Protein AF-0000000085928585 (afdb_homodimer)

Organism: NCBI:txid2866384

pLDDT: mean 96.01, std 3.51, range [73.69, 99.0]

Sequence (528 aa):
MIGIIFDMDGVIYRGKELIDGAEKVIEFLRSHGIPFVFLTNNSTRNARMYREKLKEMGIEVEEERIITSGYATAQYLKKHFEKGNVFVIGGKGLVEEIKSIGWPIISVEEAKEAWKEIEYVVVGLDPDLTYKKLKYGCLAIRNGARFIGTNPDTTYPSEEGILPGAGSIIAALKVSTEKEPLIIGKPNEPVFEVVREKLNADEIWVVGDRLDTDIAFAKRIGAKAIMVLTGVNTLEDAGKSDVKPDLVLPSIGELLEYLETFFEMIGIIFDMDGVIYRGKELIDGAEKVIEFLRSHGIPFVFLTNNSTRNARMYREKLKEMGIEVEEERIITSGYATAQYLKKHFEKGNVFVIGGKGLVEEIKSIGWPIISVEEAKEAWKEIEYVVVGLDPDLTYKKLKYGCLAIRNGARFIGTNPDTTYPSEEGILPGAGSIIAALKVSTEKEPLIIGKPNEPVFEVVREKLNADEIWVVGDRLDTDIAFAKRIGAKAIMVLTGVNTLEDAGKSDVKPDLVLPSIGELLEYLETFFE

Foldseek 3Di:
DEEEEEEPDLAQADDLEGDPQNQVLLVVCVVVVHHYAYEYLAQQAALVRVQVSVVSRPHHDDSLRYHYLLLLQLVLCLVPHDAFEEEEAHHPNNVVNVVVSPHHYQYLVNLVPCLLRHQAYEFWFHPPDDVSSLVSSLVNVLSPHAYAYSAQDQWDADPVGIGGTRNVSVVSSCVSNVDDHHYQAFLDDSSVVVVCVSDPDPAYEFEEADQRGGLSSCVVVVHQYEHEPSHDDHPVNQVPDPRHHPYYYPGCNVVNVVVVVVVD/DEEEEEEPDLAQADDLEGDPQNQVLLVVCVVVVHHYAYEYLAQQAALVRVQVSCVSNPHHDDSLRYHYLLLLVLVLCLVPHDAFEEEEAHHPNNVVNVVVSPHHYQYLVNLVPCLLRHQAYEFWFHPPDDVSSLVSSLVNVLSPHAYAYSAQDQWDADPVGIGGTRNVSVVSSCVSNVDDHHYQAFLDDSSVVVVCVSIPDPAYEFEEADQRGGLSSCVVVVHQYEHEPSHDDHPVNQVVDPRHHPYYYPGVNVVNVVVVVVVD

Solvent-accessible surface area (backbone atoms only — not comparable to full-atom values): 26021 Å² total; per-residue (Å²): 96,61,23,36,38,29,35,41,82,24,40,40,23,50,93,90,39,62,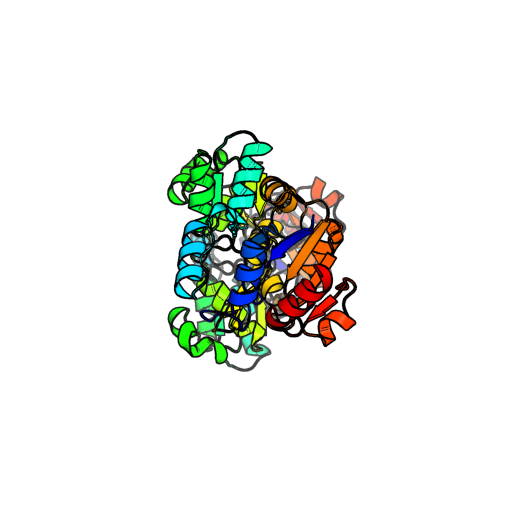36,71,42,32,58,58,37,55,49,50,31,59,75,67,67,42,50,61,36,39,45,36,57,53,17,48,47,40,34,64,58,47,32,53,55,35,40,75,57,68,37,84,60,64,44,86,35,39,42,23,10,19,49,38,40,32,54,49,44,66,74,76,48,77,86,50,35,28,32,72,44,41,21,66,18,28,54,51,28,38,50,72,74,68,37,52,70,50,49,75,78,50,30,79,83,39,30,87,62,33,46,31,33,41,36,31,36,29,81,77,38,37,34,64,53,52,35,45,46,26,43,15,40,66,71,66,19,46,45,35,26,21,21,65,43,23,48,46,82,52,95,92,39,60,30,63,22,22,22,10,58,49,37,19,44,28,61,38,47,74,49,78,60,52,52,25,13,62,44,36,67,59,32,50,59,53,46,49,74,71,50,86,47,80,40,46,34,27,39,18,21,36,51,83,30,41,34,37,24,14,58,72,73,70,29,47,16,34,32,28,48,61,34,78,37,47,72,69,50,48,71,74,41,91,54,69,58,78,40,80,36,73,34,48,36,56,47,40,59,52,49,53,63,70,75,104,97,61,22,38,39,27,35,40,82,24,38,39,22,49,95,90,39,62,36,73,42,31,60,58,36,54,49,49,31,59,76,69,68,43,50,62,34,38,45,38,57,54,17,48,44,40,34,65,58,46,32,53,54,36,41,76,58,69,36,83,59,64,44,86,34,38,42,24,9,18,48,39,38,30,53,49,43,64,74,76,46,77,86,50,34,28,34,72,44,41,22,69,18,28,54,50,29,38,48,72,73,68,36,50,70,51,48,76,78,53,31,80,82,40,30,86,63,32,45,30,34,41,35,32,36,29,82,78,38,39,35,63,54,52,35,45,46,28,44,15,41,67,71,66,16,46,46,34,27,21,24,64,45,24,49,46,82,53,98,92,40,60,29,62,22,23,21,11,57,48,38,20,44,26,60,38,47,73,50,81,60,52,53,25,13,63,45,37,67,59,32,50,59,52,46,50,76,72,50,83,47,79,40,48,36,28,38,18,21,37,50,83,29,40,35,38,24,13,57,71,72,72,28,47,17,32,34,25,49,60,34,81,37,46,73,70,50,48,70,74,40,92,54,68,58,78,41,78,37,72,35,49,34,57,48,40,58,51,49,54,62,70,76,104

Radius of gyration: 27.14 Å; Cα contacts (8 Å, |Δi|>4): 1234; chains: 2; bounding box: 45×87×59 Å

Secondary structure (DSSP, 8-state):
-EEEEE--BTTTEETTEEPTTHHHHHHHHHHTT--EEEEES--SS-HHHHHHHHHHTT----GGGEEEHHHHHHHHHHHHS----EEEES-HHHHHHHHHTT--B--HHHHHHHGGG--EEEE---TT-BHHHHHHHHHHHHTT-EEEES---SEEEETTEEEE-HHHHHHHHHHHHT---EE-STTSHHHHHHHHHH---SEEEEEES-IIIIIHHHHHTT-EEEEESSSS--HHHHHH-SS--SEEESSTHHHHHHHHHHH-/-EEEEE--BTTTEETTEEPTTHHHHHHHHHHTT--EEEEES--SS-HHHHHHHHHHTT----GGGEEEHHHHHHHHHHHHS----EEEES-HHHHHHHHHTT--B--HHHHHHHGGG--EEEE---TT-BHHHHHHHHHHHHTT-EEEES---SEEEETTEEEE-HHHHHHHHHHHHT---EE-STTSHHHHHHHHHH---SEEEEEES-IIIIIHHHHHTT-EEEEESSSS--HHHHHH-SS--SEEESSTHHHHHHHHHHH-

Nearest PDB structures (foldseek):
  1zjj-assembly1_A  TM=9.823E-01  e=1.462E-39  Pyrococcus horikoshii OT3
  3qgm-assembly1_B  TM=9.149E-01  e=1.718E-25  Archaeoglobus fulgidus
  4i9f-assembly1_A  TM=9.286E-01  e=2.752E-23  Mycobacterium tuberculosis
  4i9g-assembly1_A  TM=9.234E-01  e=2.752E-23  Mycobacterium tuberculosis
  4i9g-assembly1_B  TM=9.244E-01  e=7.522E-22  Mycobacterium tuberculosis

Structure (mmCIF, N/CA/C/O backbone):
data_AF-0000000085928585-model_v1
#
loop_
_entity.id
_entity.type
_entity.pdbx_description
1 polymer 'HAD-IIA family hydrolase'
#
loop_
_atom_site.group_PDB
_atom_site.id
_atom_site.type_symbol
_atom_site.label_atom_id
_atom_site.label_alt_id
_atom_site.label_comp_id
_atom_site.label_asym_id
_atom_site.label_entity_id
_atom_site.label_seq_id
_atom_site.pdbx_PDB_ins_code
_atom_site.Cartn_x
_atom_site.Cartn_y
_atom_site.Cartn_z
_atom_site.occupancy
_atom_site.B_iso_or_equiv
_atom_site.auth_seq_id
_atom_site.auth_comp_id
_atom_site.auth_asym_id
_atom_site.auth_atom_id
_atom_site.pdbx_PDB_model_num
ATOM 1 N N . MET A 1 1 ? -0.261 32.531 28.906 1 89.56 1 MET A N 1
ATOM 2 C CA . MET A 1 1 ? -1.093 32.781 27.734 1 89.56 1 MET A CA 1
ATOM 3 C C . MET A 1 1 ? -1.394 31.484 27 1 89.56 1 MET A C 1
ATOM 5 O O . MET A 1 1 ? -0.535 30.609 26.891 1 89.56 1 MET A O 1
ATOM 9 N N . ILE A 1 2 ? -2.691 31.312 26.609 1 94.62 2 ILE A N 1
ATOM 10 C CA . ILE A 1 2 ? -3.092 30.078 25.938 1 94.62 2 ILE A CA 1
ATOM 11 C C . ILE A 1 2 ? -2.914 30.219 24.438 1 94.62 2 ILE A C 1
ATOM 13 O O . ILE A 1 2 ? -2.992 31.328 23.891 1 94.62 2 ILE A O 1
ATOM 17 N N . GLY A 1 3 ? -2.5 29.156 23.719 1 97.25 3 GLY A N 1
ATOM 18 C CA . GLY A 1 3 ? -2.531 29.016 22.281 1 97.25 3 GLY A CA 1
ATOM 19 C C . GLY A 1 3 ? -3.344 27.828 21.812 1 97.25 3 GLY A C 1
ATOM 20 O O . GLY A 1 3 ? -3.393 26.797 22.5 1 97.25 3 GLY A O 1
ATOM 21 N N . ILE A 1 4 ? -3.941 27.969 20.672 1 98.25 4 ILE A N 1
ATOM 22 C CA . ILE A 1 4 ? -4.871 26.922 20.266 1 98.25 4 ILE A CA 1
ATOM 23 C C . ILE A 1 4 ? -4.465 26.375 18.906 1 98.25 4 ILE A C 1
ATOM 25 O O . ILE A 1 4 ? -4.121 27.141 18 1 98.25 4 ILE A O 1
ATOM 29 N N . ILE A 1 5 ? -4.398 25.094 18.766 1 98.44 5 ILE A N 1
ATOM 30 C CA . ILE A 1 5 ? -4.234 24.375 17.5 1 98.44 5 ILE A CA 1
ATOM 31 C C . ILE A 1 5 ? -5.574 23.797 17.062 1 98.44 5 ILE A C 1
ATOM 33 O O . ILE A 1 5 ? -6.199 23.031 17.797 1 98.44 5 ILE A O 1
ATOM 37 N N . PHE A 1 6 ? -6.004 24.172 15.898 1 98.25 6 PHE A N 1
ATOM 38 C CA . PHE A 1 6 ? -7.25 23.656 15.352 1 98.25 6 PHE A CA 1
ATOM 39 C C . PHE A 1 6 ? -6.98 22.672 14.219 1 98.25 6 PHE A C 1
ATOM 41 O O . PHE A 1 6 ? -6.281 23 13.258 1 98.25 6 PHE A O 1
ATOM 48 N N . ASP A 1 7 ? -7.527 21.438 14.328 1 97.81 7 ASP A N 1
ATOM 49 C CA . ASP A 1 7 ? -7.75 20.703 13.086 1 97.81 7 ASP A CA 1
ATOM 50 C C . ASP A 1 7 ? -8.703 21.453 12.164 1 97.81 7 ASP A C 1
ATOM 52 O O . ASP A 1 7 ? -9.367 22.406 12.586 1 97.81 7 ASP A O 1
ATOM 56 N N . MET A 1 8 ? -8.734 21.062 10.898 1 95.81 8 MET A N 1
ATOM 57 C CA . MET A 1 8 ? -9.531 21.844 9.961 1 95.81 8 MET A CA 1
ATOM 58 C C . MET A 1 8 ? -10.766 21.062 9.516 1 95.81 8 MET A C 1
ATOM 60 O O . MET A 1 8 ? -11.891 21.438 9.867 1 95.81 8 MET A O 1
ATOM 64 N N . ASP A 1 9 ? -10.609 19.938 8.828 1 92.5 9 ASP A N 1
ATOM 65 C CA . ASP A 1 9 ? -11.719 19.141 8.32 1 92.5 9 ASP A CA 1
ATOM 66 C C . ASP A 1 9 ? -12.5 18.5 9.469 1 92.5 9 ASP A C 1
ATOM 68 O O . ASP A 1 9 ? -11.922 17.812 10.312 1 92.5 9 ASP A O 1
ATOM 72 N N . GLY A 1 10 ? -13.766 18.828 9.562 1 93.19 10 GLY A N 1
ATOM 73 C CA . GLY A 1 10 ? -14.609 18.281 10.625 1 93.19 10 GLY A CA 1
ATOM 74 C C . GLY A 1 10 ? -14.633 19.156 11.867 1 93.19 10 GLY A C 1
ATOM 75 O O . GLY A 1 10 ? -15.391 18.891 12.797 1 93.19 10 GLY A O 1
ATOM 76 N N . VAL A 1 11 ? -13.805 20.188 11.852 1 96.38 11 VAL A N 1
ATOM 77 C CA . VAL A 1 11 ? -13.695 21.078 13.008 1 96.38 11 VAL A CA 1
ATOM 78 C C . VAL A 1 11 ? -14.07 22.5 12.609 1 96.38 11 VAL A C 1
ATOM 80 O O . VAL A 1 11 ? -14.969 23.109 13.203 1 96.38 11 VAL A O 1
ATOM 83 N N . ILE A 1 12 ? -13.445 23 11.586 1 96.69 12 ILE A N 1
ATOM 84 C CA . ILE A 1 12 ? -13.688 24.344 11.086 1 96.69 12 ILE A CA 1
ATOM 85 C C . ILE A 1 12 ? -14.719 24.312 9.969 1 96.69 12 ILE A C 1
ATOM 87 O O . ILE A 1 12 ? -15.57 25.188 9.867 1 96.69 12 ILE A O 1
ATOM 91 N N . TYR A 1 13 ? -14.609 23.266 9.148 1 94.44 13 TYR A N 1
ATOM 92 C CA . TYR A 1 13 ? -15.531 23.078 8.031 1 94.44 13 TYR A CA 1
ATOM 93 C C . TYR A 1 13 ? -15.766 21.594 7.77 1 94.44 13 TYR A C 1
ATOM 95 O O . TYR A 1 13 ? -15.055 20.75 8.297 1 94.44 13 TYR A O 1
ATOM 103 N N . ARG A 1 14 ? -16.75 21.281 7 1 89.06 14 ARG A N 1
ATOM 104 C CA . ARG A 1 14 ? -17.031 19.969 6.414 1 89.06 14 ARG A CA 1
ATOM 105 C C . ARG A 1 14 ? -17.266 20.078 4.914 1 89.06 14 ARG A C 1
ATOM 107 O O . ARG A 1 14 ? -18.25 20.688 4.477 1 89.06 14 ARG A O 1
ATOM 114 N N . GLY A 1 15 ? -16.375 19.406 4.254 1 82.75 15 GLY A N 1
ATOM 115 C CA . GLY A 1 15 ? -16.453 19.609 2.816 1 82.75 15 GLY A CA 1
ATOM 116 C C . GLY A 1 15 ? -16.266 21.047 2.398 1 82.75 15 GLY A C 1
ATOM 117 O O . GLY A 1 15 ? -15.219 21.641 2.664 1 82.75 15 GLY A O 1
ATOM 118 N N . LYS A 1 16 ? -17.344 21.734 1.859 1 85.19 16 LYS A N 1
ATOM 119 C CA . LYS A 1 16 ? -17.281 23.125 1.397 1 85.19 16 LYS A CA 1
ATOM 120 C C . LYS A 1 16 ? -18.094 24.047 2.301 1 85.19 16 LYS A C 1
ATOM 122 O O . LYS A 1 16 ? -18.266 25.234 2.002 1 85.19 16 LYS A O 1
ATOM 127 N N . GLU A 1 17 ? -18.406 23.531 3.406 1 90.88 17 GLU A N 1
ATOM 128 C CA . GLU A 1 17 ? -19.281 24.297 4.273 1 90.88 17 GLU A CA 1
ATOM 129 C C . GLU A 1 17 ? -18.625 24.578 5.625 1 90.88 17 GLU A C 1
ATOM 131 O O . GLU A 1 17 ? -18.094 23.672 6.266 1 90.88 17 GLU A O 1
ATOM 136 N N . LEU A 1 18 ? -18.766 25.766 5.988 1 95.19 18 LEU A N 1
ATOM 137 C CA . LEU A 1 18 ? -18.266 26.172 7.289 1 95.19 18 LEU A CA 1
ATOM 138 C C . LEU A 1 18 ? -19.141 25.625 8.414 1 95.19 18 LEU A C 1
ATOM 140 O O . LEU A 1 18 ? -20.359 25.625 8.312 1 95.19 18 LEU A O 1
ATOM 144 N N . ILE A 1 19 ? -18.484 25.156 9.438 1 94.88 19 ILE A N 1
ATOM 145 C CA . ILE A 1 19 ? -19.25 24.703 10.602 1 94.88 19 ILE A CA 1
ATOM 146 C C . ILE A 1 19 ? -19.75 25.906 11.391 1 94.88 19 ILE A C 1
ATOM 148 O O . ILE A 1 19 ? -19.016 26.891 11.578 1 94.88 19 ILE A O 1
ATOM 152 N N . ASP A 1 20 ? -20.938 25.797 11.859 1 94.69 20 ASP A N 1
ATOM 153 C CA . ASP A 1 20 ? -21.594 26.922 12.547 1 94.69 20 ASP A CA 1
ATOM 154 C C . ASP A 1 20 ? -20.781 27.344 13.773 1 94.69 20 ASP A C 1
ATOM 156 O O . ASP A 1 20 ? -20.375 26.5 14.586 1 94.69 20 ASP A O 1
ATOM 160 N N . GLY A 1 21 ? -20.484 28.656 13.836 1 95.5 21 GLY A N 1
ATOM 161 C CA . GLY A 1 21 ? -19.781 29.203 14.992 1 95.5 21 GLY A CA 1
ATOM 162 C C . GLY A 1 21 ? -18.281 29.328 14.781 1 95.5 21 GLY A C 1
ATOM 163 O O . GLY A 1 21 ? -17.594 30.016 15.539 1 95.5 21 GLY A O 1
ATOM 164 N N . ALA A 1 22 ? -17.734 28.719 13.758 1 96.94 22 ALA A N 1
ATOM 165 C CA . ALA A 1 22 ? -16.297 28.734 13.508 1 96.94 22 ALA A CA 1
ATOM 166 C C . ALA A 1 22 ? -15.789 30.156 13.305 1 96.94 22 ALA A C 1
ATOM 168 O O . ALA A 1 22 ? -14.773 30.547 13.883 1 96.94 22 ALA A O 1
ATOM 169 N N . GLU A 1 23 ? -16.516 30.875 12.516 1 96.25 23 GLU A N 1
ATOM 170 C CA . GLU A 1 23 ? -16.109 32.25 12.234 1 96.25 23 GLU A CA 1
ATOM 171 C C . GLU A 1 23 ? -16.094 33.094 13.5 1 96.25 23 GLU A C 1
ATOM 173 O O . GLU A 1 23 ? -15.18 33.906 13.703 1 96.25 23 GLU A O 1
ATOM 178 N N . LYS A 1 24 ? -17.078 32.906 14.336 1 96.06 24 LYS A N 1
ATOM 179 C CA . LYS A 1 24 ? -17.188 33.656 15.578 1 96.06 24 LYS A CA 1
ATOM 180 C C . LYS A 1 24 ? -16.047 33.312 16.531 1 96.06 24 LYS A C 1
ATOM 182 O O . LYS A 1 24 ? -15.531 34.188 17.234 1 96.06 24 LYS A O 1
ATOM 187 N N . VAL A 1 25 ? -15.695 32.062 16.578 1 96.88 25 VAL A N 1
ATOM 188 C CA . VAL A 1 25 ? -14.586 31.625 17.422 1 96.88 25 VAL A CA 1
ATOM 189 C C . VAL A 1 25 ? -13.289 32.281 16.953 1 96.88 25 VAL A C 1
ATOM 191 O O . VAL A 1 25 ? -12.539 32.844 17.766 1 96.88 25 VAL A O 1
ATOM 194 N N . ILE A 1 26 ? -12.984 32.25 15.656 1 96.31 26 ILE A N 1
ATOM 195 C CA . ILE A 1 26 ? -11.758 32.812 15.094 1 96.31 26 ILE A CA 1
ATOM 196 C C . ILE A 1 26 ? -11.719 34.344 15.344 1 96.31 26 ILE A C 1
ATOM 198 O O . ILE A 1 26 ? -10.688 34.875 15.727 1 96.31 26 ILE A O 1
ATOM 202 N N . GLU A 1 27 ? -12.844 35 15.172 1 95.19 27 GLU A N 1
ATOM 203 C CA . GLU A 1 27 ? -12.938 36.438 15.438 1 95.19 27 GLU A CA 1
ATOM 204 C C . GLU A 1 27 ? -12.656 36.75 16.906 1 95.19 27 GLU A C 1
ATOM 206 O O . GLU A 1 27 ? -11.969 37.719 17.203 1 95.19 27 GLU A O 1
ATOM 211 N N . PHE A 1 28 ? -13.25 35.969 17.766 1 95.69 28 PHE A N 1
ATOM 212 C CA . PHE A 1 28 ? -13.016 36.156 19.188 1 95.69 28 PHE A CA 1
ATOM 213 C C . PHE A 1 28 ? -11.531 36.062 19.516 1 95.69 28 PHE A C 1
ATOM 215 O O . PHE A 1 28 ? -11 36.875 20.25 1 95.69 28 PHE A O 1
ATOM 222 N N . LEU A 1 29 ? -10.844 35.031 19 1 95.75 29 LEU A N 1
ATOM 223 C CA . LEU A 1 29 ? -9.43 34.812 19.266 1 95.75 29 LEU A CA 1
ATOM 224 C C . LEU A 1 29 ? -8.594 35.969 18.75 1 95.75 29 LEU A C 1
ATOM 226 O O . LEU A 1 29 ? -7.691 36.438 19.453 1 95.75 29 LEU A O 1
ATOM 230 N N . ARG A 1 30 ? -8.914 36.438 17.609 1 94.19 30 ARG A N 1
ATOM 231 C CA . ARG A 1 30 ? -8.195 37.562 17.031 1 94.19 30 ARG A CA 1
ATOM 232 C C . ARG A 1 30 ? -8.391 38.844 17.859 1 94.19 30 ARG A C 1
ATOM 234 O O . ARG A 1 30 ? -7.426 39.531 18.172 1 94.19 30 ARG A O 1
ATOM 241 N N . SER A 1 31 ? -9.641 39.094 18.219 1 94.12 31 SER A N 1
ATOM 242 C CA . SER A 1 31 ? -9.984 40.312 18.953 1 94.12 31 SER A CA 1
ATOM 243 C C . SER A 1 31 ? -9.344 40.312 20.328 1 94.12 31 SER A C 1
ATOM 245 O O . SER A 1 31 ? -9.07 41.375 20.891 1 94.12 31 SER A O 1
ATOM 247 N N . HIS A 1 32 ? -9.086 39.219 20.875 1 94.19 32 HIS A N 1
ATOM 248 C CA . HIS A 1 32 ? -8.531 39.125 22.219 1 94.19 32 HIS A CA 1
ATOM 249 C C . HIS A 1 32 ? -7.035 38.844 22.172 1 94.19 32 HIS A C 1
ATOM 251 O O . HIS A 1 32 ? -6.41 38.625 23.219 1 94.19 32 HIS A O 1
ATOM 257 N N . GLY A 1 33 ? -6.523 38.75 20.984 1 93.38 33 GLY A N 1
ATOM 258 C CA . GLY A 1 33 ? -5.094 38.531 20.828 1 93.38 33 GLY A CA 1
ATOM 259 C C . GLY A 1 33 ? -4.645 37.156 21.25 1 93.38 33 GLY A C 1
ATOM 260 O O . GLY A 1 33 ? -3.52 36.969 21.734 1 93.38 33 GLY A O 1
ATOM 261 N N . ILE A 1 34 ? -5.523 36.156 21.25 1 94.88 34 ILE A N 1
ATOM 262 C CA . ILE A 1 34 ? -5.176 34.781 21.609 1 94.88 34 ILE A CA 1
ATOM 263 C C . ILE A 1 34 ? -4.547 34.062 20.406 1 94.88 34 ILE A C 1
ATOM 265 O O . ILE A 1 34 ? -5.184 33.938 19.359 1 94.88 34 ILE A O 1
ATOM 269 N N . PRO A 1 35 ? -3.324 33.625 20.516 1 96.19 35 PRO A N 1
ATOM 270 C CA . PRO A 1 35 ? -2.67 33 19.359 1 96.19 35 PRO A CA 1
ATOM 271 C C . PRO A 1 35 ? -3.307 31.641 19 1 96.19 35 PRO A C 1
ATOM 273 O O . PRO A 1 35 ? -3.729 30.891 19.875 1 96.19 35 PRO A O 1
ATOM 276 N N . PHE A 1 36 ? -3.361 31.375 17.656 1 97.56 36 PHE A N 1
ATOM 277 C CA . PHE A 1 36 ? -3.887 30.109 17.188 1 97.56 36 PHE A CA 1
ATOM 278 C C . PHE A 1 36 ? -3.275 29.734 15.836 1 97.56 36 PHE A C 1
ATOM 280 O O . PHE A 1 36 ? -2.734 30.578 15.133 1 97.56 36 PHE A O 1
ATOM 287 N N . VAL A 1 37 ? -3.283 28.422 15.508 1 98.12 37 VAL A N 1
ATOM 288 C CA . VAL A 1 37 ? -2.906 27.922 14.188 1 98.12 37 VAL A CA 1
ATOM 289 C C . VAL A 1 37 ? -3.881 26.828 13.758 1 98.12 37 VAL A C 1
ATOM 291 O O . VAL A 1 37 ? -4.547 26.219 14.594 1 98.12 37 VAL A O 1
ATOM 294 N N . PHE A 1 38 ? -3.992 26.719 12.445 1 98.19 38 PHE A N 1
ATOM 295 C CA . PHE A 1 38 ? -4.648 25.562 11.844 1 98.19 38 PHE A CA 1
ATOM 296 C C . PHE A 1 38 ? -3.627 24.484 11.484 1 98.19 38 PHE A C 1
ATOM 298 O O . PHE A 1 38 ? -2.588 24.781 10.891 1 98.19 38 PHE A O 1
ATOM 305 N N . LEU A 1 39 ? -3.904 23.281 11.891 1 98.25 39 LEU A N 1
ATOM 306 C CA . LEU A 1 39 ? -2.996 22.172 11.625 1 98.25 39 LEU A CA 1
ATOM 307 C C . LEU A 1 39 ? -3.725 21.031 10.938 1 98.25 39 LEU A C 1
ATOM 309 O O . LEU A 1 39 ? -4.648 20.438 11.508 1 98.25 39 LEU A O 1
ATOM 313 N N . THR A 1 40 ? -3.342 20.734 9.719 1 97.25 40 THR A N 1
ATOM 314 C CA . THR A 1 40 ? -3.979 19.656 8.969 1 97.25 40 THR A CA 1
ATOM 315 C C . THR A 1 40 ? -2.945 18.625 8.516 1 97.25 40 THR A C 1
ATOM 317 O O . THR A 1 40 ? -1.821 18.984 8.156 1 97.25 40 THR A O 1
ATOM 320 N N . ASN A 1 41 ? -3.305 17.344 8.531 1 97.25 41 ASN A N 1
ATOM 321 C CA . ASN A 1 41 ? -2.457 16.266 8.016 1 97.25 41 ASN A CA 1
ATOM 322 C C . ASN A 1 41 ? -2.477 16.234 6.488 1 97.25 41 ASN A C 1
ATOM 324 O O . ASN A 1 41 ? -1.66 15.539 5.871 1 97.25 41 ASN A O 1
ATOM 328 N N . ASN A 1 42 ? -3.35 16.984 5.883 1 95.62 42 ASN A N 1
ATOM 329 C CA . ASN A 1 42 ? -3.438 17 4.426 1 95.62 42 ASN A CA 1
ATOM 330 C C . ASN A 1 42 ? -2.229 17.688 3.793 1 95.62 42 ASN A C 1
ATOM 332 O O . ASN A 1 42 ? -1.855 18.781 4.195 1 95.62 42 ASN A O 1
ATOM 336 N N . SER A 1 43 ? -1.646 17 2.891 1 97.31 43 SER A N 1
ATOM 337 C CA . SER A 1 43 ? -0.451 17.531 2.248 1 97.31 43 SER A CA 1
ATOM 338 C C . SER A 1 43 ? -0.721 17.891 0.791 1 97.31 43 SER A C 1
ATOM 340 O O . SER A 1 43 ? 0.182 18.328 0.077 1 97.31 43 SER A O 1
ATOM 342 N N . THR A 1 44 ? -1.938 17.641 0.3 1 96.31 44 THR A N 1
ATOM 343 C CA . THR A 1 44 ? -2.229 17.844 -1.114 1 96.31 44 THR A CA 1
ATOM 344 C C . THR A 1 44 ? -2.332 19.344 -1.438 1 96.31 44 THR A C 1
ATOM 346 O O . THR A 1 44 ? -2.215 19.734 -2.598 1 96.31 44 THR A O 1
ATOM 349 N N . ARG A 1 45 ? -2.564 20.188 -0.399 1 94.81 45 ARG A N 1
ATOM 350 C CA . ARG A 1 45 ? -2.668 21.641 -0.537 1 94.81 45 ARG A CA 1
ATOM 351 C C . ARG A 1 45 ? -1.643 22.344 0.343 1 94.81 45 ARG A C 1
ATOM 353 O O . ARG A 1 45 ? -1.255 21.828 1.393 1 94.81 45 ARG A O 1
ATOM 360 N N . ASN A 1 46 ? -1.223 23.469 -0.121 1 95.5 46 ASN A N 1
ATOM 361 C CA . ASN A 1 46 ? -0.362 24.297 0.718 1 95.5 46 ASN A CA 1
ATOM 362 C C . ASN A 1 46 ? -1.159 25.359 1.449 1 95.5 46 ASN A C 1
ATOM 364 O O . ASN A 1 46 ? -2.383 25.438 1.315 1 95.5 46 ASN A O 1
ATOM 368 N N . ALA A 1 47 ? -0.497 26.172 2.236 1 96 47 ALA A N 1
ATOM 369 C CA . ALA A 1 47 ? -1.141 27.156 3.096 1 96 47 ALA A CA 1
ATOM 370 C C . ALA A 1 47 ? -1.923 28.172 2.268 1 96 47 ALA A C 1
ATOM 372 O O . ALA A 1 47 ? -3.025 28.578 2.646 1 96 47 ALA A O 1
ATOM 373 N N . ARG A 1 48 ? -1.358 28.578 1.164 1 95.62 48 ARG A N 1
ATOM 374 C CA . ARG A 1 48 ? -2.018 29.531 0.291 1 95.62 48 ARG A CA 1
ATOM 375 C C . ARG A 1 48 ? -3.35 29 -0.217 1 95.62 48 ARG A C 1
ATOM 377 O O . ARG A 1 48 ? -4.359 29.703 -0.209 1 95.62 48 ARG A O 1
ATOM 384 N N . MET A 1 49 ? -3.307 27.75 -0.674 1 93.44 49 MET A N 1
ATOM 385 C CA . MET A 1 49 ? -4.508 27.094 -1.183 1 93.44 49 MET A CA 1
ATOM 386 C C . MET A 1 49 ? -5.574 26.984 -0.097 1 93.44 49 MET A C 1
ATOM 388 O O . MET A 1 49 ? -6.758 27.203 -0.358 1 93.44 49 MET A O 1
ATOM 392 N N . TYR A 1 50 ? -5.203 26.75 1.118 1 95.19 50 TYR A N 1
ATOM 393 C CA . TYR A 1 50 ? -6.145 26.641 2.227 1 95.19 50 TYR A CA 1
ATOM 394 C C . TYR A 1 50 ? -6.695 28 2.619 1 95.19 50 TYR A C 1
ATOM 396 O O . TYR A 1 50 ? -7.867 28.125 2.98 1 95.19 50 TYR A O 1
ATOM 404 N N . ARG A 1 51 ? -5.797 29 2.625 1 96.56 51 ARG A N 1
ATOM 405 C CA . ARG A 1 51 ? -6.258 30.344 2.902 1 96.56 51 ARG A CA 1
ATOM 406 C C . ARG A 1 51 ? -7.379 30.75 1.95 1 96.56 51 ARG A C 1
ATOM 408 O O . ARG A 1 51 ? -8.391 31.312 2.377 1 96.56 51 ARG A O 1
ATOM 415 N N . GLU A 1 52 ? -7.176 30.438 0.669 1 96 52 GLU A N 1
ATOM 416 C CA . GLU A 1 52 ? -8.188 30.75 -0.336 1 96 52 GLU A CA 1
ATOM 417 C C . GLU A 1 52 ? -9.484 30 -0.07 1 96 52 GLU A C 1
ATOM 419 O O . GLU A 1 52 ? -10.578 30.562 -0.177 1 96 52 GLU A O 1
ATOM 424 N N . LYS A 1 53 ? -9.359 28.75 0.292 1 94.62 53 LYS A N 1
ATOM 425 C CA . LYS A 1 53 ? -10.523 27.938 0.622 1 94.62 53 LYS A CA 1
ATOM 426 C C . LYS A 1 53 ? -11.289 28.531 1.807 1 94.62 53 LYS A C 1
ATOM 428 O O . LYS A 1 53 ? -12.516 28.641 1.763 1 94.62 53 LYS A O 1
ATOM 433 N N . LEU A 1 54 ? -10.594 28.922 2.867 1 95.88 54 LEU A N 1
ATOM 434 C CA . LEU A 1 54 ? -11.195 29.469 4.074 1 95.88 54 LEU A CA 1
ATOM 435 C C . LEU A 1 54 ? -11.844 30.828 3.785 1 95.88 54 LEU A C 1
ATOM 437 O O . LEU A 1 54 ? -12.938 31.109 4.281 1 95.88 54 LEU A O 1
ATOM 441 N N . LYS A 1 55 ? -11.164 31.562 2.955 1 95.44 55 LYS A N 1
ATOM 442 C CA . LYS A 1 55 ? -11.703 32.875 2.574 1 95.44 55 LYS A CA 1
ATOM 443 C C . LYS A 1 55 ? -13.039 32.719 1.861 1 95.44 55 LYS A C 1
ATOM 445 O O . LYS A 1 55 ? -13.977 33.469 2.123 1 95.44 55 LYS A O 1
ATOM 450 N N . GLU A 1 56 ? -13.109 31.75 0.972 1 95.5 56 GLU A N 1
ATOM 451 C CA . GLU A 1 56 ? -14.344 31.469 0.24 1 95.5 56 GLU A CA 1
ATOM 452 C C . GLU A 1 56 ? -15.477 31.094 1.189 1 95.5 56 GLU A C 1
ATOM 454 O O . GLU A 1 56 ? -16.656 31.297 0.872 1 95.5 56 GLU A O 1
ATOM 459 N N . MET A 1 57 ? -15.102 30.625 2.361 1 94.88 57 MET A N 1
ATOM 460 C CA . MET A 1 57 ? -16.094 30.203 3.342 1 94.88 57 MET A CA 1
ATOM 461 C C . MET A 1 57 ? -16.359 31.297 4.363 1 94.88 57 MET A C 1
ATOM 463 O O . MET A 1 57 ? -17.141 31.109 5.293 1 94.88 57 MET A O 1
ATOM 467 N N . GLY A 1 58 ? -15.594 32.406 4.25 1 91.81 58 GLY A N 1
ATOM 468 C CA . GLY A 1 58 ? -15.883 33.562 5.086 1 91.81 58 GLY A CA 1
ATOM 469 C C . GLY A 1 58 ? -14.898 33.719 6.234 1 91.81 58 GLY A C 1
ATOM 470 O O . GLY A 1 58 ? -15.125 34.531 7.137 1 91.81 58 GLY A O 1
ATOM 471 N N . ILE A 1 59 ? -13.852 32.969 6.242 1 94.25 59 ILE A N 1
ATOM 472 C CA . ILE A 1 59 ? -12.836 33.062 7.277 1 94.25 59 ILE A CA 1
ATOM 473 C C . ILE A 1 59 ? -11.523 33.562 6.668 1 94.25 59 ILE A C 1
ATOM 475 O O . ILE A 1 59 ? -10.977 32.969 5.754 1 94.25 59 ILE A O 1
ATOM 479 N N . GLU A 1 60 ? -11.109 34.688 7.137 1 92.38 60 GLU A N 1
ATOM 480 C CA . GLU A 1 60 ? -9.828 35.219 6.688 1 92.38 60 GLU A CA 1
ATOM 481 C C . GLU A 1 60 ? -8.727 34.938 7.707 1 92.38 60 GLU A C 1
ATOM 483 O O . GLU A 1 60 ? -8.852 35.312 8.875 1 92.38 60 GLU A O 1
ATOM 488 N N . VAL A 1 61 ? -7.805 34.281 7.285 1 94.06 61 VAL A N 1
ATOM 489 C CA . VAL A 1 61 ? -6.672 33.969 8.148 1 94.06 61 VAL A CA 1
ATOM 490 C C . VAL A 1 61 ? -5.371 34.062 7.352 1 94.06 61 VAL A C 1
ATOM 492 O O . VAL A 1 61 ? -5.359 33.812 6.145 1 94.06 61 VAL A O 1
ATOM 495 N N . GLU A 1 62 ? -4.344 34.5 7.988 1 94.62 62 GLU A N 1
ATOM 496 C CA . GLU A 1 62 ? -3.035 34.562 7.352 1 94.62 62 GLU A CA 1
ATOM 497 C C . GLU A 1 62 ? -2.482 33.188 7.043 1 94.62 62 GLU A C 1
ATOM 499 O O . GLU A 1 62 ? -2.697 32.25 7.809 1 94.62 62 GLU A O 1
ATOM 504 N N . GLU A 1 63 ? -1.725 33.094 5.957 1 95.06 63 GLU A N 1
ATOM 505 C CA . GLU A 1 63 ? -1.119 31.828 5.531 1 95.06 63 GLU A CA 1
ATOM 506 C C . GLU A 1 63 ? -0.212 31.25 6.617 1 95.06 63 GLU A C 1
ATOM 508 O O . GLU A 1 63 ? -0.118 30.031 6.777 1 95.06 63 GLU A O 1
ATOM 513 N N . GLU A 1 64 ? 0.39 32.156 7.371 1 94.25 64 GLU A N 1
ATOM 514 C CA . GLU A 1 64 ? 1.375 31.75 8.367 1 94.25 64 GLU A CA 1
ATOM 515 C C . GLU A 1 64 ? 0.724 30.953 9.5 1 94.25 64 GLU A C 1
ATOM 517 O O . GLU A 1 64 ? 1.407 30.234 10.234 1 94.25 64 GLU A O 1
ATOM 522 N N . ARG A 1 65 ? -0.579 31.047 9.594 1 95.5 65 ARG A N 1
ATOM 523 C CA . ARG A 1 65 ? -1.303 30.375 10.664 1 95.5 65 ARG A CA 1
ATOM 524 C C . ARG A 1 65 ? -1.773 28.984 10.219 1 95.5 65 ARG A C 1
ATOM 526 O O . ARG A 1 65 ? -2.303 28.219 1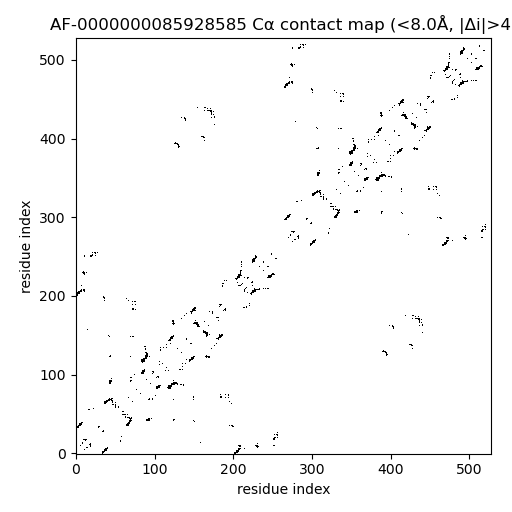1.023 1 95.5 65 ARG A O 1
ATOM 533 N N . ILE A 1 66 ? -1.56 28.672 8.945 1 97.44 66 ILE A N 1
ATOM 534 C CA . ILE A 1 66 ? -1.999 27.391 8.398 1 97.44 66 ILE A CA 1
ATOM 535 C C . ILE A 1 66 ? -0.795 26.469 8.195 1 97.44 66 ILE A C 1
ATOM 537 O O . ILE A 1 66 ? 0.093 26.766 7.395 1 97.44 66 ILE A O 1
ATOM 541 N N . ILE A 1 67 ? -0.832 25.422 8.953 1 97.94 67 ILE A N 1
ATOM 542 C CA . ILE A 1 67 ? 0.255 24.453 8.898 1 97.94 67 ILE A CA 1
ATOM 543 C C . ILE A 1 67 ? -0.255 23.141 8.312 1 97.94 67 ILE A C 1
ATOM 545 O O . ILE A 1 67 ? -1.113 22.484 8.898 1 97.94 67 ILE A O 1
ATOM 549 N N . THR A 1 68 ? 0.244 22.797 7.152 1 98 68 THR A N 1
ATOM 550 C CA . THR A 1 68 ? -0.078 21.516 6.531 1 98 68 THR A CA 1
ATOM 551 C C . THR A 1 68 ? 1.007 20.484 6.824 1 98 68 THR A C 1
ATOM 553 O O . THR A 1 68 ? 2.123 20.844 7.207 1 98 68 THR A O 1
ATOM 556 N N . SER A 1 69 ? 0.625 19.219 6.684 1 98.19 69 SER A N 1
ATOM 557 C CA . SER A 1 69 ? 1.64 18.188 6.875 1 98.19 69 SER A CA 1
ATOM 558 C C . SER A 1 69 ? 2.752 18.312 5.84 1 98.19 69 SER A C 1
ATOM 560 O O . SER A 1 69 ? 3.9 17.953 6.109 1 98.19 69 SER A O 1
ATOM 562 N N . GLY A 1 70 ? 2.447 18.828 4.633 1 98.5 70 GLY A N 1
ATOM 563 C CA . GLY A 1 70 ? 3.465 19.109 3.631 1 98.5 70 GLY A CA 1
ATOM 564 C C . GLY A 1 70 ? 4.445 20.188 4.059 1 98.5 70 GLY A C 1
ATOM 565 O O . GLY A 1 70 ? 5.66 20 3.941 1 98.5 70 GLY A O 1
ATOM 566 N N . TYR A 1 71 ? 3.891 21.328 4.527 1 98.31 71 TYR A N 1
ATOM 567 C CA . TYR A 1 71 ? 4.723 22.406 5.043 1 98.31 71 TYR A CA 1
ATOM 568 C C . TYR A 1 71 ? 5.602 21.938 6.191 1 98.31 71 TYR A C 1
ATOM 570 O O . TYR A 1 71 ? 6.805 22.188 6.211 1 98.31 71 TYR A O 1
ATOM 578 N N . ALA A 1 72 ? 4.973 21.203 7.125 1 98.44 72 ALA A N 1
ATOM 579 C CA . ALA A 1 72 ? 5.703 20.688 8.281 1 98.44 72 ALA A CA 1
ATOM 580 C C . ALA A 1 72 ? 6.844 19.766 7.844 1 98.44 72 ALA A C 1
ATOM 582 O O . ALA A 1 72 ? 7.945 19.828 8.398 1 98.44 72 ALA A O 1
ATOM 583 N N . THR A 1 73 ? 6.594 18.938 6.84 1 98.81 73 THR A N 1
ATOM 584 C CA . THR A 1 73 ? 7.605 18.016 6.324 1 98.81 73 THR A CA 1
ATOM 585 C C . THR A 1 73 ? 8.789 18.797 5.742 1 98.81 73 THR A C 1
ATOM 587 O O . THR A 1 73 ? 9.938 18.531 6.105 1 98.81 73 THR A O 1
ATOM 590 N N . ALA A 1 74 ? 8.492 19.781 4.93 1 98.62 74 ALA A N 1
ATOM 591 C CA . ALA A 1 74 ? 9.555 20.562 4.289 1 98.62 74 ALA A CA 1
ATOM 592 C C . ALA A 1 74 ? 10.398 21.297 5.328 1 98.62 74 ALA A C 1
ATOM 594 O O . ALA A 1 74 ? 11.625 21.266 5.27 1 98.62 74 ALA A O 1
ATOM 595 N N . GLN A 1 75 ? 9.734 21.922 6.297 1 98 75 GLN A N 1
ATOM 596 C CA . GLN A 1 75 ? 10.438 22.688 7.316 1 98 75 GLN A CA 1
ATOM 597 C C . GLN A 1 75 ? 11.281 21.766 8.203 1 98 75 GLN A C 1
ATOM 599 O O . GLN A 1 75 ? 12.391 22.125 8.602 1 98 75 GLN A O 1
ATOM 604 N N . TYR A 1 76 ? 10.727 20.609 8.523 1 98.38 76 TYR A N 1
ATOM 605 C CA . TYR A 1 76 ? 11.453 19.656 9.336 1 98.38 76 TYR A CA 1
ATOM 606 C C . TYR A 1 76 ? 12.695 19.156 8.617 1 98.38 76 TYR A C 1
ATOM 608 O O . TYR A 1 76 ? 13.773 19.047 9.211 1 98.38 76 TYR A O 1
ATOM 616 N N . LEU A 1 77 ? 12.555 18.828 7.324 1 98.44 77 LEU A N 1
ATOM 617 C CA . LEU A 1 77 ? 13.695 18.375 6.52 1 98.44 77 LEU A CA 1
ATOM 618 C C . LEU A 1 77 ? 14.773 19.453 6.465 1 98.44 77 LEU A C 1
ATOM 620 O O . LEU A 1 77 ? 15.953 19.172 6.699 1 98.44 77 LEU A O 1
ATOM 624 N N . LYS A 1 78 ? 14.352 20.672 6.184 1 98.19 78 LYS A N 1
ATOM 625 C CA . LYS A 1 78 ? 15.281 21.797 6.07 1 98.19 78 LYS A CA 1
ATOM 626 C C . LYS A 1 78 ? 16.094 21.969 7.355 1 98.19 78 LYS A C 1
ATOM 628 O O . LYS A 1 78 ? 17.281 22.266 7.309 1 98.19 78 LYS A O 1
ATOM 633 N N . LYS A 1 79 ? 15.477 21.797 8.461 1 97.75 79 LYS A N 1
ATOM 634 C CA . LYS A 1 79 ? 16.078 22.047 9.766 1 97.75 79 LYS A CA 1
ATOM 635 C C . LYS A 1 79 ? 16.984 20.906 10.188 1 97.75 79 LYS A C 1
ATOM 637 O O . LYS A 1 79 ? 18.031 21.125 10.812 1 97.75 79 LYS A O 1
ATOM 642 N N . HIS A 1 80 ? 16.703 19.609 9.852 1 98.19 80 HIS A N 1
ATOM 643 C CA . HIS A 1 80 ? 17.344 18.484 10.523 1 98.19 80 HIS A CA 1
ATOM 644 C C . HIS A 1 80 ? 18.203 17.688 9.555 1 98.19 80 HIS A C 1
ATOM 646 O O . HIS A 1 80 ? 18.984 16.844 9.977 1 98.19 80 HIS A O 1
ATOM 652 N N . PHE A 1 81 ? 18.031 17.906 8.266 1 98.25 81 PHE A N 1
ATOM 653 C CA . PHE A 1 81 ? 18.75 17.078 7.301 1 98.25 81 PHE A CA 1
ATOM 654 C C . PHE A 1 81 ? 19.5 17.953 6.301 1 98.25 81 PHE A C 1
ATOM 656 O O . PHE A 1 81 ? 19.219 19.156 6.188 1 98.25 81 PHE A O 1
ATOM 663 N N . GLU A 1 82 ? 20.422 17.391 5.609 1 98.38 82 GLU A N 1
ATOM 664 C CA . GLU A 1 82 ? 21.156 18.078 4.555 1 98.38 82 GLU A CA 1
ATOM 665 C C . GLU A 1 82 ? 20.391 18.094 3.244 1 98.38 82 GLU A C 1
ATOM 667 O O . GLU A 1 82 ? 19.688 17.125 2.928 1 98.38 82 GLU A O 1
ATOM 672 N N . LYS A 1 83 ? 20.562 19.203 2.564 1 98.56 83 LYS A N 1
ATOM 673 C CA . LYS A 1 83 ? 19.953 19.328 1.247 1 98.56 83 LYS A CA 1
ATOM 674 C C . LYS A 1 83 ? 20.312 18.156 0.351 1 98.56 83 LYS A C 1
ATOM 676 O O . LYS A 1 83 ? 21.469 17.703 0.33 1 98.56 83 LYS A O 1
ATOM 681 N N . GLY A 1 84 ? 19.328 17.578 -0.397 1 98.56 84 GLY A N 1
ATOM 682 C CA . GLY A 1 84 ? 19.562 16.469 -1.297 1 98.56 84 GLY A CA 1
ATOM 683 C C . GLY A 1 84 ? 18.406 16.219 -2.248 1 98.56 84 GLY A C 1
ATOM 684 O O . GLY A 1 84 ? 17.391 16.922 -2.201 1 98.56 84 GLY A O 1
ATOM 685 N N . ASN A 1 85 ? 18.594 15.211 -3.156 1 98.81 85 ASN A N 1
ATOM 686 C CA . ASN A 1 85 ? 17.594 14.859 -4.16 1 98.81 85 ASN A CA 1
ATOM 687 C C . ASN A 1 85 ? 16.375 14.195 -3.529 1 98.81 85 ASN A C 1
ATOM 689 O O . ASN A 1 85 ? 16.516 13.172 -2.854 1 98.81 85 ASN A O 1
ATOM 693 N N . VAL A 1 86 ? 15.242 14.812 -3.795 1 98.94 86 VAL A N 1
ATOM 694 C CA . VAL A 1 86 ? 14.008 14.32 -3.201 1 98.94 86 VAL A CA 1
ATOM 695 C C . VAL A 1 86 ? 13.125 13.695 -4.281 1 98.94 86 VAL A C 1
ATOM 697 O O . VAL A 1 86 ? 13.008 14.242 -5.383 1 98.94 86 VAL A O 1
ATOM 700 N N . PHE A 1 87 ? 12.633 12.555 -4.07 1 98.94 87 PHE A N 1
ATOM 701 C CA . PHE A 1 87 ? 11.562 11.953 -4.855 1 98.94 87 PHE A CA 1
ATOM 702 C C . PHE A 1 87 ? 10.234 12.031 -4.113 1 98.94 87 PHE A C 1
ATOM 704 O O . PHE A 1 87 ? 10.086 11.461 -3.031 1 98.94 87 PHE A O 1
ATOM 711 N N . VAL A 1 88 ? 9.297 12.773 -4.688 1 98.94 88 VAL A N 1
ATOM 712 C CA . VAL A 1 88 ? 8.031 13.039 -4.012 1 98.94 88 VAL A CA 1
ATOM 713 C C . VAL A 1 88 ? 6.945 12.133 -4.578 1 98.94 88 VAL A C 1
ATOM 715 O O . VAL A 1 88 ? 6.734 12.094 -5.793 1 98.94 88 VAL A O 1
ATOM 718 N N . ILE A 1 89 ? 6.359 11.367 -3.73 1 98.88 89 ILE A N 1
ATOM 719 C CA . ILE A 1 89 ? 5.078 10.727 -3.99 1 98.88 89 ILE A CA 1
ATOM 720 C C . ILE A 1 89 ? 3.969 11.453 -3.238 1 98.88 89 ILE A C 1
ATOM 722 O O . ILE A 1 89 ? 3.703 11.156 -2.07 1 98.88 89 ILE A O 1
ATOM 726 N N . GLY A 1 90 ? 3.322 12.344 -3.855 1 98.56 90 GLY A N 1
ATOM 727 C CA . GLY A 1 90 ? 2.373 13.234 -3.207 1 98.56 90 GLY A CA 1
ATOM 728 C C . GLY A 1 90 ? 1.756 14.242 -4.156 1 98.56 90 GLY A C 1
ATOM 729 O O . GLY A 1 90 ? 2.148 14.328 -5.32 1 98.56 90 GLY A O 1
ATOM 730 N N . GLY A 1 91 ? 0.787 14.953 -3.693 1 96.88 91 GLY A N 1
ATOM 731 C CA . GLY A 1 91 ? 0.07 15.938 -4.496 1 96.88 91 GLY A CA 1
ATOM 732 C C . GLY A 1 91 ? 0.852 17.219 -4.707 1 96.88 91 GLY A C 1
ATOM 733 O O . GLY A 1 91 ? 1.985 17.344 -4.242 1 96.88 91 GLY A O 1
ATOM 734 N N . LYS A 1 92 ? 0.223 18.188 -5.406 1 95.88 92 LYS A N 1
ATOM 735 C CA . LYS A 1 92 ? 0.838 19.453 -5.801 1 95.88 92 LYS A CA 1
ATOM 736 C C . LYS A 1 92 ? 1.302 20.25 -4.578 1 95.88 92 LYS A C 1
ATOM 738 O O . LYS A 1 92 ? 2.355 20.891 -4.609 1 95.88 92 LYS A O 1
ATOM 743 N N . GLY A 1 93 ? 0.52 20.25 -3.539 1 97.12 93 GLY A N 1
ATOM 744 C CA . GLY A 1 93 ? 0.881 20.984 -2.334 1 97.12 93 GLY A CA 1
ATOM 745 C C . GLY A 1 93 ? 2.201 20.531 -1.736 1 97.12 93 GLY A C 1
ATOM 746 O O . GLY A 1 93 ? 3.031 21.359 -1.354 1 97.12 93 GLY A O 1
ATOM 747 N N . LEU A 1 94 ? 2.424 19.234 -1.684 1 98.31 94 LEU A N 1
ATOM 748 C CA . LEU A 1 94 ? 3.652 18.672 -1.123 1 98.31 94 LEU A CA 1
ATOM 749 C C . LEU A 1 94 ? 4.852 19.016 -2.004 1 98.31 94 LEU A C 1
ATOM 751 O O . LEU A 1 94 ? 5.914 19.391 -1.498 1 98.31 94 LEU A O 1
ATOM 755 N N . VAL A 1 95 ? 4.676 18.906 -3.305 1 98.31 95 VAL A N 1
ATOM 756 C CA . VAL A 1 95 ? 5.734 19.219 -4.258 1 98.31 95 VAL A CA 1
ATOM 757 C C . VAL A 1 95 ? 6.168 20.672 -4.086 1 98.31 95 VAL A C 1
ATOM 759 O O . VAL A 1 95 ? 7.363 20.969 -4.012 1 98.31 95 VAL A O 1
ATOM 762 N N . GLU A 1 96 ? 5.211 21.562 -3.977 1 97.81 96 GLU A N 1
ATOM 763 C CA . GLU A 1 96 ? 5.5 22.984 -3.836 1 97.81 96 GLU A CA 1
ATOM 764 C C . GLU A 1 96 ? 6.234 23.281 -2.529 1 97.81 96 GLU A C 1
ATOM 766 O O . GLU A 1 96 ? 7.113 24.141 -2.482 1 97.81 96 GLU A O 1
ATOM 771 N N . GLU A 1 97 ? 5.84 22.594 -1.478 1 98.19 97 GLU A N 1
ATOM 772 C CA . GLU A 1 97 ? 6.488 22.797 -0.188 1 98.19 97 GLU A CA 1
ATOM 773 C C . GLU A 1 97 ? 7.957 22.391 -0.236 1 98.19 97 GLU A C 1
ATOM 775 O O . GLU A 1 97 ? 8.82 23.109 0.282 1 98.19 97 GLU A O 1
ATOM 780 N N . ILE A 1 98 ? 8.281 21.25 -0.905 1 98.62 98 ILE A N 1
ATOM 781 C CA . ILE A 1 98 ? 9.664 20.797 -1.011 1 98.62 98 ILE A CA 1
ATOM 782 C C . ILE A 1 98 ? 10.461 21.766 -1.878 1 98.62 98 ILE A C 1
ATOM 784 O O . ILE A 1 98 ? 11.594 22.125 -1.545 1 98.62 98 ILE A O 1
ATOM 788 N N . LYS A 1 99 ? 9.836 22.234 -2.957 1 98.06 99 LYS A N 1
ATOM 789 C CA . LYS A 1 99 ? 10.484 23.219 -3.811 1 98.06 99 LYS A CA 1
ATOM 790 C C . LYS A 1 99 ? 10.805 24.484 -3.031 1 98.06 99 LYS A C 1
ATOM 792 O O . LYS A 1 99 ? 11.844 25.125 -3.254 1 98.06 99 LYS A O 1
ATOM 797 N N . SER A 1 100 ? 9.945 24.859 -2.139 1 97.25 100 SER A N 1
ATOM 798 C CA . SER A 1 100 ? 10.055 26.125 -1.426 1 97.25 100 SER A CA 1
ATOM 799 C C . SER A 1 100 ? 11.289 26.156 -0.528 1 97.25 100 SER A C 1
ATOM 801 O O . SER A 1 100 ? 11.789 27.219 -0.183 1 97.25 100 SER A O 1
ATOM 803 N N . ILE A 1 101 ? 11.797 25.031 -0.137 1 97.81 101 ILE A N 1
ATOM 804 C CA . ILE A 1 101 ? 12.969 25.016 0.726 1 97.81 101 ILE A CA 1
ATOM 805 C C . ILE A 1 101 ? 14.234 24.844 -0.12 1 97.81 101 ILE A C 1
ATOM 807 O O . ILE A 1 101 ? 15.328 24.672 0.416 1 97.81 101 ILE A O 1
ATOM 811 N N . GLY A 1 102 ? 14.07 24.766 -1.414 1 98.31 102 GLY A N 1
ATOM 812 C CA . GLY A 1 102 ? 15.195 24.812 -2.342 1 98.31 102 GLY A CA 1
ATOM 813 C C . GLY A 1 102 ? 15.828 23.453 -2.574 1 98.31 102 GLY A C 1
ATOM 814 O O . GLY A 1 102 ? 16.969 23.359 -3.021 1 98.31 102 GLY A O 1
ATOM 815 N N . TRP A 1 103 ? 15.195 22.391 -2.25 1 98.56 103 TRP A N 1
ATOM 816 C CA . TRP A 1 103 ? 15.75 21.062 -2.469 1 98.56 103 TRP A CA 1
ATOM 817 C C . TRP A 1 103 ? 15.375 20.531 -3.854 1 98.56 103 TRP A C 1
ATOM 819 O O . TRP A 1 103 ? 14.258 20.75 -4.32 1 98.56 103 TRP A O 1
ATOM 829 N N . PRO A 1 104 ? 16.266 19.922 -4.551 1 98.69 104 PRO A N 1
ATOM 830 C CA . PRO A 1 104 ? 15.961 19.391 -5.883 1 98.69 104 PRO A CA 1
ATOM 831 C C . PRO A 1 104 ? 14.984 18.219 -5.844 1 98.69 104 PRO A C 1
ATOM 833 O O . PRO A 1 104 ? 15.078 17.375 -4.953 1 98.69 104 PRO A O 1
ATOM 836 N N . ILE A 1 105 ? 14.102 18.203 -6.777 1 98.75 105 ILE A N 1
ATOM 837 C CA . ILE A 1 105 ? 13.125 17.109 -6.898 1 98.75 105 ILE A CA 1
ATOM 838 C C . ILE A 1 105 ? 13.414 16.312 -8.164 1 98.75 105 ILE A C 1
ATOM 840 O O . ILE A 1 105 ? 13.594 16.875 -9.242 1 98.75 105 ILE A O 1
ATOM 844 N N . ILE A 1 106 ? 13.539 15.039 -8.047 1 98.69 106 ILE A N 1
ATOM 845 C CA . ILE A 1 106 ? 13.648 14.125 -9.18 1 98.69 106 ILE A CA 1
ATOM 846 C C . ILE A 1 106 ? 12.258 13.672 -9.609 1 98.69 106 ILE A C 1
ATOM 848 O O . ILE A 1 106 ? 11.516 13.07 -8.82 1 98.69 106 ILE A O 1
ATOM 852 N N . SER A 1 107 ? 11.891 13.992 -10.844 1 98.25 107 SER A N 1
ATOM 853 C CA . SER A 1 107 ? 10.586 13.602 -11.375 1 98.25 107 SER A CA 1
ATOM 854 C C . SER A 1 107 ? 10.531 12.102 -11.648 1 98.25 107 SER A C 1
ATOM 856 O O . SER A 1 107 ? 11.555 11.422 -11.617 1 98.25 107 SER A O 1
ATOM 858 N N . VAL A 1 108 ? 9.375 11.586 -11.875 1 98 108 VAL A N 1
ATOM 859 C CA . VAL A 1 108 ? 9.195 10.172 -12.195 1 98 108 VAL A CA 1
ATOM 860 C C . VAL A 1 108 ? 9.969 9.828 -13.469 1 98 108 VAL A C 1
ATOM 862 O O . VAL A 1 108 ? 10.586 8.766 -13.555 1 98 108 VAL A O 1
ATOM 865 N N . GLU A 1 109 ? 9.914 10.688 -14.453 1 97.88 109 GLU A N 1
ATOM 866 C CA . GLU A 1 109 ? 10.609 10.477 -15.719 1 97.88 109 GLU A CA 1
ATOM 867 C C . GLU A 1 109 ? 12.125 10.43 -15.508 1 97.88 109 GLU A C 1
ATOM 869 O O . GLU A 1 109 ? 12.805 9.578 -16.078 1 97.88 109 GLU A O 1
ATOM 874 N N . GLU A 1 110 ? 12.602 11.273 -14.648 1 98.44 110 GLU A N 1
ATOM 875 C CA . GLU A 1 110 ? 14.031 11.336 -14.375 1 98.44 110 GLU A CA 1
ATOM 876 C C . GLU A 1 110 ? 14.484 10.125 -13.555 1 98.44 110 GLU A C 1
ATOM 878 O O . GLU A 1 110 ? 15.633 9.695 -13.672 1 98.44 110 GLU A O 1
ATOM 883 N N . ALA A 1 111 ? 13.602 9.633 -12.742 1 98.19 111 ALA A N 1
ATOM 884 C CA . ALA A 1 111 ? 13.945 8.547 -11.82 1 98.19 111 ALA A CA 1
ATOM 885 C C . ALA A 1 111 ? 14.359 7.293 -12.586 1 98.19 111 ALA A C 1
ATOM 887 O O . ALA A 1 111 ? 15.141 6.484 -12.086 1 98.19 111 ALA A O 1
ATOM 888 N N . LYS A 1 112 ? 13.906 7.082 -13.805 1 96 112 LYS A N 1
ATOM 889 C CA . LYS A 1 112 ? 14.25 5.926 -14.625 1 96 112 LYS A CA 1
ATOM 890 C C . LYS A 1 112 ? 15.766 5.734 -14.703 1 96 112 LYS A C 1
ATOM 892 O O . LYS A 1 112 ? 16.25 4.605 -14.641 1 96 112 LYS A O 1
ATOM 897 N N . GLU A 1 113 ? 16.438 6.883 -14.742 1 96.88 113 GLU A N 1
ATOM 898 C CA . GLU A 1 113 ? 17.891 6.809 -14.914 1 96.88 113 GLU A CA 1
ATOM 899 C C . GLU A 1 113 ? 18.609 7.301 -13.672 1 96.88 113 GLU A C 1
ATOM 901 O O . GLU A 1 113 ? 19.844 7.188 -13.578 1 96.88 113 GLU A O 1
ATOM 906 N N . ALA A 1 114 ? 17.797 7.797 -12.695 1 98 114 ALA A N 1
ATOM 907 C CA . ALA A 1 114 ? 18.516 8.508 -11.641 1 98 114 ALA A CA 1
ATOM 908 C C . ALA A 1 114 ? 17.984 8.117 -10.266 1 98 114 ALA A C 1
ATOM 910 O O . ALA A 1 114 ? 18.172 8.852 -9.289 1 98 114 ALA A O 1
ATOM 911 N N . TRP A 1 115 ? 17.266 6.977 -10.227 1 98.12 115 TRP A N 1
ATOM 912 C CA . TRP A 1 115 ? 16.688 6.621 -8.945 1 98.12 115 TRP A CA 1
ATOM 913 C C . TRP A 1 115 ? 17.781 6.359 -7.902 1 98.12 115 TRP A C 1
ATOM 915 O O . TRP A 1 115 ? 17.547 6.539 -6.703 1 98.12 115 TRP A O 1
ATOM 925 N N . LYS A 1 116 ? 19 6.031 -8.281 1 98.38 116 LYS A N 1
ATOM 926 C CA . LYS A 1 116 ? 20.109 5.75 -7.367 1 98.38 116 LYS A CA 1
ATOM 927 C C . LYS A 1 116 ? 20.594 7.031 -6.691 1 98.38 116 LYS A C 1
ATOM 929 O O . LYS A 1 116 ? 21.297 6.973 -5.676 1 98.38 116 LYS A O 1
ATOM 934 N N . GLU A 1 117 ? 20.219 8.18 -7.266 1 98.62 117 GLU A N 1
ATOM 935 C CA . GLU A 1 117 ? 20.672 9.461 -6.742 1 98.62 117 GLU A CA 1
ATOM 936 C C . GLU A 1 117 ? 19.688 10.023 -5.727 1 98.62 117 GLU A C 1
ATOM 938 O O . GLU A 1 117 ? 19.953 11.039 -5.082 1 98.62 117 GLU A O 1
ATOM 943 N N . ILE A 1 118 ? 18.578 9.398 -5.602 1 98.81 118 ILE A N 1
ATOM 944 C CA . ILE A 1 118 ? 17.562 9.867 -4.676 1 98.81 118 ILE A CA 1
ATOM 945 C C . ILE A 1 118 ? 18.031 9.656 -3.238 1 98.81 118 ILE A C 1
ATOM 947 O O . ILE A 1 118 ? 18.406 8.547 -2.861 1 98.81 118 ILE A O 1
ATOM 951 N N . GLU A 1 119 ? 17.938 10.688 -2.453 1 98.88 119 GLU A N 1
ATOM 952 C CA . GLU A 1 119 ? 18.406 10.625 -1.072 1 98.88 119 GLU A CA 1
ATOM 953 C C . GLU A 1 119 ? 17.234 10.625 -0.092 1 98.88 119 GLU A C 1
ATOM 955 O O . GLU A 1 119 ? 17.391 10.211 1.061 1 98.88 119 GLU A O 1
ATOM 960 N N . TYR A 1 120 ? 16.094 11.172 -0.542 1 98.94 120 TYR A N 1
ATOM 961 C CA . TYR A 1 120 ? 14.883 11.234 0.27 1 98.94 120 TYR A CA 1
ATOM 962 C C . TYR A 1 120 ? 13.656 10.828 -0.541 1 98.94 120 TYR A C 1
ATOM 964 O O . TYR A 1 120 ? 13.461 11.297 -1.661 1 98.94 120 TYR A O 1
ATOM 972 N N . VAL A 1 121 ? 12.906 9.922 -0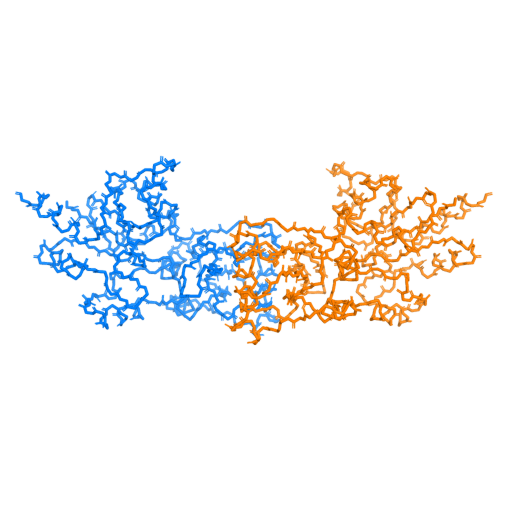.076 1 99 121 VAL A N 1
ATOM 973 C CA . VAL A 1 121 ? 11.57 9.641 -0.593 1 99 121 VAL A CA 1
ATOM 974 C C . VAL A 1 121 ? 10.516 10.188 0.364 1 99 121 VAL A C 1
ATOM 976 O O . VAL A 1 121 ? 10.391 9.719 1.498 1 99 121 VAL A O 1
ATOM 979 N N . VAL A 1 122 ? 9.789 11.219 -0.078 1 98.94 122 VAL A N 1
ATOM 980 C CA . VAL A 1 122 ? 8.773 11.883 0.73 1 98.94 122 VAL A CA 1
ATOM 981 C C . VAL A 1 122 ? 7.383 11.5 0.229 1 98.94 122 VAL A C 1
ATOM 983 O O . VAL A 1 122 ? 7.043 11.758 -0.928 1 98.94 122 VAL A O 1
ATOM 986 N N . VAL A 1 123 ? 6.613 10.945 1.117 1 98.94 123 VAL A N 1
ATOM 987 C CA . VAL A 1 123 ? 5.355 10.336 0.705 1 98.94 123 VAL A CA 1
ATOM 988 C C . VAL A 1 123 ? 4.191 11.023 1.41 1 98.94 123 VAL A C 1
ATOM 990 O O . VAL A 1 123 ? 4.16 11.109 2.641 1 98.94 123 VAL A O 1
ATOM 993 N N . GLY A 1 124 ? 3.25 11.562 0.733 1 98.81 124 GLY A N 1
ATOM 994 C CA . GLY A 1 124 ? 1.938 12.039 1.145 1 98.81 124 GLY A CA 1
ATOM 995 C C . GLY A 1 124 ? 0.808 11.453 0.319 1 98.81 124 GLY A C 1
ATOM 996 O O . GLY A 1 124 ? 1.013 10.5 -0.436 1 98.81 124 GLY A O 1
ATOM 997 N N . LEU A 1 125 ? -0.38 11.945 0.557 1 98.56 125 LEU A N 1
ATOM 998 C CA . LEU A 1 125 ? -1.468 11.555 -0.335 1 98.56 125 LEU A CA 1
ATOM 999 C C . LEU A 1 125 ? -1.188 12.016 -1.763 1 98.56 125 LEU A C 1
ATOM 1001 O O . LEU A 1 125 ? -0.792 13.164 -1.982 1 98.56 125 LEU A O 1
ATOM 1005 N N . ASP A 1 126 ? -1.332 11.117 -2.697 1 98.62 126 ASP A N 1
ATOM 1006 C CA . ASP A 1 126 ? -1.035 11.398 -4.098 1 98.62 126 ASP A CA 1
ATOM 1007 C C . ASP A 1 126 ? -2.203 11 -4.996 1 98.62 126 ASP A C 1
ATOM 1009 O O . ASP A 1 126 ? -2.279 9.859 -5.457 1 98.62 126 ASP A O 1
ATOM 1013 N N . PRO A 1 127 ? -3.059 11.938 -5.32 1 97.19 127 PRO A N 1
ATOM 1014 C CA . PRO A 1 127 ? -4.184 11.617 -6.199 1 97.19 127 PRO A CA 1
ATOM 1015 C C . PRO A 1 127 ? -3.736 11.125 -7.574 1 97.19 127 PRO A C 1
ATOM 1017 O O . PRO A 1 127 ? -4.535 10.562 -8.32 1 97.19 127 PRO A O 1
ATOM 1020 N N . ASP A 1 128 ? -2.486 11.336 -7.914 1 97.81 128 ASP A N 1
ATOM 1021 C CA . ASP A 1 128 ? -1.947 10.891 -9.195 1 97.81 128 ASP A CA 1
ATOM 1022 C C . ASP A 1 128 ? -0.962 9.742 -9.016 1 97.81 128 ASP A C 1
ATOM 1024 O O . ASP A 1 128 ? -0.033 9.578 -9.812 1 97.81 128 ASP A O 1
ATOM 1028 N N . LEU A 1 129 ? -1.097 9.023 -8 1 98.81 129 LEU A N 1
ATOM 1029 C CA . LEU A 1 129 ? -0.231 7.883 -7.734 1 98.81 129 LEU A CA 1
ATOM 1030 C C . LEU A 1 129 ? -0.214 6.922 -8.922 1 98.81 129 LEU A C 1
ATOM 1032 O O . LEU A 1 129 ? -1.26 6.637 -9.508 1 98.81 129 LEU A O 1
ATOM 1036 N N . THR A 1 130 ? 0.919 6.391 -9.266 1 98.75 130 THR A N 1
ATOM 1037 C CA . THR A 1 130 ? 1.113 5.328 -10.25 1 98.75 130 THR A CA 1
ATOM 1038 C C . THR A 1 130 ? 2.029 4.242 -9.688 1 98.75 130 THR A C 1
ATOM 1040 O O . THR A 1 130 ? 2.727 4.457 -8.695 1 98.75 130 THR A O 1
ATOM 1043 N N . TYR A 1 131 ? 2.012 3.111 -10.406 1 98.81 131 TYR A N 1
ATOM 1044 C CA . TYR A 1 131 ? 2.943 2.057 -10.016 1 98.81 131 TYR A CA 1
ATOM 1045 C C . TYR A 1 131 ? 4.387 2.533 -10.133 1 98.81 131 TYR A C 1
ATOM 1047 O O . TYR A 1 131 ? 5.238 2.162 -9.328 1 98.81 131 TYR A O 1
ATOM 1055 N N . LYS A 1 132 ? 4.699 3.34 -11.156 1 98.62 132 LYS A N 1
ATOM 1056 C CA . LYS A 1 132 ? 6.059 3.826 -11.375 1 98.62 132 LYS A CA 1
ATOM 1057 C C . LYS A 1 132 ? 6.566 4.605 -10.164 1 98.62 132 LYS A C 1
ATOM 1059 O O . LYS A 1 132 ? 7.738 4.504 -9.805 1 98.62 132 LYS A O 1
ATOM 1064 N N . LYS A 1 133 ? 5.684 5.391 -9.602 1 98.88 133 LYS A N 1
ATOM 1065 C CA . LYS A 1 133 ? 6.09 6.133 -8.414 1 98.88 133 LYS A CA 1
ATOM 1066 C C . LYS A 1 133 ? 6.453 5.188 -7.273 1 98.88 133 LYS A C 1
ATOM 1068 O O . LYS A 1 133 ? 7.457 5.391 -6.59 1 98.88 133 LYS A O 1
ATOM 1073 N N . LEU A 1 134 ? 5.621 4.129 -7.07 1 98.94 134 LEU A N 1
ATOM 1074 C CA . LEU A 1 134 ? 5.941 3.137 -6.051 1 98.94 134 LEU A CA 1
ATOM 1075 C C . LEU A 1 134 ? 7.254 2.432 -6.371 1 98.94 134 LEU A C 1
ATOM 1077 O O . LEU A 1 134 ? 8.078 2.213 -5.48 1 98.94 134 LEU A O 1
ATOM 1081 N N . LYS A 1 135 ? 7.398 2.1 -7.645 1 98.81 135 LYS A N 1
ATOM 1082 C CA . LYS A 1 135 ? 8.578 1.383 -8.117 1 98.81 135 LYS A CA 1
ATOM 1083 C C . LYS A 1 135 ? 9.859 2.152 -7.797 1 98.81 135 LYS A C 1
ATOM 1085 O O . LYS A 1 135 ? 10.758 1.622 -7.141 1 98.81 135 LYS A O 1
ATOM 1090 N N . TYR A 1 136 ? 9.906 3.4 -8.164 1 98.88 136 TYR A N 1
ATOM 1091 C CA . TYR A 1 136 ? 11.133 4.168 -7.988 1 98.88 136 TYR A CA 1
ATOM 1092 C C . TYR A 1 136 ? 11.32 4.566 -6.527 1 98.88 136 TYR A C 1
ATOM 1094 O O . TYR A 1 136 ? 12.453 4.648 -6.039 1 98.88 136 TYR A O 1
ATOM 1102 N N . GLY A 1 137 ? 10.18 4.812 -5.809 1 98.94 137 GLY A N 1
ATOM 1103 C CA . GLY A 1 137 ? 10.289 4.977 -4.371 1 98.94 137 GLY A CA 1
ATOM 1104 C C . GLY A 1 137 ? 10.898 3.771 -3.678 1 98.94 137 GLY A C 1
ATOM 1105 O O . GLY A 1 137 ? 11.797 3.916 -2.84 1 98.94 137 GLY A O 1
ATOM 1106 N N . CYS A 1 138 ? 10.438 2.623 -4.051 1 98.94 138 CYS A N 1
ATOM 1107 C CA . CYS A 1 138 ? 10.93 1.373 -3.484 1 98.94 138 CYS A CA 1
ATOM 1108 C C . CYS A 1 138 ? 12.406 1.185 -3.785 1 98.94 138 CYS A C 1
ATOM 1110 O O . CYS A 1 138 ? 13.195 0.903 -2.883 1 98.94 138 CYS A O 1
ATOM 1112 N N . LEU A 1 139 ? 12.789 1.339 -5.059 1 98.81 139 LEU A N 1
ATOM 1113 C CA . LEU A 1 139 ? 14.18 1.188 -5.457 1 98.81 139 LEU A CA 1
ATOM 1114 C C . LEU A 1 139 ? 15.078 2.141 -4.676 1 98.81 139 LEU A C 1
ATOM 1116 O O . LEU A 1 139 ? 16.125 1.733 -4.16 1 98.81 139 LEU A O 1
ATOM 1120 N N . ALA A 1 140 ? 14.656 3.402 -4.547 1 98.94 140 ALA A N 1
ATOM 1121 C CA . ALA A 1 140 ? 15.445 4.422 -3.865 1 98.94 140 ALA A CA 1
ATOM 1122 C C . ALA A 1 140 ? 15.594 4.098 -2.381 1 98.94 140 ALA A C 1
ATOM 1124 O O . ALA A 1 140 ? 16.703 4.168 -1.831 1 98.94 140 ALA A O 1
ATOM 1125 N N . ILE A 1 141 ? 14.492 3.746 -1.724 1 98.94 141 ILE A N 1
ATOM 1126 C CA . ILE A 1 141 ? 14.523 3.438 -0.298 1 98.94 141 ILE A CA 1
ATOM 1127 C C . ILE A 1 141 ? 15.414 2.225 -0.053 1 98.94 141 ILE A C 1
ATOM 1129 O O . ILE A 1 141 ? 16.234 2.229 0.868 1 98.94 141 ILE A O 1
ATOM 1133 N N . ARG A 1 142 ? 15.305 1.205 -0.86 1 98.56 142 ARG A N 1
ATOM 1134 C CA . ARG A 1 142 ? 16.141 0.016 -0.726 1 98.56 142 ARG A CA 1
ATOM 1135 C C . ARG A 1 142 ? 17.609 0.348 -0.966 1 98.56 142 ARG A C 1
ATOM 1137 O O . ARG A 1 142 ? 18.5 -0.314 -0.424 1 98.56 142 ARG A O 1
ATOM 1144 N N . ASN A 1 143 ? 17.844 1.357 -1.756 1 98.31 143 ASN A N 1
ATOM 1145 C CA . ASN A 1 143 ? 19.203 1.801 -2.057 1 98.31 143 ASN A CA 1
ATOM 1146 C C . ASN A 1 143 ? 19.75 2.732 -0.974 1 98.31 143 ASN A C 1
ATOM 1148 O O . ASN A 1 143 ? 20.828 3.297 -1.118 1 98.31 143 ASN A O 1
ATOM 1152 N N . GLY A 1 144 ? 18.938 3.043 0.07 1 98.5 144 GLY A N 1
ATOM 1153 C CA . GLY A 1 144 ? 19.484 3.781 1.202 1 98.5 144 GLY A CA 1
ATOM 1154 C C . GLY A 1 144 ? 18.812 5.129 1.405 1 98.5 144 GLY A C 1
ATOM 1155 O O . GLY A 1 144 ? 19.125 5.84 2.363 1 98.5 144 GLY A O 1
ATOM 1156 N N . ALA A 1 145 ? 17.906 5.574 0.517 1 98.88 145 ALA A N 1
ATOM 1157 C CA . ALA A 1 145 ? 17.219 6.848 0.689 1 98.88 145 ALA A CA 1
ATOM 1158 C C . ALA A 1 145 ? 16.422 6.871 1.991 1 98.88 145 ALA A C 1
ATOM 1160 O O . ALA A 1 145 ? 15.852 5.852 2.4 1 98.88 145 ALA A O 1
ATOM 1161 N N . ARG A 1 146 ? 16.297 8.016 2.621 1 98.81 146 ARG A N 1
ATOM 1162 C CA . ARG A 1 146 ? 15.461 8.195 3.805 1 98.81 146 ARG A CA 1
ATOM 1163 C C . ARG A 1 146 ? 13.984 8.156 3.441 1 98.81 146 ARG A C 1
ATOM 1165 O O . ARG A 1 146 ? 13.562 8.766 2.455 1 98.81 146 ARG A O 1
ATOM 1172 N N . PHE A 1 147 ? 13.273 7.426 4.141 1 98.94 147 PHE A N 1
ATOM 1173 C CA . PHE A 1 147 ? 11.844 7.219 3.949 1 98.94 147 PHE A CA 1
ATOM 1174 C C . PHE A 1 147 ? 11.039 8.102 4.895 1 98.94 147 PHE A C 1
ATOM 1176 O O . PHE A 1 147 ? 11.039 7.887 6.105 1 98.94 147 PHE A O 1
ATOM 1183 N N . ILE A 1 148 ? 10.336 9.156 4.316 1 98.94 148 ILE A N 1
ATOM 1184 C CA . ILE A 1 148 ? 9.625 10.164 5.094 1 98.94 148 ILE A CA 1
ATOM 1185 C C . ILE A 1 148 ? 8.141 10.141 4.727 1 98.94 148 ILE A C 1
ATOM 1187 O O . ILE A 1 148 ? 7.789 10.164 3.543 1 98.94 148 ILE A O 1
ATOM 1191 N N . GLY A 1 149 ? 7.25 10.016 5.637 1 98.88 149 GLY A N 1
ATOM 1192 C CA . GLY A 1 149 ? 5.816 10.172 5.445 1 98.88 149 GLY A CA 1
ATOM 1193 C C . GLY A 1 149 ? 5.273 11.461 6.02 1 98.88 149 GLY A C 1
ATOM 1194 O O . GLY A 1 149 ? 5.645 11.867 7.125 1 98.88 149 GLY A O 1
ATOM 1195 N N . THR A 1 150 ? 4.371 12.086 5.289 1 98.81 150 THR A N 1
ATOM 1196 C CA . THR A 1 150 ? 3.824 13.359 5.754 1 98.81 150 THR A CA 1
ATOM 1197 C C . THR A 1 150 ? 2.871 13.141 6.926 1 98.81 150 THR A C 1
ATOM 1199 O O . THR A 1 150 ? 2.795 13.969 7.836 1 98.81 150 THR A O 1
ATOM 1202 N N . ASN A 1 151 ? 2.141 12.141 6.906 1 98.12 151 ASN A N 1
ATOM 1203 C CA . ASN A 1 151 ? 1.202 11.766 7.957 1 98.12 151 ASN A CA 1
ATOM 1204 C C . ASN A 1 151 ? 0.842 10.289 7.883 1 98.12 151 ASN A C 1
ATOM 1206 O O . ASN A 1 151 ? 1.062 9.641 6.859 1 98.12 151 ASN A O 1
ATOM 1210 N N . PRO A 1 152 ? 0.312 9.727 8.883 1 97.69 152 PRO A N 1
ATOM 1211 C CA . PRO A 1 152 ? 0.076 8.281 8.922 1 97.69 152 PRO A CA 1
ATOM 1212 C C . PRO A 1 152 ? -1.354 7.906 8.539 1 97.69 152 PRO A C 1
ATOM 1214 O O . PRO A 1 152 ? -1.718 6.727 8.57 1 97.69 152 PRO A O 1
ATOM 1217 N N . ASP A 1 153 ? -2.189 8.836 8.156 1 96.44 153 ASP A N 1
ATOM 1218 C CA . ASP A 1 153 ? -3.611 8.57 7.941 1 96.44 153 ASP A CA 1
ATOM 1219 C C . ASP A 1 153 ? -3.818 7.562 6.816 1 96.44 153 ASP A C 1
ATOM 1221 O O . ASP A 1 153 ? -3.463 7.824 5.664 1 96.44 153 ASP A O 1
ATOM 1225 N N . THR A 1 154 ? -4.496 6.484 7.113 1 97.81 154 THR A N 1
ATOM 1226 C CA . THR A 1 154 ? -4.684 5.453 6.098 1 97.81 154 THR A CA 1
ATOM 1227 C C . THR A 1 154 ? -5.91 5.754 5.238 1 97.81 154 THR A C 1
ATOM 1229 O O . THR A 1 154 ? -6.078 5.172 4.168 1 97.81 154 THR A O 1
ATOM 1232 N N . THR A 1 155 ? -6.773 6.633 5.797 1 96.19 155 THR A N 1
ATOM 1233 C CA . THR A 1 155 ? -7.984 6.996 5.074 1 96.19 155 THR A CA 1
ATOM 1234 C C . THR A 1 155 ? -8.336 8.469 5.301 1 96.19 155 THR A C 1
ATOM 1236 O O . THR A 1 155 ? -7.75 9.117 6.172 1 96.19 155 THR A O 1
ATOM 1239 N N . TYR A 1 156 ? -9.18 8.984 4.5 1 92.19 156 TYR A N 1
ATOM 1240 C CA . TYR A 1 156 ? -9.812 10.289 4.711 1 92.19 156 TYR A CA 1
ATOM 1241 C C . TYR A 1 156 ? -11.227 10.305 4.148 1 92.19 156 TYR A C 1
ATOM 1243 O O . TYR A 1 156 ? -11.523 9.594 3.184 1 92.19 156 TYR A O 1
ATOM 1251 N N . PRO A 1 157 ? -12.07 11.008 4.738 1 89.75 157 PRO A N 1
ATOM 1252 C CA . PRO A 1 157 ? -13.461 11.078 4.289 1 89.75 157 PRO A CA 1
ATOM 1253 C C . PRO A 1 157 ? -13.633 11.93 3.033 1 89.75 157 PRO A C 1
ATOM 1255 O O . PRO A 1 157 ? -12.922 12.922 2.852 1 89.75 157 PRO A O 1
ATOM 1258 N N . SER A 1 158 ? -14.547 11.547 2.129 1 89.31 158 SER A N 1
ATOM 1259 C CA . SER A 1 158 ? -14.969 12.305 0.956 1 89.31 158 SER A CA 1
ATOM 1260 C C . SER A 1 158 ? -16.469 12.164 0.717 1 89.31 158 SER A C 1
ATOM 1262 O O . SER A 1 158 ? -17.156 11.445 1.448 1 89.31 158 SER A O 1
ATOM 1264 N N . GLU A 1 159 ? -16.969 12.883 -0.218 1 88 159 GLU A N 1
ATOM 1265 C CA . GLU A 1 159 ? -18.375 12.773 -0.58 1 88 159 GLU A CA 1
ATOM 1266 C C . GLU A 1 159 ? -18.703 11.375 -1.1 1 88 159 GLU A C 1
ATOM 1268 O O . GLU A 1 159 ? -19.828 10.898 -0.942 1 88 159 GLU A O 1
ATOM 1273 N N . GLU A 1 160 ? -17.719 10.688 -1.63 1 92.69 160 GLU A N 1
ATOM 1274 C CA . GLU A 1 160 ? -17.938 9.359 -2.201 1 92.69 160 GLU A CA 1
ATOM 1275 C C . GLU A 1 160 ? -17.812 8.273 -1.137 1 92.69 160 GLU A C 1
ATOM 1277 O O . GLU A 1 160 ? -18.219 7.129 -1.362 1 92.69 160 GLU A O 1
ATOM 1282 N N . GLY A 1 161 ? -17.297 8.664 -0.01 1 92.94 161 GLY A N 1
ATOM 1283 C CA . GLY A 1 161 ? -17.031 7.703 1.055 1 92.94 161 GLY A CA 1
ATOM 1284 C C . GLY A 1 161 ? -15.633 7.828 1.639 1 92.94 161 GLY A C 1
ATOM 1285 O O . GLY A 1 161 ? -15.023 8.898 1.575 1 92.94 161 GLY A O 1
ATOM 1286 N N . ILE A 1 162 ? -15.164 6.82 2.236 1 95.12 162 ILE A N 1
ATOM 1287 C CA . ILE A 1 162 ? -13.844 6.77 2.861 1 95.12 162 ILE A CA 1
ATOM 1288 C C . ILE A 1 162 ? -12.805 6.324 1.835 1 95.12 162 ILE A C 1
ATOM 1290 O O . ILE A 1 162 ? -12.93 5.254 1.239 1 95.12 162 ILE A O 1
ATOM 1294 N N . LEU A 1 163 ? -11.828 7.137 1.62 1 97.5 163 LEU A N 1
ATOM 1295 C CA . LEU A 1 163 ? -10.852 6.895 0.566 1 97.5 163 LEU A CA 1
ATOM 1296 C C . LEU A 1 163 ? -9.469 6.617 1.156 1 97.5 163 LEU A C 1
ATOM 1298 O O . LEU A 1 163 ? -9.203 6.969 2.309 1 97.5 163 LEU A O 1
ATOM 1302 N N . PRO A 1 164 ? -8.562 5.961 0.368 1 98.56 164 PRO A N 1
ATOM 1303 C CA . PRO A 1 164 ? -7.195 5.727 0.836 1 98.56 164 PRO A CA 1
ATOM 1304 C C . PRO A 1 164 ? -6.422 7.023 1.076 1 98.56 164 PRO A C 1
ATOM 1306 O O . PRO A 1 164 ? -6.492 7.949 0.262 1 98.56 164 PRO A O 1
ATOM 1309 N N . GLY A 1 165 ? -5.75 7.066 2.184 1 98.19 165 GLY A N 1
ATOM 1310 C CA . GLY A 1 165 ? -4.949 8.234 2.523 1 98.19 165 GLY A CA 1
ATOM 1311 C C . GLY A 1 165 ? -3.463 8.016 2.299 1 98.19 165 GLY A C 1
ATOM 1312 O O . GLY A 1 165 ? -3.061 7.066 1.631 1 98.19 165 GLY A O 1
ATOM 1313 N N . ALA A 1 166 ? -2.648 8.938 2.82 1 98.62 166 ALA A N 1
ATOM 1314 C CA . ALA A 1 166 ? -1.196 8.867 2.688 1 98.62 166 ALA A CA 1
ATOM 1315 C C . ALA A 1 166 ? -0.652 7.578 3.309 1 98.62 166 ALA A C 1
ATOM 1317 O O . ALA A 1 166 ? 0.283 6.977 2.777 1 98.62 166 ALA A O 1
ATOM 1318 N N . GLY A 1 167 ? -1.225 7.199 4.41 1 98.62 167 GLY A N 1
ATOM 1319 C CA . GLY A 1 167 ? -0.802 5.996 5.105 1 98.62 167 GLY A CA 1
ATOM 1320 C C . GLY A 1 167 ? -0.942 4.742 4.262 1 98.62 167 GLY A C 1
ATOM 1321 O O . GLY A 1 167 ? -0.21 3.77 4.461 1 98.62 167 GLY A O 1
ATOM 1322 N N . SER A 1 168 ? -1.938 4.742 3.381 1 98.81 168 SER A N 1
ATOM 1323 C CA . SER A 1 168 ? -2.115 3.602 2.488 1 98.81 168 SER A CA 1
ATOM 1324 C C . SER A 1 168 ? -0.953 3.48 1.509 1 98.81 168 SER A C 1
ATOM 1326 O O . SER A 1 168 ? -0.471 2.377 1.241 1 98.81 168 SER A O 1
ATOM 1328 N N . ILE A 1 169 ? -0.503 4.59 0.954 1 98.94 169 ILE A N 1
ATOM 1329 C CA . ILE A 1 169 ? 0.637 4.609 0.044 1 98.94 169 ILE A CA 1
ATOM 1330 C C . ILE A 1 169 ? 1.91 4.238 0.803 1 98.94 169 ILE A C 1
ATOM 1332 O O . ILE A 1 169 ? 2.721 3.449 0.317 1 98.94 169 ILE A O 1
ATOM 1336 N N . ILE A 1 170 ? 2.039 4.738 2.008 1 98.94 170 ILE A N 1
ATOM 1337 C CA . ILE A 1 170 ? 3.17 4.438 2.879 1 98.94 170 ILE A CA 1
ATOM 1338 C C . ILE A 1 170 ? 3.217 2.938 3.164 1 98.94 170 ILE A C 1
ATOM 1340 O O . ILE A 1 170 ? 4.289 2.33 3.154 1 98.94 170 ILE A O 1
ATOM 1344 N N . ALA A 1 171 ? 2.033 2.354 3.396 1 98.94 171 ALA A N 1
ATOM 1345 C CA . ALA A 1 171 ? 1.958 0.927 3.703 1 98.94 171 ALA A CA 1
ATOM 1346 C C . ALA A 1 171 ? 2.533 0.09 2.562 1 98.94 171 ALA A C 1
ATOM 1348 O O . ALA A 1 171 ? 3.248 -0.887 2.801 1 98.94 171 ALA A O 1
ATOM 1349 N N . ALA A 1 172 ? 2.207 0.451 1.357 1 98.94 172 ALA A N 1
ATOM 1350 C CA . ALA A 1 172 ? 2.727 -0.265 0.195 1 98.94 172 ALA A CA 1
ATOM 1351 C C . ALA A 1 172 ? 4.254 -0.226 0.165 1 98.94 172 ALA A C 1
ATOM 1353 O O . ALA A 1 172 ? 4.902 -1.245 -0.084 1 98.94 172 ALA A O 1
ATOM 1354 N N . LEU A 1 173 ? 4.816 0.928 0.451 1 98.94 173 LEU A N 1
ATOM 1355 C CA . LEU A 1 173 ? 6.27 1.079 0.429 1 98.94 173 LEU A CA 1
ATOM 1356 C C . LEU A 1 173 ? 6.906 0.392 1.632 1 98.94 173 LEU A C 1
ATOM 1358 O O . LEU A 1 173 ? 7.992 -0.184 1.521 1 98.94 173 LEU A O 1
ATOM 1362 N N . LYS A 1 174 ? 6.234 0.476 2.803 1 98.88 174 LYS A N 1
ATOM 1363 C CA . LYS A 1 174 ? 6.758 -0.175 4 1 98.88 174 LYS A CA 1
ATOM 1364 C C . LYS A 1 174 ? 6.977 -1.666 3.764 1 98.88 174 LYS A C 1
ATOM 1366 O O . LYS A 1 174 ? 8.062 -2.189 4.039 1 98.88 174 LYS A O 1
ATOM 1371 N N . VAL A 1 175 ? 6.012 -2.332 3.176 1 98.62 175 VAL A N 1
ATOM 1372 C CA . VAL A 1 175 ? 6.094 -3.783 3.053 1 98.62 175 VAL A CA 1
ATOM 1373 C C . VAL A 1 175 ? 7.047 -4.152 1.917 1 98.62 175 VAL A C 1
ATOM 1375 O O . VAL A 1 175 ? 7.664 -5.219 1.938 1 98.62 175 VAL A O 1
ATOM 1378 N N . SER A 1 176 ? 7.199 -3.283 0.896 1 98.44 176 SER A N 1
ATOM 1379 C CA . SER A 1 176 ? 8.062 -3.6 -0.238 1 98.44 176 SER A CA 1
ATOM 1380 C C . SER A 1 176 ? 9.516 -3.25 0.059 1 98.44 176 SER A C 1
ATOM 1382 O O . SER A 1 176 ? 10.422 -3.695 -0.647 1 98.44 176 SER A O 1
ATOM 1384 N N . THR A 1 177 ? 9.773 -2.451 1.108 1 98.69 177 THR A N 1
ATOM 1385 C CA . THR A 1 177 ? 11.141 -2.033 1.411 1 98.69 177 THR A CA 1
ATOM 1386 C C . THR A 1 177 ? 11.586 -2.58 2.766 1 98.69 177 THR A C 1
ATOM 1388 O O . THR A 1 177 ? 12.773 -2.566 3.086 1 98.69 177 THR A O 1
ATOM 1391 N N . GLU A 1 178 ? 10.547 -2.969 3.572 1 97.81 178 GLU A N 1
ATOM 1392 C CA . GLU A 1 178 ? 10.773 -3.428 4.941 1 97.81 178 GLU A CA 1
ATOM 1393 C C . GLU A 1 178 ? 11.43 -2.34 5.785 1 97.81 178 GLU A C 1
ATOM 1395 O O . GLU A 1 178 ? 12.25 -2.633 6.656 1 97.81 178 GLU A O 1
ATOM 1400 N N . LYS A 1 179 ? 11.219 -1.097 5.445 1 98.62 179 LYS A N 1
ATOM 1401 C CA . LYS A 1 179 ? 11.711 0.058 6.188 1 98.62 179 LYS A CA 1
ATOM 1402 C C . LYS A 1 179 ? 10.562 0.833 6.828 1 98.62 179 LYS A C 1
ATOM 1404 O O . LYS A 1 179 ? 9.445 0.832 6.312 1 98.62 179 LYS A O 1
ATOM 1409 N N . GLU A 1 180 ? 10.797 1.4 7.961 1 98.69 180 GLU A N 1
ATOM 1410 C CA . GLU A 1 180 ? 9.844 2.271 8.641 1 98.69 180 GLU A CA 1
ATOM 1411 C C . GLU A 1 180 ? 10.102 3.738 8.305 1 98.69 180 GLU A C 1
ATOM 1413 O O . GLU A 1 180 ? 11.242 4.203 8.359 1 98.69 180 GLU A O 1
ATOM 1418 N N . PRO A 1 181 ? 9.078 4.465 7.992 1 98.69 181 PRO A N 1
ATOM 1419 C CA . PRO A 1 181 ? 9.266 5.883 7.688 1 98.69 181 PRO A CA 1
ATOM 1420 C C . PRO A 1 181 ? 9.344 6.754 8.938 1 98.69 181 PRO A C 1
ATOM 1422 O O . PRO A 1 181 ? 8.836 6.367 10 1 98.69 181 PRO A O 1
ATOM 1425 N N . LEU A 1 182 ? 10.047 7.855 8.773 1 98.62 182 LEU A N 1
ATOM 1426 C CA . LEU A 1 182 ? 9.836 8.969 9.688 1 98.62 182 LEU A CA 1
ATOM 1427 C C . LEU A 1 182 ? 8.531 9.688 9.383 1 98.62 182 LEU A C 1
ATOM 1429 O O . LEU A 1 182 ? 8.359 10.25 8.297 1 98.62 182 LEU A O 1
ATOM 1433 N N . ILE A 1 183 ? 7.578 9.664 10.25 1 98.69 183 ILE A N 1
ATOM 1434 C CA . ILE A 1 183 ? 6.289 10.305 10.039 1 98.69 183 ILE A CA 1
ATOM 1435 C C . ILE A 1 183 ? 6.293 11.695 10.688 1 98.69 183 ILE A C 1
ATOM 1437 O O . ILE A 1 183 ? 6.633 11.836 11.859 1 98.69 183 ILE A O 1
ATOM 1441 N N . ILE A 1 184 ? 5.824 12.695 9.953 1 98.62 184 ILE A N 1
ATOM 1442 C CA . ILE A 1 184 ? 5.973 14.078 10.391 1 98.62 184 ILE A CA 1
ATOM 1443 C C . ILE A 1 184 ? 4.684 14.555 11.055 1 98.62 184 ILE A C 1
ATOM 1445 O O . ILE A 1 184 ? 4.719 15.164 12.125 1 98.62 184 ILE A O 1
ATOM 1449 N N . GLY A 1 185 ? 3.545 14.258 10.469 1 98.31 185 GLY A N 1
ATOM 1450 C CA . GLY A 1 185 ? 2.271 14.852 10.852 1 98.31 185 GLY A CA 1
ATOM 1451 C C . GLY A 1 185 ? 1.718 14.289 12.148 1 98.31 185 GLY A C 1
ATOM 1452 O O . GLY A 1 185 ? 2.34 13.43 12.773 1 98.31 185 GLY A O 1
ATOM 1453 N N . LYS A 1 186 ? 0.47 14.758 12.531 1 97.31 186 LYS A N 1
ATOM 1454 C CA . LYS A 1 186 ? -0.217 14.305 13.742 1 97.31 186 LYS A CA 1
ATOM 1455 C C . LYS A 1 186 ? -0.446 12.797 13.703 1 97.31 186 LYS A C 1
ATOM 1457 O O . LYS A 1 186 ? -0.739 12.234 12.648 1 97.31 186 LYS A O 1
ATOM 1462 N N . PRO A 1 187 ? -0.239 12.219 14.891 1 96.88 187 PRO A N 1
ATOM 1463 C CA . PRO A 1 187 ? 0.055 12.727 16.234 1 96.88 187 PRO A CA 1
ATOM 1464 C C . PRO A 1 187 ? 1.546 12.695 16.562 1 96.88 187 PRO A C 1
ATOM 1466 O O . PRO A 1 187 ? 1.921 12.617 17.734 1 96.88 187 PRO A O 1
ATOM 1469 N N . ASN A 1 188 ? 2.412 12.664 15.547 1 95.31 188 ASN A N 1
ATOM 1470 C CA . ASN A 1 188 ? 3.836 12.445 15.773 1 95.31 188 ASN A CA 1
ATOM 1471 C C . ASN A 1 188 ? 4.539 13.727 16.219 1 95.31 188 ASN A C 1
ATOM 1473 O O . ASN A 1 188 ? 4.062 14.828 15.93 1 95.31 188 ASN A O 1
ATOM 1477 N N . GLU A 1 189 ? 5.656 13.648 16.781 1 92.88 189 GLU A N 1
ATOM 1478 C CA . GLU A 1 189 ? 6.355 14.719 17.484 1 92.88 189 GLU A CA 1
ATOM 1479 C C . GLU A 1 189 ? 6.91 15.75 16.5 1 92.88 189 GLU A C 1
ATOM 1481 O O . GLU A 1 189 ? 6.918 16.953 16.781 1 92.88 189 GLU A O 1
ATOM 1486 N N . PRO A 1 190 ? 7.352 15.383 15.336 1 96 190 PRO A N 1
ATOM 1487 C CA . PRO A 1 190 ? 8.016 16.344 14.445 1 96 190 PRO A CA 1
ATOM 1488 C C . PRO A 1 190 ? 7.121 17.531 14.102 1 96 190 PRO A C 1
ATOM 1490 O O . PRO A 1 190 ? 7.605 18.656 14 1 96 190 PRO A O 1
ATOM 1493 N N . VAL A 1 191 ? 5.871 17.266 13.984 1 97.31 191 VAL A N 1
ATOM 1494 C CA . VAL A 1 191 ? 4.996 18.359 13.578 1 97.31 191 VAL A CA 1
ATOM 1495 C C . VAL A 1 191 ? 4.883 19.375 14.711 1 97.31 191 VAL A C 1
ATOM 1497 O O . VAL A 1 191 ? 4.703 20.578 14.469 1 97.31 191 VAL A O 1
ATOM 1500 N N . PHE A 1 192 ? 5.027 18.938 15.914 1 95.94 192 PHE A N 1
ATOM 1501 C CA . PHE A 1 192 ? 4.934 19.844 17.047 1 95.94 192 PHE A CA 1
ATOM 1502 C C . PHE A 1 192 ? 6.09 20.844 17.047 1 95.94 192 PHE A C 1
ATOM 1504 O O . PHE A 1 192 ? 5.922 22 17.438 1 95.94 192 PHE A O 1
ATOM 1511 N N . GLU A 1 193 ? 7.219 20.438 16.625 1 95.75 193 GLU A N 1
ATOM 1512 C CA . GLU A 1 193 ? 8.344 21.359 16.516 1 95.75 193 GLU A CA 1
ATOM 1513 C C . GLU A 1 193 ? 8.023 22.516 15.586 1 95.75 193 GLU A C 1
ATOM 1515 O O . GLU A 1 193 ? 8.344 23.672 15.883 1 95.75 193 GLU A O 1
ATOM 1520 N N . VAL A 1 194 ? 7.402 22.188 14.523 1 95.44 194 VAL A N 1
ATOM 1521 C CA . VAL A 1 194 ? 7.055 23.203 13.531 1 95.44 194 VAL A CA 1
ATOM 1522 C C . VAL A 1 194 ? 5.957 24.109 14.086 1 95.44 194 VAL A C 1
ATOM 1524 O O . VAL A 1 194 ? 6.02 25.328 13.93 1 95.44 194 VAL A O 1
ATOM 1527 N N . VAL A 1 195 ? 5 23.531 14.742 1 96.38 195 VAL A N 1
ATOM 1528 C CA . VAL A 1 195 ? 3.891 24.281 15.328 1 96.38 195 VAL A CA 1
ATOM 1529 C C . VAL A 1 195 ? 4.422 25.234 16.391 1 96.38 195 VAL A C 1
ATOM 1531 O O . VAL A 1 195 ? 3.988 26.391 16.453 1 96.38 195 VAL A O 1
ATOM 1534 N N . ARG A 1 196 ? 5.375 24.812 17.172 1 94.81 196 ARG A N 1
ATOM 1535 C CA . ARG A 1 196 ? 5.918 25.594 18.266 1 94.81 196 ARG A CA 1
ATOM 1536 C C . ARG A 1 196 ? 6.621 26.844 17.75 1 94.81 196 ARG A C 1
ATOM 1538 O O . ARG A 1 196 ? 6.617 27.891 18.406 1 94.81 196 ARG A O 1
ATOM 1545 N N . GLU A 1 197 ? 7.164 26.734 16.625 1 93.5 197 GLU A N 1
ATOM 1546 C CA . GLU A 1 197 ? 7.824 27.875 16.016 1 93.5 197 GLU A CA 1
ATOM 1547 C C . GLU A 1 197 ? 6.812 28.953 15.617 1 93.5 197 GLU A C 1
ATOM 1549 O O . GLU A 1 197 ? 7.145 30.141 15.578 1 93.5 197 GLU A O 1
ATOM 1554 N N . LYS A 1 198 ? 5.602 28.516 15.383 1 93.56 198 LYS A N 1
ATOM 1555 C CA . LYS A 1 198 ? 4.582 29.438 14.891 1 93.56 198 LYS A CA 1
ATOM 1556 C C . LYS A 1 198 ? 3.627 29.844 16 1 93.56 198 LYS A C 1
ATOM 1558 O O . LYS A 1 198 ? 2.928 30.859 15.883 1 93.56 198 LYS A O 1
ATOM 1563 N N . LEU A 1 199 ? 3.604 29.031 17.031 1 94.88 199 LEU A N 1
ATOM 1564 C CA . LEU A 1 199 ? 2.666 29.25 18.125 1 94.88 199 LEU A CA 1
ATOM 1565 C C . LEU A 1 199 ? 3.404 29.375 19.453 1 94.88 199 LEU A C 1
ATOM 1567 O O . LEU A 1 199 ? 3.719 28.375 20.094 1 94.88 199 LEU A O 1
ATOM 1571 N N . ASN A 1 200 ? 3.633 30.594 19.812 1 88.62 200 ASN A N 1
ATOM 1572 C CA . ASN A 1 200 ? 4.246 30.875 21.109 1 88.62 200 ASN A CA 1
ATOM 1573 C C . ASN A 1 200 ? 3.197 31 22.219 1 88.62 200 ASN A C 1
ATOM 1575 O O . ASN A 1 200 ? 2.467 32 22.266 1 88.62 200 ASN A O 1
ATOM 1579 N N . ALA A 1 201 ? 3.021 30.031 23.078 1 94.31 201 ALA A N 1
ATOM 1580 C CA . ALA A 1 201 ? 2.051 30.016 24.172 1 94.31 201 ALA A CA 1
ATOM 1581 C C . ALA A 1 201 ? 2.521 29.125 25.312 1 94.31 201 ALA A C 1
ATOM 1583 O O . ALA A 1 201 ? 3.275 28.172 25.094 1 94.31 201 ALA A O 1
ATOM 1584 N N . ASP A 1 202 ? 2.229 29.453 26.438 1 94.19 202 ASP A N 1
ATOM 1585 C CA . ASP A 1 202 ? 2.604 28.688 27.625 1 94.19 202 ASP A CA 1
ATOM 1586 C C . ASP A 1 202 ? 1.744 27.438 27.781 1 94.19 202 ASP A C 1
ATOM 1588 O O . ASP A 1 202 ? 2.236 26.391 28.203 1 94.19 202 ASP A O 1
ATOM 1592 N N . GLU A 1 203 ? 0.542 27.594 27.5 1 95.81 203 GLU A N 1
ATOM 1593 C CA . GLU A 1 203 ? -0.427 26.5 27.516 1 95.81 203 GLU A CA 1
ATOM 1594 C C . GLU A 1 203 ? -1.067 26.297 26.156 1 95.81 203 GLU A C 1
ATOM 1596 O O . GLU A 1 203 ? -1.496 27.266 25.516 1 95.81 203 GLU A O 1
ATOM 1601 N N . ILE A 1 204 ? -1.07 25.031 25.688 1 97.38 204 ILE A N 1
ATOM 1602 C CA . ILE A 1 204 ? -1.593 24.75 24.359 1 97.38 204 ILE A CA 1
ATOM 1603 C C . ILE A 1 204 ? -2.889 23.953 24.469 1 97.38 204 ILE A C 1
ATOM 1605 O O . ILE A 1 204 ? -2.988 23.031 25.281 1 97.38 204 ILE A O 1
ATOM 1609 N N . TRP A 1 205 ? -3.898 24.344 23.703 1 98.19 205 TRP A N 1
ATOM 1610 C CA . TRP A 1 205 ? -5.117 23.578 23.469 1 98.19 205 TRP A CA 1
ATOM 1611 C C . TRP A 1 205 ? -5.156 23.016 22.047 1 98.19 205 TRP A C 1
ATOM 1613 O O . TRP A 1 205 ? -4.77 23.703 21.094 1 98.19 205 TRP A O 1
ATOM 1623 N N . VAL A 1 206 ? -5.543 21.766 21.922 1 98.44 206 VAL A N 1
ATOM 1624 C CA . VAL A 1 206 ? -5.766 21.172 20.625 1 98.44 206 VAL A CA 1
ATOM 1625 C C . VAL A 1 206 ? -7.254 20.859 20.438 1 98.44 206 VAL A C 1
ATOM 1627 O O . VAL A 1 206 ? -7.855 20.172 21.266 1 98.44 206 VAL A O 1
ATOM 1630 N N . VAL A 1 207 ? -7.793 21.438 19.438 1 98.38 207 VAL A N 1
ATOM 1631 C CA . VAL A 1 207 ? -9.195 21.203 19.094 1 98.38 207 VAL A CA 1
ATOM 1632 C C . VAL A 1 207 ? -9.289 20.328 17.844 1 98.38 207 VAL A C 1
ATOM 1634 O O . VAL A 1 207 ? -8.828 20.734 16.766 1 98.38 207 VAL A O 1
ATOM 1637 N N . GLY A 1 208 ? -9.812 19.156 17.938 1 97.69 208 GLY A N 1
ATOM 1638 C CA . GLY A 1 208 ? -9.922 18.25 16.812 1 97.69 208 GLY A CA 1
ATOM 1639 C C . GLY A 1 208 ? -11.117 17.312 16.906 1 97.69 208 GLY A C 1
ATOM 1640 O O . GLY A 1 208 ? -11.898 17.406 17.844 1 97.69 208 GLY A O 1
ATOM 1641 N N . ASP A 1 209 ? -11.336 16.484 15.859 1 95.12 209 ASP A N 1
ATOM 1642 C CA . ASP A 1 209 ? -12.5 15.602 15.82 1 95.12 209 ASP A CA 1
ATOM 1643 C C . ASP A 1 209 ? -12.07 14.141 15.828 1 95.12 209 ASP A C 1
ATOM 1645 O O . ASP A 1 209 ? -12.906 13.242 15.859 1 95.12 209 ASP A O 1
ATOM 1649 N N . ARG A 1 210 ? -10.781 13.938 15.836 1 93.88 210 ARG A N 1
ATOM 1650 C CA . ARG A 1 210 ? -10.312 12.562 15.758 1 93.88 210 ARG A CA 1
ATOM 1651 C C . ARG A 1 210 ? -9.516 12.18 17 1 93.88 210 ARG A C 1
ATOM 1653 O O . ARG A 1 210 ? -8.57 12.875 17.375 1 93.88 210 ARG A O 1
ATOM 1660 N N . LEU A 1 211 ? -9.828 11.008 17.531 1 94.94 211 LEU A N 1
ATOM 1661 C CA . LEU A 1 211 ? -9.172 10.508 18.734 1 94.94 211 LEU A CA 1
ATOM 1662 C C . LEU A 1 211 ? -7.742 10.07 18.438 1 94.94 211 LEU A C 1
ATOM 1664 O O . LEU A 1 211 ? -6.816 10.406 19.172 1 94.94 211 LEU A O 1
ATOM 1668 N N . ASP A 1 212 ? -7.512 9.398 17.312 1 93.56 212 ASP A N 1
ATOM 1669 C CA . ASP A 1 212 ? -6.234 8.75 17.031 1 93.56 212 ASP A CA 1
ATOM 1670 C C . ASP A 1 212 ? -5.238 9.742 16.438 1 93.56 212 ASP A C 1
ATOM 1672 O O . ASP A 1 212 ? -4.051 9.43 16.297 1 93.56 212 ASP A O 1
ATOM 1676 N N . THR A 1 213 ? -5.73 10.922 16.062 1 94.81 213 THR A N 1
ATOM 1677 C CA . THR A 1 213 ? -4.832 11.922 15.492 1 94.81 213 THR A CA 1
ATOM 1678 C C . THR A 1 213 ? -4.797 13.172 16.375 1 94.81 213 THR A C 1
ATOM 1680 O O . THR A 1 213 ? -3.891 13.336 17.188 1 94.81 213 THR A O 1
ATOM 1683 N N . ASP A 1 214 ? -5.883 13.859 16.484 1 96.94 214 ASP A N 1
ATOM 1684 C CA . ASP A 1 214 ? -5.906 15.148 17.172 1 96.94 214 ASP A CA 1
ATOM 1685 C C . ASP A 1 214 ? -5.742 14.969 18.688 1 96.94 214 ASP A C 1
ATOM 1687 O O . ASP A 1 214 ? -4.879 15.594 19.297 1 96.94 214 ASP A O 1
ATOM 1691 N N . ILE A 1 215 ? -6.578 14.117 19.281 1 97.31 215 ILE A N 1
ATOM 1692 C CA . ILE A 1 215 ? -6.57 13.961 20.734 1 97.31 215 ILE A CA 1
ATOM 1693 C C . ILE A 1 215 ? -5.293 13.25 21.172 1 97.31 215 ILE A C 1
ATOM 1695 O O . ILE A 1 215 ? -4.668 13.633 22.172 1 97.31 215 ILE A O 1
ATOM 1699 N N . ALA A 1 216 ? -4.926 12.242 20.406 1 97.25 216 ALA A N 1
ATOM 1700 C CA . ALA A 1 216 ? -3.648 11.594 20.688 1 97.25 216 ALA A CA 1
ATOM 1701 C C . ALA A 1 216 ? -2.496 12.586 20.609 1 97.25 216 ALA A C 1
ATOM 1703 O O . ALA A 1 216 ? -1.584 12.555 21.438 1 97.25 216 ALA A O 1
ATOM 1704 N N . PHE A 1 217 ? -2.498 13.43 19.609 1 97.56 217 PHE A N 1
ATOM 1705 C CA . PHE A 1 217 ? -1.484 14.469 19.438 1 97.56 217 PHE A CA 1
ATOM 1706 C C . PHE A 1 217 ? -1.455 15.391 20.656 1 97.56 217 PHE A C 1
ATOM 1708 O O . PHE A 1 217 ? -0.389 15.656 21.219 1 97.56 217 PHE A O 1
ATOM 1715 N N . ALA A 1 218 ? -2.596 15.852 21.094 1 97.88 218 ALA A N 1
ATOM 1716 C CA . ALA A 1 218 ? -2.715 16.734 22.266 1 97.88 218 ALA A CA 1
ATOM 1717 C C . ALA A 1 218 ? -2.088 16.094 23.5 1 97.88 218 ALA A C 1
ATOM 1719 O O . ALA A 1 218 ? -1.307 16.734 24.203 1 97.88 218 ALA A O 1
ATOM 1720 N N . LYS A 1 219 ? -2.396 14.82 23.719 1 96.88 219 LYS A N 1
ATOM 1721 C CA . LYS A 1 219 ? -1.875 14.102 24.875 1 96.88 219 LYS A CA 1
ATOM 1722 C C . LYS A 1 219 ? -0.358 13.953 24.797 1 96.88 219 LYS A C 1
ATOM 1724 O O . LYS A 1 219 ? 0.341 14.086 25.797 1 96.88 219 LYS A O 1
ATOM 1729 N N . ARG A 1 220 ? 0.131 13.703 23.656 1 95.75 220 ARG A N 1
ATOM 1730 C CA . ARG A 1 220 ? 1.561 13.492 23.453 1 95.75 220 ARG A CA 1
ATOM 1731 C C . ARG A 1 220 ? 2.35 14.766 23.75 1 95.75 220 ARG A C 1
ATOM 1733 O O . ARG A 1 220 ? 3.475 14.695 24.25 1 95.75 220 ARG A O 1
ATOM 1740 N N . ILE A 1 221 ? 1.788 15.914 23.5 1 95.31 221 ILE A N 1
ATOM 1741 C CA . ILE A 1 221 ? 2.547 17.156 23.656 1 95.31 221 ILE A CA 1
ATOM 1742 C C . ILE A 1 221 ? 2.152 17.828 24.969 1 95.31 221 ILE A C 1
ATOM 1744 O O . ILE A 1 221 ? 2.541 18.984 25.219 1 95.31 221 ILE A O 1
ATOM 1748 N N . GLY A 1 222 ? 1.304 17.156 25.719 1 95.31 222 GLY A N 1
ATOM 1749 C CA . GLY A 1 222 ? 0.912 17.688 27.016 1 95.31 222 GLY A CA 1
ATOM 1750 C C . GLY A 1 222 ? -0.066 18.844 26.922 1 95.31 222 GLY A C 1
ATOM 1751 O O . GLY A 1 222 ? -0.096 19.719 27.797 1 95.31 222 GLY A O 1
ATOM 1752 N N . ALA A 1 223 ? -0.849 18.875 25.891 1 97.31 223 ALA A N 1
ATOM 1753 C CA . ALA A 1 223 ? -1.82 19.953 25.672 1 97.31 223 ALA A CA 1
ATOM 1754 C C . ALA A 1 223 ? -3.197 19.547 26.203 1 97.31 223 ALA A C 1
ATOM 1756 O O . ALA A 1 223 ? -3.451 18.375 26.469 1 97.31 223 ALA A O 1
ATOM 1757 N N . LYS A 1 224 ? -4.02 20.562 26.406 1 97.62 224 LYS A N 1
ATOM 1758 C CA . LYS A 1 224 ? -5.434 20.297 26.641 1 97.62 224 LYS A CA 1
ATOM 1759 C C . LYS A 1 224 ? -6.109 19.75 25.375 1 97.62 224 LYS A C 1
ATOM 1761 O O . LYS A 1 224 ? -6 20.359 24.297 1 97.62 224 LYS A O 1
ATOM 1766 N N . ALA A 1 225 ? -6.777 18.609 25.5 1 98.31 225 ALA A N 1
ATOM 1767 C CA . ALA A 1 225 ? -7.402 17.953 24.359 1 98.31 225 ALA A CA 1
ATOM 1768 C C . ALA A 1 225 ? -8.898 18.234 24.312 1 98.31 225 ALA A C 1
ATOM 1770 O O . ALA A 1 225 ? -9.648 17.781 25.172 1 98.31 225 ALA A O 1
ATOM 1771 N N . ILE A 1 226 ? -9.336 18.922 23.297 1 98 226 ILE A N 1
ATOM 1772 C CA . ILE A 1 226 ? -10.75 19.266 23.109 1 98 226 ILE A CA 1
ATOM 1773 C C . ILE A 1 226 ? -11.289 18.578 21.859 1 98 226 ILE A C 1
ATOM 1775 O O . ILE A 1 226 ? -10.836 18.875 20.75 1 98 226 ILE A O 1
ATOM 1779 N N . MET A 1 227 ? -12.25 17.703 22.031 1 97.62 227 MET A N 1
ATOM 1780 C CA . MET A 1 227 ? -12.828 16.984 20.891 1 97.62 227 MET A CA 1
ATOM 1781 C C . MET A 1 227 ? -14.188 17.562 20.531 1 97.62 227 MET A C 1
ATOM 1783 O O . MET A 1 227 ? -15.016 17.828 21.406 1 97.62 227 MET A O 1
ATOM 1787 N N . VAL A 1 228 ? -14.367 17.828 19.266 1 96.81 228 VAL A N 1
ATOM 1788 C CA . VAL A 1 228 ? -15.688 18.234 18.781 1 96.81 228 VAL A CA 1
ATOM 1789 C C . VAL A 1 228 ? -16.359 17.047 18.078 1 96.81 228 VAL A C 1
ATOM 1791 O O . VAL A 1 228 ? -15.672 16.141 17.594 1 96.81 228 VAL A O 1
ATOM 1794 N N . LEU A 1 229 ? -17.672 17.031 17.922 1 94.25 229 LEU A N 1
ATOM 1795 C CA . LEU A 1 229 ? -18.422 15.867 17.453 1 94.25 229 LEU A CA 1
ATOM 1796 C C . LEU A 1 229 ? -18.922 16.078 16.031 1 94.25 229 LEU A C 1
ATOM 1798 O O . LEU A 1 229 ? -19.75 15.312 15.539 1 94.25 229 LEU A O 1
ATOM 1802 N N . THR A 1 230 ? -18.453 17.078 15.367 1 89.62 230 THR A N 1
ATOM 1803 C CA . THR A 1 230 ? -18.922 17.438 14.031 1 89.62 230 THR A CA 1
ATOM 1804 C C . THR A 1 230 ? -18.125 16.672 12.969 1 89.62 230 THR A C 1
ATOM 1806 O O . THR A 1 230 ? -18.453 16.75 11.781 1 89.62 230 THR A O 1
ATOM 1809 N N . GLY A 1 231 ? -17.125 15.93 13.375 1 89.12 231 GLY A N 1
ATOM 1810 C CA . GLY A 1 231 ? -16.266 15.266 12.406 1 89.12 231 GLY A CA 1
ATOM 1811 C C . GLY A 1 231 ? -16.359 13.758 12.453 1 89.12 231 GLY A C 1
ATOM 1812 O O . GLY A 1 231 ? -17.469 13.203 12.383 1 89.12 231 GLY A O 1
ATOM 1813 N N . VAL A 1 232 ? -15.359 13.07 12.688 1 82.06 232 VAL A N 1
ATOM 1814 C CA . VAL A 1 232 ? -15.227 11.641 12.414 1 82.06 232 VAL A CA 1
ATOM 1815 C C . VAL A 1 232 ? -15.672 10.844 13.641 1 82.06 232 VAL A C 1
ATOM 1817 O O . VAL A 1 232 ? -16.578 10.008 13.547 1 82.06 232 VAL A O 1
ATOM 1820 N N . ASN A 1 233 ? -15.125 11.062 14.828 1 85.5 233 ASN A N 1
ATOM 1821 C CA . ASN A 1 233 ? -15.391 10.242 16 1 85.5 233 ASN A CA 1
ATOM 1822 C C . ASN A 1 233 ? -16.609 10.734 16.766 1 85.5 233 ASN A C 1
ATOM 1824 O O . ASN A 1 233 ? -16.875 11.938 16.812 1 85.5 233 ASN A O 1
ATOM 1828 N N . THR A 1 234 ? -17.328 9.797 17.312 1 88.38 234 THR A N 1
ATOM 1829 C CA . THR A 1 234 ? -18.547 10.07 18.078 1 88.38 234 THR A CA 1
ATOM 1830 C C . THR A 1 234 ? -18.25 10.039 19.562 1 88.38 234 THR A C 1
ATOM 1832 O O . THR A 1 234 ? -17.141 9.711 19.984 1 88.38 234 THR A O 1
ATOM 1835 N N . LEU A 1 235 ? -19.297 10.406 20.25 1 89.5 235 LEU A N 1
ATOM 1836 C CA . LEU A 1 235 ? -19.188 10.328 21.703 1 89.5 235 LEU A CA 1
ATOM 1837 C C . LEU A 1 235 ? -18.938 8.891 22.141 1 89.5 235 LEU A C 1
ATOM 1839 O O . LEU A 1 235 ? -18.188 8.648 23.094 1 89.5 235 LEU A O 1
ATOM 1843 N N . GLU A 1 236 ? -19.578 8 21.516 1 91.19 236 GLU A N 1
ATOM 1844 C CA . GLU A 1 236 ? -19.391 6.586 21.812 1 91.19 236 GLU A CA 1
ATOM 1845 C C . GLU A 1 236 ? -17.953 6.152 21.562 1 91.19 236 GLU A C 1
ATOM 1847 O O . GLU A 1 236 ? -17.391 5.367 22.344 1 91.19 236 GLU A O 1
ATOM 1852 N N . ASP A 1 237 ? -17.359 6.688 20.516 1 90.62 237 ASP A N 1
ATOM 1853 C CA . ASP A 1 237 ? -15.961 6.391 20.219 1 90.62 237 ASP A CA 1
ATOM 1854 C C . ASP A 1 237 ? -15.047 6.84 21.359 1 90.62 237 ASP A C 1
ATOM 1856 O O . ASP A 1 237 ? -14.117 6.121 21.734 1 90.62 237 ASP A O 1
ATOM 1860 N N . ALA A 1 238 ? -15.289 7.992 21.844 1 90.12 238 ALA A N 1
ATOM 1861 C CA . ALA A 1 238 ? -14.477 8.562 22.922 1 90.12 238 ALA A CA 1
ATOM 1862 C C . ALA A 1 238 ? -14.555 7.707 24.188 1 90.12 238 ALA A C 1
ATOM 1864 O O . ALA A 1 238 ? -13.562 7.566 24.906 1 90.12 238 ALA A O 1
ATOM 1865 N N . GLY A 1 239 ? -15.727 7.18 24.438 1 88.06 239 GLY A N 1
ATOM 1866 C CA . GLY A 1 239 ? -15.922 6.309 25.578 1 88.06 239 GLY A CA 1
ATOM 1867 C C . GLY A 1 239 ? -15.117 5.027 25.5 1 88.06 239 GLY A C 1
ATOM 1868 O O . GLY A 1 239 ? -14.641 4.52 26.531 1 88.06 239 GLY A O 1
ATOM 1869 N N . LYS A 1 240 ? -14.883 4.5 24.344 1 89.06 240 LYS A N 1
ATOM 1870 C CA . LYS A 1 240 ? -14.242 3.203 24.141 1 89.06 240 LYS A CA 1
ATOM 1871 C C . LYS A 1 240 ? -12.742 3.354 23.938 1 89.06 240 LYS A C 1
ATOM 1873 O O . LYS A 1 240 ? -11.992 2.381 24.062 1 89.06 240 LYS A O 1
ATOM 1878 N N . SER A 1 241 ? -12.32 4.539 23.734 1 91.19 241 SER A N 1
ATOM 1879 C CA . SER A 1 241 ? -10.93 4.793 23.359 1 91.19 241 SER A CA 1
ATOM 1880 C C . SER A 1 241 ? -10.039 4.875 24.594 1 91.19 241 SER A C 1
ATOM 1882 O O . SER A 1 241 ? -10.484 5.293 25.672 1 91.19 241 SER A O 1
ATOM 1884 N N . ASP A 1 242 ? -8.789 4.477 24.391 1 91.56 242 ASP A N 1
ATOM 1885 C CA . ASP A 1 242 ? -7.797 4.625 25.453 1 91.56 242 ASP A CA 1
ATOM 1886 C C . ASP A 1 242 ? -7.324 6.07 25.562 1 91.56 242 ASP A C 1
ATOM 1888 O O . ASP A 1 242 ? -6.828 6.488 26.609 1 91.56 242 ASP A O 1
ATOM 1892 N N . VAL A 1 243 ? -7.43 6.781 24.516 1 92.19 243 VAL A N 1
ATOM 1893 C CA . VAL A 1 243 ? -7.078 8.195 24.484 1 92.19 243 VAL A CA 1
ATOM 1894 C C . VAL A 1 243 ? -8.32 9.047 24.75 1 92.19 243 VAL A C 1
ATOM 1896 O O . VAL A 1 243 ? -9.266 9.023 23.953 1 92.19 243 VAL A O 1
ATOM 1899 N N . LYS A 1 244 ? -8.273 9.805 25.844 1 94.31 244 LYS A N 1
ATOM 1900 C CA . LYS A 1 244 ? -9.469 10.531 26.266 1 94.31 244 LYS A CA 1
ATOM 1901 C C . LYS A 1 244 ? -9.281 12.039 26.125 1 94.31 244 LYS A C 1
ATOM 1903 O O . LYS A 1 244 ? -8.266 12.586 26.547 1 94.31 244 LYS A O 1
ATOM 1908 N N . PRO A 1 245 ? -10.305 12.633 25.516 1 97.44 245 PRO A N 1
ATOM 1909 C CA . PRO A 1 245 ? -10.266 14.094 25.531 1 97.44 245 PRO A CA 1
ATOM 1910 C C . PRO A 1 245 ? -10.516 14.68 26.922 1 97.44 245 PRO A C 1
ATOM 1912 O O . PRO A 1 245 ? -11.094 14.008 27.781 1 97.44 245 PRO A O 1
ATOM 1915 N N . ASP A 1 246 ? -10 15.875 27.188 1 96.81 246 ASP A N 1
ATOM 1916 C CA . ASP A 1 246 ? -10.281 16.594 28.422 1 96.81 246 ASP A CA 1
ATOM 1917 C C . ASP A 1 246 ? -11.672 17.219 28.391 1 96.81 246 ASP A C 1
ATOM 1919 O O . ASP A 1 246 ? -12.305 17.406 29.438 1 96.81 246 ASP A O 1
ATOM 1923 N N . LEU A 1 247 ? -12.109 17.625 27.234 1 96.06 247 LEU A N 1
ATOM 1924 C CA . LEU A 1 247 ? -13.391 18.266 26.984 1 96.06 247 LEU A CA 1
ATOM 1925 C C . LEU A 1 247 ? -13.992 17.812 25.672 1 96.06 247 LEU A C 1
ATOM 1927 O O . LEU A 1 247 ? -13.281 17.672 24.672 1 96.06 247 LEU A O 1
ATOM 1931 N N . VAL A 1 248 ? -15.289 17.469 25.656 1 97.06 248 VAL A N 1
ATOM 1932 C CA . VAL A 1 248 ? -16 17.125 24.422 1 97.06 248 VAL A CA 1
ATOM 1933 C C . VAL A 1 248 ? -17.109 18.156 24.188 1 97.06 248 VAL A C 1
ATOM 1935 O O . VAL A 1 248 ? -17.906 18.438 25.078 1 97.06 248 VAL A O 1
ATOM 1938 N N . LEU A 1 249 ? -17.109 18.766 23.047 1 96.44 249 LEU A N 1
ATOM 1939 C CA . LEU A 1 249 ? -18.109 19.75 22.656 1 96.44 249 LEU A CA 1
ATOM 1940 C C . LEU A 1 249 ? -18.875 19.281 21.422 1 96.44 249 LEU A C 1
ATOM 1942 O O . LEU A 1 249 ? -18.297 18.625 20.547 1 96.44 249 LEU A O 1
ATOM 1946 N N . PRO A 1 250 ? -20.156 19.656 21.312 1 95.06 250 PRO A N 1
ATOM 1947 C CA . PRO A 1 250 ? -20.906 19.281 20.109 1 95.06 250 PRO A CA 1
ATOM 1948 C C . PRO A 1 250 ? -20.281 19.828 18.828 1 95.06 250 PRO A C 1
ATOM 1950 O O . PRO A 1 250 ? -20.297 19.172 17.781 1 95.06 250 PRO A O 1
ATOM 1953 N N . SER A 1 251 ? -19.812 21.047 18.906 1 95.69 251 SER A N 1
ATOM 1954 C CA . SER A 1 251 ? -19.188 21.719 17.781 1 95.69 251 SER A CA 1
ATOM 1955 C C . SER A 1 251 ? -18.266 22.828 18.25 1 95.69 251 SER A C 1
ATOM 1957 O O . SER A 1 251 ? -18.188 23.125 19.453 1 95.69 251 SER A O 1
ATOM 1959 N N . ILE A 1 252 ? -17.484 23.406 17.344 1 96.19 252 ILE A N 1
ATOM 1960 C CA . ILE A 1 252 ? -16.547 24.484 17.625 1 96.19 252 ILE A CA 1
ATOM 1961 C C . ILE A 1 252 ? -17.328 25.703 18.141 1 96.19 252 ILE A C 1
ATOM 1963 O O . ILE A 1 252 ? -16.781 26.516 18.891 1 96.19 252 ILE A O 1
ATOM 1967 N N . GLY A 1 253 ? -18.625 25.812 17.766 1 94.69 253 GLY A N 1
ATOM 1968 C CA . GLY A 1 253 ? -19.438 26.922 18.25 1 94.69 253 GLY A CA 1
ATOM 1969 C C . GLY A 1 253 ? -19.484 27 19.766 1 94.69 253 GLY A C 1
ATOM 1970 O O . GLY A 1 253 ? -19.469 28.109 20.328 1 94.69 253 GLY A O 1
ATOM 1971 N N . GLU A 1 254 ? -19.547 25.891 20.391 1 95.44 254 GLU A N 1
ATOM 1972 C CA . GLU A 1 254 ? -19.641 25.828 21.859 1 95.44 254 GLU A CA 1
ATOM 1973 C C . GLU A 1 254 ? -18.297 26.188 22.5 1 95.44 254 GLU A C 1
ATOM 1975 O O . GLU A 1 254 ? -18.234 26.5 23.688 1 95.44 254 GLU A O 1
ATOM 1980 N N . LEU A 1 255 ? -17.234 26.109 21.703 1 95.25 255 LEU A N 1
ATOM 1981 C CA . LEU A 1 255 ? -15.922 26.516 22.219 1 95.25 255 LEU A CA 1
ATOM 1982 C C . LEU A 1 255 ? -15.922 28 22.578 1 95.25 255 LEU A C 1
ATOM 1984 O O . LEU A 1 255 ? -15.234 28.406 23.516 1 95.25 255 LEU A O 1
ATOM 1988 N N . LEU A 1 256 ? -16.719 28.797 21.844 1 94.38 256 LEU A N 1
ATOM 1989 C CA . LEU A 1 256 ? -16.781 30.234 22.109 1 94.38 256 LEU A CA 1
ATOM 1990 C C . LEU A 1 256 ? -17.25 30.5 23.531 1 94.38 256 LEU A C 1
ATOM 1992 O O . LEU A 1 256 ? -16.656 31.328 24.25 1 94.38 256 LEU A O 1
ATOM 1996 N N . GLU A 1 257 ? -18.297 29.812 23.875 1 91.06 257 GLU A N 1
ATOM 1997 C CA . GLU A 1 257 ? -18.812 29.969 25.219 1 91.06 257 GLU A CA 1
ATOM 1998 C C . GLU A 1 257 ? -17.766 29.578 26.266 1 91.06 257 GLU A C 1
ATOM 2000 O O . GLU A 1 257 ? -17.641 30.234 27.297 1 91.06 257 GLU A O 1
ATOM 2005 N N . TYR A 1 258 ? -17.109 28.547 25.984 1 91.25 258 TYR A N 1
ATOM 2006 C CA . TYR A 1 258 ? -16.078 28.062 26.891 1 91.25 258 TYR A CA 1
ATOM 2007 C C . TYR A 1 258 ? -14.953 29.078 27.016 1 91.25 258 TYR A C 1
ATOM 2009 O O . TYR A 1 258 ? -14.453 29.328 28.125 1 91.25 258 TYR A O 1
ATOM 2017 N N . LEU A 1 259 ? -14.531 29.703 25.953 1 93.19 259 LEU A N 1
ATOM 2018 C CA . LEU A 1 259 ? -13.469 30.688 25.938 1 93.19 259 LEU A CA 1
ATOM 2019 C C . LEU A 1 259 ? -13.891 31.953 26.672 1 93.19 259 LEU A C 1
ATOM 2021 O O . LEU A 1 259 ? -13.094 32.531 27.422 1 93.19 259 LEU A O 1
ATOM 2025 N N . GLU A 1 260 ? -15.148 32.312 26.484 1 91.56 260 GLU A N 1
ATOM 2026 C CA . GLU A 1 260 ? -15.664 33.5 27.156 1 91.56 260 GLU A CA 1
ATOM 2027 C C . GLU A 1 260 ? -15.641 33.344 28.672 1 91.56 260 GLU A C 1
ATOM 2029 O O . GLU A 1 260 ? -15.328 34.281 29.406 1 91.56 260 GLU A O 1
ATOM 2034 N N . THR A 1 261 ? -15.977 32.156 29.016 1 87.62 261 THR A N 1
ATOM 2035 C CA . THR A 1 261 ? -15.992 31.859 30.453 1 87.62 261 THR A CA 1
ATOM 2036 C C . THR A 1 261 ? -14.57 31.781 31 1 87.62 261 THR A C 1
ATOM 2038 O O . THR A 1 261 ? -14.312 32.219 32.125 1 87.62 261 THR A O 1
ATOM 2041 N N . PHE A 1 262 ? -13.656 31.297 30.234 1 83.38 262 PHE A N 1
ATOM 2042 C CA . PHE A 1 262 ? -12.273 31.094 30.625 1 83.38 262 PHE A CA 1
ATOM 2043 C C . PHE A 1 262 ? -11.539 32.406 30.734 1 83.38 262 PHE A C 1
ATOM 2045 O O . PHE A 1 262 ? -10.672 32.594 31.609 1 83.38 262 PHE A O 1
ATOM 2052 N N . PHE A 1 263 ? -11.781 33.406 29.922 1 83.19 263 PHE A N 1
ATOM 2053 C CA . PHE A 1 263 ? -11.047 34.656 29.891 1 83.19 263 PHE A CA 1
ATOM 2054 C C . PHE A 1 263 ? -11.805 35.75 30.625 1 83.19 263 PHE A C 1
ATOM 2056 O O . PHE A 1 263 ? -11.32 36.875 30.766 1 83.19 263 PHE A O 1
ATOM 2063 N N . GLU A 1 264 ? -12.945 35.469 31.172 1 74.19 264 GLU A N 1
ATOM 2064 C CA . GLU A 1 264 ? -13.57 36.375 32.156 1 74.19 264 GLU A CA 1
ATOM 2065 C C . GLU A 1 264 ? -12.914 36.25 33.5 1 74.19 264 GLU A C 1
ATOM 2067 O O . GLU A 1 264 ? -12.68 37.25 34.188 1 74.19 264 GLU A O 1
ATOM 2072 N N . MET B 1 1 ? 2.977 -42.938 -7.332 1 89.5 1 MET B N 1
ATOM 2073 C CA . MET B 1 1 ? 3.541 -42.125 -8.398 1 89.5 1 MET B CA 1
ATOM 2074 C C . MET B 1 1 ? 3.807 -40.688 -7.918 1 89.5 1 MET B C 1
ATOM 2076 O O . MET B 1 1 ? 3.021 -40.156 -7.145 1 89.5 1 MET B O 1
ATOM 2080 N N . ILE B 1 2 ? 5.023 -40.188 -8.273 1 94.56 2 ILE B N 1
ATOM 2081 C CA . ILE B 1 2 ? 5.391 -38.844 -7.809 1 94.56 2 ILE B CA 1
ATOM 2082 C C . ILE B 1 2 ? 4.922 -37.781 -8.82 1 94.56 2 ILE B C 1
ATOM 2084 O O . ILE B 1 2 ? 4.805 -38.094 -10.008 1 94.56 2 ILE B O 1
ATOM 2088 N N . GLY B 1 3 ? 4.465 -36.625 -8.359 1 97.25 3 GLY B N 1
ATOM 2089 C CA . GLY B 1 3 ? 4.238 -35.406 -9.148 1 97.25 3 GLY B CA 1
ATOM 2090 C C . GLY B 1 3 ? 5.047 -34.219 -8.664 1 97.25 3 GLY B C 1
ATOM 2091 O O . GLY B 1 3 ? 5.309 -34.094 -7.465 1 97.25 3 GLY B O 1
ATOM 2092 N N . ILE B 1 4 ? 5.41 -33.406 -9.586 1 98.25 4 ILE B N 1
ATOM 2093 C CA . ILE B 1 4 ? 6.332 -32.344 -9.203 1 98.25 4 ILE B CA 1
ATOM 2094 C C . ILE B 1 4 ? 5.73 -30.984 -9.555 1 98.25 4 ILE B C 1
ATOM 2096 O O . ILE B 1 4 ? 5.16 -30.797 -10.633 1 98.25 4 ILE B O 1
ATOM 2100 N N . ILE B 1 5 ? 5.754 -30.062 -8.625 1 98.44 5 ILE B N 1
ATOM 2101 C CA . ILE B 1 5 ? 5.418 -28.656 -8.836 1 98.44 5 ILE B CA 1
ATOM 2102 C C . ILE B 1 5 ? 6.695 -27.828 -8.906 1 98.44 5 ILE B C 1
ATOM 2104 O O . ILE B 1 5 ? 7.512 -27.844 -7.984 1 98.44 5 ILE B O 1
ATOM 2108 N N . PHE B 1 6 ? 6.871 -27.125 -9.992 1 98.31 6 PHE B N 1
ATOM 2109 C CA . PHE B 1 6 ? 8.031 -26.266 -10.164 1 98.31 6 PHE B CA 1
ATOM 2110 C C . PHE B 1 6 ? 7.645 -24.797 -10.047 1 98.31 6 PHE B C 1
ATOM 2112 O O . PHE B 1 6 ? 6.75 -24.328 -10.758 1 98.31 6 PHE B O 1
ATOM 2119 N N . ASP B 1 7 ? 8.305 -24.047 -9.133 1 97.88 7 ASP B N 1
ATOM 2120 C CA . ASP B 1 7 ? 8.359 -22.609 -9.375 1 97.88 7 ASP B CA 1
ATOM 2121 C C . ASP B 1 7 ? 9.062 -22.297 -10.695 1 97.88 7 ASP B C 1
ATOM 2123 O O . ASP B 1 7 ? 9.711 -23.156 -11.281 1 97.88 7 ASP B O 1
ATOM 2127 N N . MET B 1 8 ? 8.898 -21.078 -11.18 1 95.88 8 MET B N 1
ATOM 2128 C CA . MET B 1 8 ? 9.438 -20.781 -12.5 1 95.88 8 MET B CA 1
ATOM 2129 C C . MET B 1 8 ? 10.633 -19.828 -12.398 1 95.88 8 MET B C 1
ATOM 2131 O O . MET B 1 8 ? 11.766 -20.234 -12.664 1 95.88 8 MET B O 1
ATOM 2135 N N . ASP B 1 9 ? 10.438 -18.609 -11.945 1 92.62 9 ASP B N 1
ATOM 2136 C CA . ASP B 1 9 ? 11.5 -17.609 -11.844 1 92.62 9 ASP B CA 1
ATOM 2137 C C . ASP B 1 9 ? 12.531 -18.016 -10.789 1 92.62 9 ASP B C 1
ATOM 2139 O O . ASP B 1 9 ? 12.172 -18.266 -9.633 1 92.62 9 ASP B O 1
ATOM 2143 N N . GLY B 1 10 ? 13.758 -18.172 -11.195 1 93.31 10 GLY B N 1
ATOM 2144 C CA . GLY B 1 10 ? 14.82 -18.562 -10.281 1 93.31 10 GLY B CA 1
ATOM 2145 C C . GLY B 1 10 ? 15 -20.078 -10.195 1 93.31 10 GLY B C 1
ATOM 2146 O O . GLY B 1 10 ? 15.93 -20.562 -9.547 1 93.31 10 GLY B O 1
ATOM 2147 N N . VAL B 1 11 ? 14.094 -20.797 -10.844 1 96.44 11 VAL B N 1
ATOM 2148 C CA . VAL B 1 11 ? 14.125 -22.25 -10.789 1 96.44 11 VAL B CA 1
ATOM 2149 C C . VAL B 1 11 ? 14.297 -22.812 -12.195 1 96.44 11 VAL B C 1
ATOM 2151 O O . VAL B 1 11 ? 15.234 -23.578 -12.453 1 96.44 11 VAL B O 1
ATOM 2154 N N . ILE B 1 12 ? 13.461 -22.391 -13.094 1 96.75 12 ILE B N 1
ATOM 2155 C CA . ILE B 1 12 ? 13.492 -22.859 -14.477 1 96.75 12 ILE B CA 1
ATOM 2156 C C . ILE B 1 12 ? 14.305 -21.875 -15.328 1 96.75 12 ILE B C 1
ATOM 2158 O O . ILE B 1 12 ? 15.047 -22.297 -16.219 1 96.75 12 ILE B O 1
ATOM 2162 N N . TYR B 1 13 ? 14.133 -20.609 -15.016 1 94.5 13 TYR B N 1
ATOM 2163 C CA . TYR B 1 13 ? 14.852 -19.547 -15.719 1 94.5 13 TYR B CA 1
ATOM 2164 C C . TYR B 1 13 ? 15.156 -18.375 -14.789 1 94.5 13 TYR B C 1
ATOM 2166 O O . TYR B 1 13 ? 14.625 -18.312 -13.68 1 94.5 13 TYR B O 1
ATOM 2174 N N . ARG B 1 14 ? 15.992 -17.5 -15.195 1 89.19 14 ARG B N 1
ATOM 2175 C CA . ARG B 1 14 ? 16.266 -16.203 -14.602 1 89.19 14 ARG B CA 1
ATOM 2176 C C . ARG B 1 14 ? 16.203 -15.094 -15.664 1 89.19 14 ARG B C 1
ATOM 2178 O O . ARG B 1 14 ? 17.031 -15.055 -16.578 1 89.19 14 ARG B O 1
ATOM 2185 N N . GLY B 1 15 ? 15.266 -14.234 -15.383 1 83 15 GLY B N 1
ATOM 2186 C CA . GLY B 1 15 ? 15.062 -13.25 -16.438 1 83 15 GLY B CA 1
ATOM 2187 C C . GLY B 1 15 ? 14.688 -13.875 -17.766 1 83 15 GLY B C 1
ATOM 2188 O O . GLY B 1 15 ? 13.672 -14.562 -17.875 1 83 15 GLY B O 1
ATOM 2189 N N . LYS B 1 16 ? 15.578 -13.789 -18.828 1 85.75 16 LYS B N 1
ATOM 2190 C CA . LYS B 1 16 ? 15.32 -14.328 -20.172 1 85.75 16 LYS B CA 1
ATOM 2191 C C . LYS B 1 16 ? 16.219 -15.516 -20.469 1 85.75 16 LYS B C 1
ATOM 2193 O O . LYS B 1 16 ? 16.234 -16.031 -21.578 1 85.75 16 LYS B O 1
ATOM 2198 N N . GLU B 1 17 ? 16.75 -16.031 -19.422 1 91 17 GLU B N 1
ATOM 2199 C CA . GLU B 1 17 ? 17.719 -17.109 -19.641 1 91 17 GLU B CA 1
ATOM 2200 C C . GLU B 1 17 ? 17.297 -18.375 -18.906 1 91 17 GLU B C 1
ATOM 2202 O O . GLU B 1 17 ? 16.984 -18.328 -17.719 1 91 17 GLU B O 1
ATOM 2207 N N . LEU B 1 18 ? 17.422 -19.406 -19.625 1 95.19 18 LEU B N 1
ATOM 2208 C CA . LEU B 1 18 ? 17.125 -20.719 -19.047 1 95.19 18 LEU B CA 1
ATOM 2209 C C . LEU B 1 18 ? 18.234 -21.141 -18.094 1 95.19 18 LEU B C 1
ATOM 2211 O O . LEU B 1 18 ? 19.406 -20.953 -18.375 1 95.19 18 LEU B O 1
ATOM 2215 N N . ILE B 1 19 ? 17.812 -21.688 -16.969 1 94.94 19 ILE B N 1
ATOM 2216 C CA . ILE B 1 19 ? 18.812 -22.219 -16.047 1 94.94 19 ILE B CA 1
ATOM 2217 C C . ILE B 1 19 ? 19.359 -23.547 -16.594 1 94.94 19 ILE B C 1
ATOM 2219 O O . ILE B 1 19 ? 18.594 -24.375 -17.094 1 94.94 19 ILE B O 1
ATOM 2223 N N . ASP B 1 20 ? 20.609 -23.734 -16.438 1 94.62 20 ASP B N 1
ATOM 2224 C CA . ASP B 1 20 ? 21.281 -24.906 -16.984 1 94.62 20 ASP B CA 1
ATOM 2225 C C . ASP B 1 20 ? 20.688 -26.188 -16.422 1 94.62 20 ASP B C 1
ATOM 2227 O O . ASP B 1 20 ? 20.516 -26.312 -15.203 1 94.62 20 ASP B O 1
ATOM 2231 N N . GLY B 1 21 ? 20.281 -27.094 -17.344 1 95.5 21 GLY B N 1
ATOM 2232 C CA . GLY B 1 21 ? 19.766 -28.391 -16.922 1 95.5 21 GLY B CA 1
ATOM 2233 C C . GLY B 1 21 ? 18.25 -28.438 -16.875 1 95.5 21 GLY B C 1
ATOM 2234 O O . GLY B 1 21 ? 17.672 -29.516 -16.812 1 95.5 21 GLY B O 1
ATOM 2235 N N . ALA B 1 22 ? 17.578 -27.328 -16.922 1 97 22 ALA B N 1
ATOM 2236 C CA . ALA B 1 22 ? 16.125 -27.266 -16.828 1 97 22 ALA B CA 1
ATOM 2237 C C . ALA B 1 22 ? 15.469 -28.062 -17.953 1 97 22 ALA B C 1
ATOM 2239 O O . ALA B 1 22 ? 14.555 -28.844 -17.703 1 97 22 ALA B O 1
ATOM 2240 N N . GLU B 1 23 ? 15.969 -27.859 -19.125 1 96.31 23 GLU B N 1
ATOM 2241 C CA . GLU B 1 23 ? 15.406 -28.547 -20.281 1 96.31 23 GLU B CA 1
ATOM 2242 C C . GLU B 1 23 ? 15.547 -30.062 -20.141 1 96.31 23 GLU B C 1
ATOM 2244 O O . GLU B 1 23 ? 14.617 -30.797 -20.469 1 96.31 23 GLU B O 1
ATOM 2249 N N . LYS B 1 24 ? 16.688 -30.5 -19.656 1 96.06 24 LYS B N 1
ATOM 2250 C CA . LYS B 1 24 ? 16.953 -31.922 -19.5 1 96.06 24 LYS B CA 1
ATOM 2251 C C . LYS B 1 24 ? 16.047 -32.531 -18.438 1 96.06 24 LYS B C 1
ATOM 2253 O O . LYS B 1 24 ? 15.602 -33.688 -18.578 1 96.06 24 LYS B O 1
ATOM 2258 N N . VAL B 1 25 ? 15.812 -31.797 -17.391 1 96.81 25 VAL B N 1
ATOM 2259 C CA . VAL B 1 25 ? 14.922 -32.25 -16.328 1 96.81 25 VAL B CA 1
ATOM 2260 C C . VAL B 1 25 ? 13.516 -32.438 -16.891 1 96.81 25 VAL B C 1
ATOM 2262 O O . VAL B 1 25 ? 12.883 -33.5 -16.672 1 96.81 25 VAL B O 1
ATOM 2265 N N . ILE B 1 26 ? 12.977 -31.469 -17.625 1 96.38 26 ILE B N 1
ATOM 2266 C CA . ILE B 1 26 ? 11.625 -31.5 -18.172 1 96.38 26 ILE B CA 1
ATOM 2267 C C . ILE B 1 26 ? 11.508 -32.656 -19.172 1 96.38 26 ILE B C 1
ATOM 2269 O O . ILE B 1 26 ? 10.516 -33.375 -19.156 1 96.38 26 ILE B O 1
ATOM 2273 N N . GLU B 1 27 ? 12.523 -32.844 -19.984 1 95.19 27 GLU B N 1
ATOM 2274 C CA . GLU B 1 27 ? 12.539 -33.938 -20.938 1 95.19 27 GLU B CA 1
ATOM 2275 C C . GLU B 1 27 ? 12.508 -35.312 -20.219 1 95.19 27 GLU B C 1
ATOM 2277 O O . GLU B 1 27 ? 11.812 -36.219 -20.656 1 95.19 27 GLU B O 1
ATOM 2282 N N . PHE B 1 28 ? 13.312 -35.406 -19.219 1 95.69 28 PHE B N 1
ATOM 2283 C CA . PHE B 1 28 ? 13.336 -36.625 -18.438 1 95.69 28 PHE B CA 1
ATOM 2284 C C . PHE B 1 28 ? 11.945 -36.969 -17.875 1 95.69 28 PHE B C 1
ATOM 2286 O O . PHE B 1 28 ? 11.484 -38.094 -17.969 1 95.69 28 PHE B O 1
ATOM 2293 N N . LEU B 1 29 ? 11.258 -35.969 -17.281 1 95.69 29 LEU B N 1
ATOM 2294 C CA . LEU B 1 29 ? 9.938 -36.156 -16.688 1 95.69 29 LEU B CA 1
ATOM 2295 C C . LEU B 1 29 ? 8.93 -36.594 -17.75 1 95.69 29 LEU B C 1
ATOM 2297 O O . LEU B 1 29 ? 8.141 -37.531 -17.516 1 95.69 29 LEU B O 1
ATOM 2301 N N . ARG B 1 30 ? 8.992 -36 -18.875 1 94.19 30 ARG B N 1
ATOM 2302 C CA . ARG B 1 30 ? 8.078 -36.344 -19.969 1 94.19 30 ARG B CA 1
ATOM 2303 C C . ARG B 1 30 ? 8.328 -37.75 -20.453 1 94.19 30 ARG B C 1
ATOM 2305 O O . ARG B 1 30 ? 7.379 -38.531 -20.625 1 94.19 30 ARG B O 1
ATOM 2312 N N . SER B 1 31 ? 9.602 -38.094 -20.672 1 94.06 31 SER B N 1
ATOM 2313 C CA . SER B 1 31 ? 9.969 -39.375 -21.219 1 94.06 31 SER B CA 1
ATOM 2314 C C . SER B 1 31 ? 9.602 -40.5 -20.25 1 94.06 31 SER B C 1
ATOM 2316 O O . SER B 1 31 ? 9.344 -41.625 -20.672 1 94.06 31 SER B O 1
ATOM 2318 N N . HIS B 1 32 ? 9.523 -40.25 -19.031 1 94.12 32 HIS B N 1
ATOM 2319 C CA . HIS B 1 32 ? 9.234 -41.25 -18.031 1 94.12 32 HIS B CA 1
ATOM 2320 C C . HIS B 1 32 ? 7.789 -41.188 -17.547 1 94.12 32 HIS B C 1
ATOM 2322 O O . HIS B 1 32 ? 7.387 -41.906 -16.641 1 94.12 32 HIS B O 1
ATOM 2328 N N . GLY B 1 33 ? 7.074 -40.25 -18.109 1 93.25 33 GLY B N 1
ATOM 2329 C CA . GLY B 1 33 ? 5.664 -40.125 -17.781 1 93.25 33 GLY B CA 1
ATOM 2330 C C . GLY B 1 33 ? 5.422 -39.594 -16.375 1 93.25 33 GLY B C 1
ATOM 2331 O O . GLY B 1 33 ? 4.422 -39.969 -15.75 1 93.25 33 GLY B O 1
ATOM 2332 N N . ILE B 1 34 ? 6.379 -38.906 -15.773 1 94.81 34 ILE B N 1
ATOM 2333 C CA . ILE B 1 34 ? 6.219 -38.312 -14.438 1 94.81 34 ILE B CA 1
ATOM 2334 C C . ILE B 1 34 ? 5.438 -37 -14.531 1 94.81 34 ILE B C 1
ATOM 2336 O O . ILE B 1 34 ? 5.879 -36.062 -15.188 1 94.81 34 ILE B O 1
ATOM 2340 N N . PRO B 1 35 ? 4.293 -36.906 -13.906 1 96.19 35 PRO B N 1
ATOM 2341 C CA . PRO B 1 35 ? 3.496 -35.688 -14.008 1 96.19 35 PRO B CA 1
ATOM 2342 C C . PRO B 1 35 ? 4.16 -34.5 -13.32 1 96.19 35 PRO B C 1
ATOM 2344 O O . PRO B 1 35 ? 4.801 -34.656 -12.281 1 96.19 35 PRO B O 1
ATOM 2347 N N . PHE B 1 36 ? 3.994 -33.281 -13.953 1 97.56 36 PHE B N 1
ATOM 2348 C CA . PHE B 1 36 ? 4.527 -32.062 -13.359 1 97.56 36 PHE B CA 1
ATOM 2349 C C . PHE B 1 36 ? 3.711 -30.859 -13.781 1 97.56 36 PHE B C 1
ATOM 2351 O O . PHE B 1 36 ? 2.977 -30.922 -14.773 1 97.56 36 PHE B O 1
ATOM 2358 N N . VAL B 1 37 ? 3.77 -29.781 -12.992 1 98.12 37 VAL B N 1
ATOM 2359 C CA . VAL B 1 37 ? 3.199 -28.484 -13.344 1 98.12 37 VAL B CA 1
ATOM 2360 C C . VAL B 1 37 ? 4.168 -27.375 -12.953 1 98.12 37 VAL B C 1
ATOM 2362 O O . VAL B 1 37 ? 5.027 -27.562 -12.086 1 98.12 37 VAL B O 1
ATOM 2365 N N . PHE B 1 38 ? 4.043 -26.281 -13.688 1 98.19 38 PHE B N 1
ATOM 2366 C CA . PHE B 1 38 ? 4.672 -25.031 -13.297 1 98.19 38 PHE B CA 1
ATOM 2367 C C . PHE B 1 38 ? 3.697 -24.156 -12.516 1 98.19 38 PHE B C 1
ATOM 2369 O O . PHE B 1 38 ? 2.547 -23.984 -12.922 1 98.19 38 PHE B O 1
ATOM 2376 N N . LEU B 1 39 ? 4.152 -23.688 -11.391 1 98.25 39 LEU B N 1
ATOM 2377 C CA . LEU B 1 39 ? 3.312 -22.859 -10.531 1 98.25 39 LEU B CA 1
ATOM 2378 C C . LEU B 1 39 ? 3.996 -21.531 -10.211 1 98.25 39 LEU B C 1
ATOM 2380 O O . LEU B 1 39 ? 5.055 -21.516 -9.578 1 98.25 39 LEU B O 1
ATOM 2384 N N . THR B 1 40 ? 3.42 -20.438 -10.664 1 97.31 40 THR B N 1
ATOM 2385 C CA . THR B 1 40 ? 3.996 -19.125 -10.422 1 97.31 40 THR B CA 1
ATOM 2386 C C . THR B 1 40 ? 2.988 -18.219 -9.719 1 97.31 40 THR B C 1
ATOM 2388 O O . THR B 1 40 ? 1.792 -18.266 -10.008 1 97.31 40 THR B O 1
ATOM 2391 N N . ASN B 1 41 ? 3.457 -17.375 -8.789 1 97.31 41 ASN B N 1
ATOM 2392 C CA . ASN B 1 41 ? 2.625 -16.375 -8.125 1 97.31 41 ASN B CA 1
ATOM 2393 C C . ASN B 1 41 ? 2.365 -15.18 -9.031 1 97.31 41 ASN B C 1
ATOM 2395 O O . ASN B 1 41 ? 1.514 -14.344 -8.727 1 97.31 41 ASN B O 1
ATOM 2399 N N . ASN B 1 42 ? 3.031 -15.125 -10.156 1 95.69 42 ASN B N 1
ATOM 2400 C CA . ASN B 1 42 ? 2.844 -14 -11.062 1 95.69 42 ASN B CA 1
ATOM 2401 C C . ASN B 1 42 ? 1.483 -14.062 -11.75 1 95.69 42 ASN B C 1
ATOM 2403 O O . ASN B 1 42 ? 1.098 -15.102 -12.289 1 95.69 42 ASN B O 1
ATOM 2407 N N . SER B 1 43 ? 0.805 -12.984 -11.672 1 97.31 43 SER B N 1
ATOM 2408 C CA . SER B 1 43 ? -0.531 -12.938 -12.25 1 97.31 43 SER B CA 1
ATOM 2409 C C . SER B 1 43 ? -0.569 -12.023 -13.477 1 97.31 43 SER B C 1
ATOM 2411 O O . SER B 1 43 ? -1.622 -11.844 -14.086 1 97.31 43 SER B O 1
ATOM 2413 N N . THR B 1 44 ? 0.552 -11.391 -13.812 1 96.38 44 THR B N 1
ATOM 2414 C CA . THR B 1 44 ? 0.552 -10.406 -14.891 1 96.38 44 THR B CA 1
ATOM 2415 C C . THR B 1 44 ? 0.467 -11.094 -16.25 1 96.38 44 THR B C 1
ATOM 2417 O O . THR B 1 44 ? 0.105 -10.469 -17.25 1 96.38 44 THR B O 1
ATOM 2420 N N . ARG B 1 45 ? 0.823 -12.414 -16.312 1 94.94 45 ARG B N 1
ATOM 2421 C CA . ARG B 1 45 ? 0.775 -13.219 -17.516 1 94.94 45 ARG B CA 1
ATOM 2422 C C . ARG B 1 45 ? -0.127 -14.438 -17.344 1 94.94 45 ARG B C 1
ATOM 2424 O O . ARG B 1 45 ? -0.278 -14.938 -16.219 1 94.94 45 ARG B O 1
ATOM 2431 N N . ASN B 1 46 ? -0.719 -14.836 -18.406 1 95.62 46 ASN B N 1
ATOM 2432 C CA . ASN B 1 46 ? -1.477 -16.078 -18.359 1 95.62 46 ASN B CA 1
ATOM 2433 C C . ASN B 1 46 ? -0.654 -17.25 -18.891 1 95.62 46 ASN B C 1
ATOM 2435 O O . ASN B 1 46 ? 0.513 -17.094 -19.25 1 95.62 46 ASN B O 1
ATOM 2439 N N . ALA B 1 47 ? -1.216 -18.422 -18.891 1 96.06 47 ALA B N 1
ATOM 2440 C CA . ALA B 1 47 ? -0.513 -19.656 -19.25 1 96.06 47 ALA B CA 1
ATOM 2441 C C . ALA B 1 47 ? 0.012 -19.594 -20.688 1 96.06 47 ALA B C 1
ATOM 2443 O O . ALA B 1 47 ? 1.128 -20.047 -20.953 1 96.06 47 ALA B O 1
ATOM 2444 N N . ARG B 1 48 ? -0.775 -19.047 -21.562 1 95.69 48 ARG B N 1
ATOM 2445 C CA . ARG B 1 48 ? -0.375 -18.922 -22.969 1 95.69 48 ARG B CA 1
ATOM 2446 C C . ARG B 1 48 ? 0.882 -18.078 -23.109 1 95.69 48 ARG B C 1
ATOM 2448 O O . ARG B 1 48 ? 1.809 -18.453 -23.828 1 95.69 48 ARG B O 1
ATOM 2455 N N . MET B 1 49 ? 0.867 -16.953 -22.406 1 93.5 49 MET B N 1
ATOM 2456 C CA . MET B 1 49 ? 2.004 -16.031 -22.438 1 93.5 49 MET B CA 1
ATOM 2457 C C . MET B 1 49 ? 3.258 -16.703 -21.891 1 93.5 49 MET B C 1
ATOM 2459 O O . MET B 1 49 ? 4.348 -16.547 -22.438 1 93.5 49 MET B O 1
ATOM 2463 N N . TYR B 1 50 ? 3.137 -17.516 -20.891 1 95.25 50 TYR B N 1
ATOM 2464 C CA . TYR B 1 50 ? 4.273 -18.203 -20.297 1 95.25 50 TYR B CA 1
ATOM 2465 C C . TYR B 1 50 ? 4.766 -19.328 -21.203 1 95.25 50 TYR B C 1
ATOM 2467 O O . TYR B 1 50 ? 5.969 -19.578 -21.297 1 95.25 50 TYR B O 1
ATOM 2475 N N . ARG B 1 51 ? 3.805 -20.031 -21.781 1 96.62 51 ARG B N 1
ATOM 2476 C CA . ARG B 1 51 ? 4.191 -21.078 -22.75 1 96.62 51 ARG B CA 1
ATOM 2477 C C . ARG B 1 51 ? 5.082 -20.5 -23.844 1 96.62 51 ARG B C 1
ATOM 2479 O O . ARG B 1 51 ? 6.105 -21.094 -24.188 1 96.62 51 ARG B O 1
ATOM 2486 N N . GLU B 1 52 ? 4.672 -19.328 -24.344 1 96 52 GLU B N 1
ATOM 2487 C CA . GLU B 1 52 ? 5.449 -18.672 -25.391 1 96 52 GLU B CA 1
ATOM 2488 C C . GLU B 1 52 ? 6.836 -18.281 -24.891 1 96 52 GLU B C 1
ATOM 2490 O O . GLU B 1 52 ? 7.832 -18.453 -25.594 1 96 52 GLU B O 1
ATOM 2495 N N . LYS B 1 53 ? 6.883 -17.781 -23.688 1 94.69 53 LYS B N 1
ATOM 2496 C CA . LYS B 1 53 ? 8.156 -17.406 -23.078 1 94.69 53 LYS B CA 1
ATOM 2497 C C . LYS B 1 53 ? 9.07 -18.625 -22.938 1 94.69 53 LYS B C 1
ATOM 2499 O O . LYS B 1 53 ? 10.25 -18.562 -23.281 1 94.69 53 LYS B O 1
ATOM 2504 N N . LEU B 1 54 ? 8.539 -19.75 -22.469 1 95.94 54 LEU B N 1
ATOM 2505 C CA . LEU B 1 54 ? 9.305 -20.969 -22.266 1 95.94 54 LEU B CA 1
ATOM 2506 C C . LEU B 1 54 ? 9.773 -21.547 -23.594 1 95.94 54 LEU B C 1
ATOM 2508 O O . LEU B 1 54 ? 10.906 -22.016 -23.719 1 95.94 54 LEU B O 1
ATOM 2512 N N . LYS B 1 55 ? 8.898 -21.453 -24.547 1 95.5 55 LYS B N 1
ATOM 2513 C CA . LYS B 1 55 ? 9.234 -21.938 -25.875 1 95.5 55 LYS B CA 1
ATOM 2514 C C . LYS B 1 55 ? 10.43 -21.172 -26.453 1 95.5 55 LYS B C 1
ATOM 2516 O O . LYS B 1 55 ? 11.328 -21.781 -27.047 1 95.5 55 LYS B O 1
ATOM 2521 N N . GLU B 1 56 ? 10.414 -19.875 -26.266 1 95.56 56 GLU B N 1
ATOM 2522 C CA . GLU B 1 56 ? 11.508 -19.031 -26.734 1 95.56 56 GLU B CA 1
ATOM 2523 C C . GLU B 1 56 ? 12.828 -19.422 -26.062 1 95.56 56 GLU B C 1
ATOM 2525 O O . GLU B 1 56 ? 13.906 -19.203 -26.625 1 95.56 56 GLU B O 1
ATOM 2530 N N . MET B 1 57 ? 12.719 -20.047 -24.906 1 94.94 57 MET B N 1
ATOM 2531 C CA . MET B 1 57 ? 13.914 -20.438 -24.172 1 94.94 57 MET B CA 1
ATOM 2532 C C . MET B 1 57 ? 14.266 -21.891 -24.438 1 94.94 57 MET B C 1
ATOM 2534 O O . MET B 1 57 ? 15.219 -22.422 -23.859 1 94.94 57 MET B O 1
ATOM 2538 N N . GLY B 1 58 ? 13.398 -22.594 -25.203 1 91.94 58 GLY B N 1
ATOM 2539 C CA . GLY B 1 58 ? 13.734 -23.938 -25.641 1 91.94 58 GLY B CA 1
ATOM 2540 C C . GLY B 1 58 ? 12.977 -25.016 -24.875 1 91.94 58 GLY B C 1
ATOM 2541 O O . GLY B 1 58 ? 13.297 -26.188 -24.984 1 91.94 58 GLY B O 1
ATOM 2542 N N . ILE B 1 59 ? 12.016 -24.625 -24.094 1 94.31 59 ILE B N 1
ATOM 2543 C CA . ILE B 1 59 ? 11.195 -25.578 -23.344 1 94.31 59 ILE B CA 1
ATOM 2544 C C . ILE B 1 59 ? 9.766 -25.547 -23.875 1 94.31 59 ILE B C 1
ATOM 2546 O O . ILE B 1 59 ? 9.117 -24.5 -23.859 1 94.31 59 ILE B O 1
ATOM 2550 N N . GLU B 1 60 ? 9.344 -26.641 -24.359 1 92.44 60 GLU B N 1
ATOM 2551 C CA . GLU B 1 60 ? 7.961 -26.766 -24.812 1 92.44 60 GLU B CA 1
ATOM 2552 C C . GLU B 1 60 ? 7.09 -27.469 -23.766 1 92.44 60 GLU B C 1
ATOM 2554 O O . GLU B 1 60 ? 7.387 -28.578 -23.359 1 92.44 60 GLU B O 1
ATOM 2559 N N . VAL B 1 61 ? 6.172 -26.797 -23.344 1 94.06 61 VAL B N 1
ATOM 2560 C CA . VAL B 1 61 ? 5.25 -27.359 -22.359 1 94.06 61 VAL B CA 1
ATOM 2561 C C . VAL B 1 61 ? 3.82 -26.922 -22.688 1 94.06 61 VAL B C 1
ATOM 2563 O O . VAL B 1 61 ? 3.604 -25.844 -23.25 1 94.06 61 VAL B O 1
ATOM 2566 N N . GLU B 1 62 ? 2.895 -27.781 -22.438 1 94.56 62 GLU B N 1
ATOM 2567 C CA . GLU B 1 62 ? 1.487 -27.453 -22.656 1 94.56 62 GLU B CA 1
ATOM 2568 C C . GLU B 1 62 ? 1.009 -26.391 -21.688 1 94.56 62 GLU B C 1
ATOM 2570 O O . GLU B 1 62 ? 1.439 -26.344 -20.531 1 94.56 62 GLU B O 1
ATOM 2575 N N . GLU B 1 63 ? 0.074 -25.562 -22.156 1 95.06 63 GLU B N 1
ATOM 2576 C CA . GLU B 1 63 ? -0.49 -24.484 -21.344 1 95.06 63 GLU B CA 1
ATOM 2577 C C . GLU B 1 63 ? -1.129 -25.031 -20.062 1 95.06 63 GLU B C 1
ATOM 2579 O O . GLU B 1 63 ? -1.086 -24.375 -19.016 1 95.06 63 GLU B O 1
ATOM 2584 N N . GLU B 1 64 ? -1.659 -26.219 -20.172 1 94.25 64 GLU B N 1
ATOM 2585 C CA . GLU B 1 64 ? -2.406 -26.812 -19.062 1 94.25 64 GLU B CA 1
ATOM 2586 C C . GLU B 1 64 ? -1.491 -27.125 -17.875 1 94.25 64 GLU B C 1
ATOM 2588 O O . GLU B 1 64 ? -1.962 -27.297 -16.75 1 94.25 64 GLU B O 1
ATOM 2593 N N . ARG B 1 65 ? -0.207 -27.156 -18.141 1 95.44 65 ARG B N 1
ATOM 2594 C CA . ARG B 1 65 ? 0.758 -27.484 -17.094 1 95.44 65 ARG B CA 1
ATOM 2595 C C . ARG B 1 65 ? 1.255 -26.219 -16.391 1 95.44 65 ARG B C 1
ATOM 2597 O O . ARG B 1 65 ? 1.981 -26.297 -15.398 1 95.44 65 ARG B O 1
ATOM 2604 N N . ILE B 1 66 ? 0.84 -25.062 -16.906 1 97.44 66 ILE B N 1
ATOM 2605 C CA . ILE B 1 66 ? 1.278 -23.781 -16.344 1 97.44 66 ILE B CA 1
ATOM 2606 C C . ILE B 1 66 ? 0.141 -23.156 -15.531 1 97.44 66 ILE B C 1
ATOM 2608 O O . ILE B 1 66 ? -0.903 -22.812 -16.094 1 97.44 66 ILE B O 1
ATOM 2612 N N . ILE B 1 67 ? 0.413 -23.062 -14.273 1 98 67 ILE B N 1
ATOM 2613 C CA . ILE B 1 67 ? -0.578 -22.5 -13.359 1 98 67 ILE B CA 1
ATOM 2614 C C . ILE B 1 67 ? -0.074 -21.172 -12.812 1 98 67 ILE B C 1
ATOM 2616 O O . ILE B 1 67 ? 0.933 -21.125 -12.102 1 98 67 ILE B O 1
ATOM 2620 N N . THR B 1 68 ? -0.742 -20.109 -13.156 1 98.06 68 THR B N 1
ATOM 2621 C CA . THR B 1 68 ? -0.432 -18.797 -12.625 1 98.06 68 THR B CA 1
ATOM 2622 C C . THR B 1 68 ? -1.349 -18.453 -11.445 1 98.06 68 THR B C 1
ATOM 2624 O O . THR B 1 68 ? -2.402 -19.078 -11.281 1 98.06 68 THR B O 1
ATOM 2627 N N . SER B 1 69 ? -0.901 -17.516 -10.648 1 98.25 69 SER B N 1
ATOM 2628 C CA . SER B 1 69 ? -1.768 -17.094 -9.547 1 98.25 69 SER B CA 1
ATOM 2629 C C . SER B 1 69 ? -3.061 -16.484 -10.07 1 98.25 69 SER B C 1
ATOM 2631 O O . SER B 1 69 ? -4.102 -16.562 -9.414 1 98.25 69 SER B O 1
ATOM 2633 N N . GLY B 1 70 ? -3.033 -15.852 -11.266 1 98.5 70 GLY B N 1
ATOM 2634 C CA . GLY B 1 70 ? -4.238 -15.352 -11.906 1 98.5 70 GLY B CA 1
ATOM 2635 C C . GLY B 1 70 ? -5.215 -16.453 -12.289 1 98.5 70 GLY B C 1
ATOM 2636 O O . GLY B 1 70 ? -6.406 -16.359 -12 1 98.5 70 GLY B O 1
ATOM 2637 N N . TYR B 1 71 ? -4.676 -17.5 -12.977 1 98.31 71 TYR B N 1
ATOM 2638 C CA . TYR B 1 71 ? -5.488 -18.641 -13.336 1 98.31 71 TYR B CA 1
ATOM 2639 C C . TYR B 1 71 ? -6.094 -19.297 -12.102 1 98.31 71 TYR B C 1
ATOM 2641 O O . TYR B 1 71 ? -7.293 -19.594 -12.062 1 98.31 71 TYR B O 1
ATOM 2649 N N . ALA B 1 72 ? -5.246 -19.5 -11.086 1 98.5 72 ALA B N 1
ATOM 2650 C CA . ALA B 1 72 ? -5.703 -20.125 -9.852 1 98.5 72 ALA B CA 1
ATOM 2651 C C . ALA B 1 72 ? -6.82 -19.312 -9.203 1 98.5 72 ALA B C 1
ATOM 2653 O O . ALA B 1 72 ? -7.801 -19.875 -8.711 1 98.5 72 ALA B O 1
ATOM 2654 N N . THR B 1 73 ? -6.691 -17.984 -9.219 1 98.81 73 THR B N 1
ATOM 2655 C CA . THR B 1 73 ? -7.695 -17.109 -8.648 1 98.81 73 THR B CA 1
ATOM 2656 C C . THR B 1 73 ? -9.031 -17.25 -9.375 1 98.81 73 THR B C 1
ATOM 2658 O O . THR B 1 73 ? -10.062 -17.469 -8.75 1 98.81 73 THR B O 1
ATOM 2661 N N . ALA B 1 74 ? -8.984 -17.234 -10.695 1 98.62 74 ALA B N 1
ATOM 2662 C CA . ALA B 1 74 ? -10.203 -17.328 -11.492 1 98.62 74 ALA B CA 1
ATOM 2663 C C . ALA B 1 74 ? -10.898 -18.672 -11.266 1 98.62 74 ALA B C 1
ATOM 2665 O O . ALA B 1 74 ? -12.117 -18.719 -11.047 1 98.62 74 ALA B O 1
ATOM 2666 N N . GLN B 1 75 ? -10.117 -19.75 -11.258 1 98 75 GLN B N 1
ATOM 2667 C CA . GLN B 1 75 ? -10.695 -21.078 -11.094 1 98 75 GLN B CA 1
ATOM 2668 C C . GLN B 1 75 ? -11.266 -21.25 -9.688 1 98 75 GLN B C 1
ATOM 2670 O O . GLN B 1 75 ? -12.312 -21.875 -9.523 1 98 75 GLN B O 1
ATOM 2675 N N . TYR B 1 76 ? -10.562 -20.719 -8.711 1 98.44 76 TYR B N 1
ATOM 2676 C CA . TYR B 1 76 ? -11.039 -20.797 -7.34 1 98.44 76 TYR B CA 1
ATOM 2677 C C . TYR B 1 76 ? -12.352 -20.047 -7.168 1 98.44 76 TYR B C 1
ATOM 2679 O O . TYR B 1 76 ? -13.281 -20.531 -6.527 1 98.44 76 TYR B O 1
ATOM 2687 N N . LEU B 1 77 ? -12.422 -18.828 -7.734 1 98.44 77 LEU B N 1
ATOM 2688 C CA . LEU B 1 77 ? -13.641 -18.031 -7.676 1 98.44 77 LEU B CA 1
ATOM 2689 C C . LEU B 1 77 ? -14.805 -18.75 -8.336 1 98.44 77 LEU B C 1
ATOM 2691 O O . LEU B 1 77 ? -15.883 -18.859 -7.754 1 98.44 77 LEU B O 1
ATOM 2695 N N . LYS B 1 78 ? -14.547 -19.281 -9.523 1 98.12 78 LYS B N 1
ATOM 2696 C CA . LYS B 1 78 ? -15.578 -19.984 -10.281 1 98.12 78 LYS B CA 1
ATOM 2697 C C . LYS B 1 78 ? -16.141 -21.156 -9.477 1 98.12 78 LYS B C 1
ATOM 2699 O O . LYS B 1 78 ? -17.344 -21.406 -9.508 1 98.12 78 LYS B O 1
ATOM 2704 N N . LYS B 1 79 ? -15.328 -21.828 -8.773 1 97.75 79 LYS B N 1
ATOM 2705 C CA . LYS B 1 79 ? -15.695 -23.047 -8.062 1 97.75 79 LYS B CA 1
ATOM 2706 C C . LYS B 1 79 ? -16.406 -22.734 -6.75 1 97.75 79 LYS B C 1
ATOM 2708 O O . LYS B 1 79 ? -17.328 -23.438 -6.348 1 97.75 79 LYS B O 1
ATOM 2713 N N . HIS B 1 80 ? -16.078 -21.625 -6.023 1 98.19 80 HIS B N 1
ATOM 2714 C CA . HIS B 1 80 ? -16.469 -21.484 -4.625 1 98.19 80 HIS B CA 1
ATOM 2715 C C . HIS B 1 80 ? -17.422 -20.297 -4.441 1 98.19 80 HIS B C 1
ATOM 2717 O O . HIS B 1 80 ? -18.047 -20.156 -3.389 1 98.19 80 HIS B O 1
ATOM 2723 N N . PHE B 1 81 ? -17.516 -19.438 -5.422 1 98.25 81 PHE B N 1
ATOM 2724 C CA . PHE B 1 81 ? -18.328 -18.234 -5.258 1 98.25 81 PHE B CA 1
ATOM 2725 C C . PHE B 1 81 ? -19.328 -18.094 -6.402 1 98.25 81 PHE B C 1
ATOM 2727 O O . PHE B 1 81 ? -19.188 -18.734 -7.441 1 98.25 81 PHE B O 1
ATOM 2734 N N . GLU B 1 82 ? -20.297 -17.281 -6.238 1 98.38 82 GLU B N 1
ATOM 2735 C CA . GLU B 1 82 ? -21.281 -16.984 -7.273 1 98.38 82 GLU B CA 1
ATOM 2736 C C . GLU B 1 82 ? -20.766 -15.914 -8.234 1 98.38 82 GLU B C 1
ATOM 2738 O O . GLU B 1 82 ? -20.047 -15 -7.82 1 98.38 82 GLU B O 1
ATOM 2743 N N . LYS B 1 83 ? -21.188 -16.109 -9.461 1 98.56 83 LYS B N 1
ATOM 2744 C CA . LYS B 1 83 ? -20.844 -15.133 -10.477 1 98.56 83 LYS B CA 1
ATOM 2745 C C . LYS B 1 83 ? -21.25 -13.727 -10.055 1 98.56 83 LYS B C 1
ATOM 2747 O O . LYS B 1 83 ? -22.344 -13.539 -9.516 1 98.56 83 LYS B O 1
ATOM 2752 N N . GLY B 1 84 ? -20.375 -12.703 -10.25 1 98.56 84 GLY B N 1
ATOM 2753 C CA . GLY B 1 84 ? -20.672 -11.32 -9.898 1 98.56 84 GLY B CA 1
ATOM 2754 C C . GLY B 1 84 ? -19.703 -10.336 -10.508 1 98.56 84 GLY B C 1
ATOM 2755 O O . GLY B 1 84 ? -18.75 -10.727 -11.203 1 98.56 84 GLY B O 1
ATOM 2756 N N . ASN B 1 85 ? -19.969 -9.008 -10.266 1 98.88 85 ASN B N 1
ATOM 2757 C CA . ASN B 1 85 ? -19.141 -7.934 -10.797 1 98.88 85 ASN B CA 1
ATOM 2758 C C . ASN B 1 85 ? -17.781 -7.887 -10.125 1 98.88 85 ASN B C 1
ATOM 2760 O O . ASN B 1 85 ? -17.688 -7.762 -8.898 1 98.88 85 ASN B O 1
ATOM 2764 N N . VAL B 1 86 ? -16.766 -7.98 -10.969 1 98.94 86 VAL B N 1
ATOM 2765 C CA . VAL B 1 86 ? -15.398 -8.016 -10.453 1 98.94 86 VAL B CA 1
ATOM 2766 C C . VAL B 1 86 ? -14.688 -6.711 -10.805 1 98.94 86 VAL B C 1
ATOM 2768 O O . VAL B 1 86 ? -14.82 -6.195 -11.914 1 98.94 86 VAL B O 1
ATOM 2771 N N . PHE B 1 87 ? -14.062 -6.094 -9.891 1 98.94 87 PHE B N 1
ATOM 2772 C CA . PHE B 1 87 ? -13.102 -5.016 -10.102 1 98.94 87 PHE B CA 1
ATOM 2773 C C . PHE B 1 87 ? -11.672 -5.52 -9.953 1 98.94 87 PHE B C 1
ATOM 2775 O O . PHE B 1 87 ? -11.281 -5.977 -8.883 1 98.94 87 PHE B O 1
ATOM 2782 N N . VAL B 1 88 ? -10.938 -5.465 -11.055 1 98.94 88 VAL B N 1
ATOM 2783 C CA . VAL B 1 88 ? -9.594 -6.043 -11.07 1 98.94 88 VAL B CA 1
ATOM 2784 C C . VAL B 1 88 ? -8.555 -4.938 -10.93 1 98.94 88 VAL B C 1
ATOM 2786 O O . VAL B 1 88 ? -8.57 -3.957 -11.672 1 98.94 88 VAL B O 1
ATOM 2789 N N . ILE B 1 89 ? -7.758 -5.047 -9.922 1 98.88 89 ILE B N 1
ATOM 2790 C CA . ILE B 1 89 ? -6.496 -4.324 -9.828 1 98.88 89 ILE B CA 1
ATOM 2791 C C . ILE B 1 89 ? -5.336 -5.27 -10.133 1 98.88 89 ILE B C 1
ATOM 2793 O O . ILE B 1 89 ? -4.836 -5.957 -9.242 1 98.88 89 ILE B O 1
ATOM 2797 N N . GLY B 1 90 ? -4.891 -5.305 -11.32 1 98.62 90 GLY B N 1
ATOM 2798 C CA . GLY B 1 90 ? -3.922 -6.285 -11.781 1 98.62 90 GLY B CA 1
ATOM 2799 C C . GLY B 1 90 ? -3.582 -6.145 -13.25 1 98.62 90 GLY B C 1
ATOM 2800 O O . GLY B 1 90 ? -4.188 -5.336 -13.961 1 98.62 90 GLY B O 1
ATOM 2801 N N . GLY B 1 91 ? -2.615 -6.863 -13.695 1 97 91 GLY B N 1
ATOM 2802 C CA . GLY B 1 91 ? -2.148 -6.805 -15.07 1 97 91 GLY B CA 1
ATOM 2803 C C . GLY B 1 91 ? -3.062 -7.523 -16.047 1 97 91 GLY B C 1
ATOM 2804 O O . GLY B 1 91 ? -4.098 -8.062 -15.648 1 97 91 GLY B O 1
ATOM 2805 N N . LYS B 1 92 ? -2.662 -7.551 -17.328 1 95.94 92 LYS B N 1
ATOM 2806 C CA . LYS B 1 92 ? -3.447 -8.102 -18.438 1 95.94 92 LYS B CA 1
ATOM 2807 C C . LYS B 1 92 ? -3.744 -9.578 -18.203 1 95.94 92 LYS B C 1
ATOM 2809 O O . LYS B 1 92 ? -4.84 -10.055 -18.531 1 95.94 92 LYS B O 1
ATOM 2814 N N . GLY B 1 93 ? -2.791 -10.328 -17.719 1 97.19 93 GLY B N 1
ATOM 2815 C CA . GLY B 1 93 ? -2.988 -11.742 -17.469 1 97.19 93 GLY B CA 1
ATOM 2816 C C . GLY B 1 93 ? -4.129 -12.031 -16.516 1 97.19 93 GLY B C 1
ATOM 2817 O O . GLY B 1 93 ? -4.945 -12.922 -16.766 1 97.19 93 GLY B O 1
ATOM 2818 N N . LEU B 1 94 ? -4.223 -11.266 -15.438 1 98.38 94 LEU B N 1
ATOM 2819 C CA . LEU B 1 94 ? -5.273 -11.453 -14.445 1 98.38 94 LEU B CA 1
ATOM 2820 C C . LEU B 1 94 ? -6.637 -11.094 -15.016 1 98.38 94 LEU B C 1
ATOM 2822 O O . LEU B 1 94 ? -7.617 -11.812 -14.797 1 98.38 94 LEU B O 1
ATOM 2826 N N . VAL B 1 95 ? -6.695 -10.008 -15.766 1 98.31 95 VAL B N 1
ATOM 2827 C CA . VAL B 1 95 ? -7.934 -9.562 -16.391 1 98.31 95 VAL B CA 1
ATOM 2828 C C . VAL B 1 95 ? -8.453 -10.656 -17.328 1 98.31 95 VAL B C 1
ATOM 2830 O O . VAL B 1 95 ? -9.641 -11 -17.281 1 98.31 95 VAL B O 1
ATOM 2833 N N . GLU B 1 96 ? -7.578 -11.227 -18.125 1 97.81 96 GLU B N 1
ATOM 2834 C CA . GLU B 1 96 ? -7.961 -12.258 -19.078 1 97.81 96 GLU B CA 1
ATOM 2835 C C . GLU B 1 96 ? -8.469 -13.508 -18.359 1 97.81 96 GLU B C 1
ATOM 2837 O O . GLU B 1 96 ? -9.398 -14.164 -18.828 1 97.81 96 GLU B O 1
ATOM 2842 N N . GLU B 1 97 ? -7.82 -13.852 -17.266 1 98.19 97 GLU B N 1
ATOM 2843 C CA . GLU B 1 97 ? -8.234 -15.031 -16.516 1 98.19 97 GLU B CA 1
ATOM 2844 C C . GLU B 1 97 ? -9.648 -14.867 -15.953 1 98.19 97 GLU B C 1
ATOM 2846 O O . GLU B 1 97 ? -10.461 -15.789 -16.016 1 98.19 97 GLU B O 1
ATOM 2851 N N . ILE B 1 98 ? -9.992 -13.656 -15.422 1 98.69 98 ILE B N 1
ATOM 2852 C CA . ILE B 1 98 ? -11.32 -13.414 -14.883 1 98.69 98 ILE B CA 1
ATOM 2853 C C . ILE B 1 98 ? -12.352 -13.438 -16.016 1 98.69 98 ILE B C 1
ATOM 2855 O O . ILE B 1 98 ? -13.43 -14.016 -15.875 1 98.69 98 ILE B O 1
ATOM 2859 N N . LYS B 1 99 ? -11.977 -12.836 -17.141 1 98.06 99 LYS B N 1
ATOM 2860 C CA . LYS B 1 99 ? -12.859 -12.867 -18.312 1 98.06 99 LYS B CA 1
ATOM 2861 C C . LYS B 1 99 ? -13.133 -14.297 -18.75 1 98.06 99 LYS B C 1
ATOM 2863 O O . LYS B 1 99 ? -14.25 -14.617 -19.172 1 98.06 99 LYS B O 1
ATOM 2868 N N . SER B 1 100 ? -12.164 -15.141 -18.641 1 97.25 100 SER B N 1
ATOM 2869 C CA . SER B 1 100 ? -12.25 -16.5 -19.156 1 97.25 100 SER B CA 1
ATOM 2870 C C . SER B 1 100 ? -13.289 -17.328 -18.406 1 97.25 100 SER B C 1
ATOM 2872 O O . SER B 1 100 ? -13.812 -18.312 -18.922 1 97.25 100 SER B O 1
ATOM 2874 N N . ILE B 1 101 ? -13.609 -16.953 -17.203 1 97.88 101 ILE B N 1
ATOM 2875 C CA . ILE B 1 101 ? -14.594 -17.719 -16.438 1 97.88 101 ILE B CA 1
ATOM 2876 C C . ILE B 1 101 ? -15.969 -17.062 -16.594 1 97.88 101 ILE B C 1
ATOM 2878 O O . ILE B 1 101 ? -16.922 -17.469 -15.93 1 97.88 101 ILE B O 1
ATOM 2882 N N . GLY B 1 102 ? -16.062 -16 -17.359 1 98.31 102 GLY B N 1
ATOM 2883 C CA . GLY B 1 102 ? -17.328 -15.422 -17.75 1 98.31 102 GLY B CA 1
ATOM 2884 C C . GLY B 1 102 ? -17.875 -14.438 -16.734 1 98.31 102 GLY B C 1
ATOM 2885 O O . GLY B 1 102 ? -19.062 -14.141 -16.719 1 98.31 102 GLY B O 1
ATOM 2886 N N . TRP B 1 103 ? -17.094 -13.961 -15.844 1 98.62 103 TRP B N 1
ATOM 2887 C CA . TRP B 1 103 ? -17.562 -12.992 -14.852 1 98.62 103 TRP B CA 1
ATOM 2888 C C . TRP B 1 103 ? -17.406 -11.57 -15.367 1 98.62 103 TRP B C 1
ATOM 2890 O O . TRP B 1 103 ? -16.406 -11.242 -16.016 1 98.62 103 TRP B O 1
ATOM 2900 N N . PRO B 1 104 ? -18.344 -10.711 -15.164 1 98.69 104 PRO B N 1
ATOM 2901 C CA . PRO B 1 104 ? -18.25 -9.328 -15.641 1 98.69 104 PRO B CA 1
ATOM 2902 C C . PRO B 1 104 ? -17.188 -8.523 -14.891 1 98.69 104 PRO B C 1
ATOM 2904 O O . PRO B 1 104 ? -17.031 -8.68 -13.672 1 98.69 104 PRO B O 1
ATOM 2907 N N . ILE B 1 105 ? -16.5 -7.727 -15.609 1 98.75 105 ILE B N 1
ATOM 2908 C CA . ILE B 1 105 ? -15.477 -6.863 -15.023 1 98.75 105 ILE B CA 1
ATOM 2909 C C . ILE B 1 105 ? -15.914 -5.402 -15.133 1 98.75 105 ILE B C 1
ATOM 2911 O O . ILE B 1 105 ? -16.344 -4.953 -16.203 1 98.75 105 ILE B O 1
ATOM 2915 N N . ILE B 1 106 ? -15.914 -4.699 -14.062 1 98.69 106 ILE B N 1
ATOM 2916 C CA . ILE B 1 106 ? -16.156 -3.26 -14.031 1 98.69 106 ILE B CA 1
ATOM 2917 C C . ILE B 1 106 ? -14.828 -2.512 -14.211 1 98.69 106 ILE B C 1
ATOM 2919 O O . ILE B 1 106 ? -13.906 -2.672 -13.414 1 98.69 106 ILE B O 1
ATOM 2923 N N . SER B 1 107 ? -14.734 -1.742 -15.289 1 98.25 107 SER B N 1
ATOM 2924 C CA . SER B 1 107 ? -13.531 -0.968 -15.555 1 98.25 107 SER B CA 1
ATOM 2925 C C . SER B 1 107 ? -13.383 0.195 -14.578 1 98.25 107 SER B C 1
ATOM 2927 O O . SER B 1 107 ? -14.32 0.512 -13.844 1 98.25 107 SER B O 1
ATOM 2929 N N . VAL B 1 108 ? -12.25 0.799 -14.539 1 98.06 108 VAL B N 1
ATOM 2930 C CA . VAL B 1 108 ? -12.008 1.953 -13.68 1 98.06 108 VAL B CA 1
ATOM 2931 C C . VAL B 1 108 ? -12.969 3.082 -14.055 1 98.06 108 VAL B C 1
ATOM 2933 O O . VAL B 1 108 ? -13.5 3.766 -13.172 1 98.06 108 VAL B O 1
ATOM 2936 N N . GLU B 1 109 ? -13.172 3.305 -15.32 1 97.88 109 GLU B N 1
ATOM 2937 C CA . GLU B 1 109 ? -14.07 4.348 -15.805 1 97.88 109 GLU B CA 1
ATOM 2938 C C . GLU B 1 109 ? -15.508 4.082 -15.359 1 97.88 109 GLU B C 1
ATOM 2940 O O . GLU B 1 109 ? -16.219 4.996 -14.93 1 97.88 109 GLU B O 1
ATOM 2945 N N . GLU B 1 110 ? -15.891 2.844 -15.391 1 98.44 110 GLU B N 1
ATOM 2946 C CA . GLU B 1 110 ? -17.25 2.465 -15 1 98.44 110 GLU B CA 1
ATOM 2947 C C . GLU B 1 110 ? -17.438 2.562 -13.492 1 98.44 110 GLU B C 1
ATOM 2949 O O . GLU B 1 110 ? -18.531 2.822 -13.016 1 98.44 110 GLU B O 1
ATOM 2954 N N . ALA B 1 111 ? -16.375 2.334 -12.781 1 98.19 111 ALA B N 1
ATOM 2955 C CA . ALA B 1 111 ? -16.438 2.287 -11.32 1 98.19 111 ALA B CA 1
ATOM 2956 C C . ALA B 1 111 ? -16.875 3.631 -10.75 1 98.19 111 ALA B C 1
ATOM 2958 O O . ALA B 1 111 ? -17.484 3.688 -9.68 1 98.19 111 ALA B O 1
ATOM 2959 N N . LYS B 1 112 ? -16.656 4.738 -11.406 1 96.06 112 LYS B N 1
ATOM 2960 C CA . LYS B 1 112 ? -17.031 6.074 -10.961 1 96.06 112 LYS B CA 1
ATOM 2961 C C . LYS B 1 112 ? -18.516 6.121 -10.578 1 96.06 112 LYS B C 1
ATOM 2963 O O . LYS B 1 112 ? -18.891 6.738 -9.578 1 96.06 112 LYS B O 1
ATOM 2968 N N . GLU B 1 113 ? -19.281 5.355 -11.359 1 96.88 113 GLU B N 1
ATOM 2969 C CA . GLU B 1 113 ? -20.719 5.406 -11.141 1 96.88 113 GLU B CA 1
ATOM 2970 C C . GLU B 1 113 ? -21.25 4.07 -10.625 1 96.88 113 GLU B C 1
ATOM 2972 O O . GLU B 1 113 ? -22.422 3.957 -10.266 1 96.88 113 GLU B O 1
ATOM 2977 N N . ALA B 1 114 ? -20.297 3.086 -10.555 1 98 114 ALA B N 1
ATOM 2978 C CA . ALA B 1 114 ? -20.859 1.757 -10.328 1 98 114 ALA B CA 1
ATOM 2979 C C . ALA B 1 114 ? -20.062 0.996 -9.281 1 98 114 ALA B C 1
ATOM 2981 O O . ALA B 1 114 ? -20.125 -0.233 -9.203 1 98 114 ALA B O 1
ATOM 2982 N N . TRP B 1 115 ? -19.25 1.757 -8.516 1 98.12 115 TRP B N 1
ATOM 2983 C CA . TRP B 1 115 ? -18.406 1.047 -7.559 1 98.12 115 TRP B CA 1
ATOM 2984 C C . TRP B 1 115 ? -19.25 0.32 -6.52 1 98.12 115 TRP B C 1
ATOM 2986 O O . TRP B 1 115 ? -18.844 -0.699 -5.969 1 98.12 115 TRP B O 1
ATOM 2996 N N . LYS B 1 116 ? -20.5 0.711 -6.273 1 98.38 116 LYS B N 1
ATOM 2997 C CA . LYS B 1 116 ? -21.391 0.085 -5.293 1 98.38 116 LYS B CA 1
ATOM 2998 C C . LYS B 1 116 ? -21.844 -1.289 -5.77 1 98.38 116 LYS B C 1
ATOM 3000 O O . LYS B 1 116 ? -22.328 -2.096 -4.977 1 98.38 116 LYS B O 1
ATOM 3005 N N . GLU B 1 117 ? -21.688 -1.55 -7.078 1 98.62 117 GLU B N 1
ATOM 3006 C CA . GLU B 1 117 ? -22.156 -2.807 -7.664 1 98.62 117 GLU B CA 1
ATOM 3007 C C . GLU B 1 117 ? -21.031 -3.854 -7.656 1 98.62 117 GLU B C 1
ATOM 3009 O O . GLU B 1 117 ? -21.281 -5.02 -7.988 1 98.62 117 GLU B O 1
ATOM 3014 N N . ILE B 1 118 ? -19.891 -3.449 -7.305 1 98.81 118 ILE B N 1
ATOM 3015 C CA . ILE B 1 118 ? -18.766 -4.367 -7.289 1 98.81 118 ILE B CA 1
ATOM 3016 C C . ILE B 1 118 ? -18.938 -5.379 -6.16 1 98.81 118 ILE B C 1
ATOM 3018 O O . ILE B 1 118 ? -19.141 -5 -5.004 1 98.81 118 ILE B O 1
ATOM 3022 N N . GLU B 1 119 ? -18.781 -6.629 -6.48 1 98.88 119 GLU B N 1
ATOM 3023 C CA . GLU B 1 119 ? -18.984 -7.695 -5.5 1 98.88 119 GLU B CA 1
ATOM 3024 C C . GLU B 1 119 ? -17.656 -8.344 -5.113 1 98.88 119 GLU B C 1
ATOM 3026 O O . GLU B 1 119 ? -17.562 -8.977 -4.062 1 98.88 119 GLU B O 1
ATOM 3031 N N . TYR B 1 120 ? -16.672 -8.242 -6.027 1 98.94 120 TYR B N 1
ATOM 3032 C CA . TYR B 1 120 ? -15.344 -8.797 -5.801 1 98.94 120 TYR B CA 1
ATOM 3033 C C . TYR B 1 120 ? -14.258 -7.809 -6.211 1 98.94 120 TYR B C 1
ATOM 3035 O O . TYR B 1 120 ? -14.312 -7.238 -7.305 1 98.94 120 TYR B O 1
ATOM 3043 N N . VAL B 1 121 ? -13.359 -7.523 -5.371 1 99 121 VAL B N 1
ATOM 3044 C CA . VAL B 1 121 ? -12.125 -6.824 -5.715 1 99 121 VAL B CA 1
ATOM 3045 C C . VAL B 1 121 ? -10.961 -7.816 -5.746 1 99 121 VAL B C 1
ATOM 3047 O O . VAL B 1 121 ? -10.594 -8.383 -4.715 1 99 121 VAL B O 1
ATOM 3050 N N . VAL B 1 122 ? -10.422 -8.07 -6.941 1 98.94 122 VA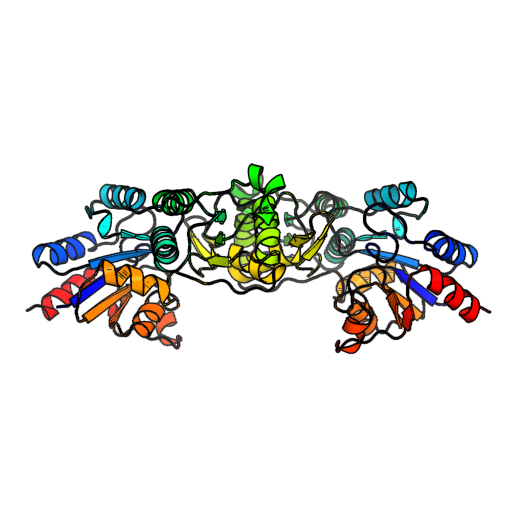L B N 1
ATOM 3051 C CA . VAL B 1 122 ? -9.336 -9.016 -7.145 1 98.94 122 VAL B CA 1
ATOM 3052 C C . VAL B 1 122 ? -8.031 -8.266 -7.418 1 98.94 122 VAL B C 1
ATOM 3054 O O . VAL B 1 122 ? -7.938 -7.508 -8.383 1 98.94 122 VAL B O 1
ATOM 3057 N N . VAL B 1 123 ? -7.07 -8.523 -6.586 1 98.94 123 VAL B N 1
ATOM 3058 C CA . VAL B 1 123 ? -5.859 -7.711 -6.605 1 98.94 123 VAL B CA 1
ATOM 3059 C C . VAL B 1 123 ? -4.648 -8.586 -6.918 1 98.94 123 VAL B C 1
ATOM 3061 O O . VAL B 1 123 ? -4.398 -9.586 -6.23 1 98.94 123 VAL B O 1
ATOM 3064 N N . GLY B 1 124 ? -3.898 -8.328 -7.922 1 98.81 124 GLY B N 1
ATOM 3065 C CA . GLY B 1 124 ? -2.58 -8.828 -8.273 1 98.81 124 GLY B CA 1
ATOM 3066 C C . GLY B 1 124 ? -1.576 -7.723 -8.547 1 98.81 124 GLY B C 1
ATOM 3067 O O . GLY B 1 124 ? -1.834 -6.555 -8.242 1 98.81 124 GLY B O 1
ATOM 3068 N N . LEU B 1 125 ? -0.419 -8.117 -9 1 98.62 125 LEU B N 1
ATOM 3069 C CA . LEU B 1 125 ? 0.514 -7.094 -9.453 1 98.62 125 LEU B CA 1
ATOM 3070 C C . LEU B 1 125 ? -0.063 -6.312 -10.633 1 98.62 125 LEU B C 1
ATOM 3072 O O . LEU B 1 125 ? -0.589 -6.906 -11.57 1 98.62 125 LEU B O 1
ATOM 3076 N N . ASP B 1 126 ? -0.02 -5.008 -10.531 1 98.62 126 ASP B N 1
ATOM 3077 C CA . ASP B 1 126 ? -0.595 -4.137 -11.555 1 98.62 126 ASP B CA 1
ATOM 3078 C C . ASP B 1 126 ? 0.416 -3.092 -12.016 1 98.62 126 ASP B C 1
ATOM 3080 O O . ASP B 1 126 ? 0.51 -2.012 -11.43 1 98.62 126 ASP B O 1
ATOM 3084 N N . PRO B 1 127 ? 1.113 -3.363 -13.094 1 97.31 127 PRO B N 1
ATOM 3085 C CA . PRO B 1 127 ? 2.08 -2.385 -13.594 1 97.31 127 PRO B CA 1
ATOM 3086 C C . PRO B 1 127 ? 1.433 -1.056 -13.977 1 97.31 127 PRO B C 1
ATOM 3088 O O . PRO B 1 127 ? 2.129 -0.052 -14.148 1 97.31 127 PRO B O 1
ATOM 3091 N N . ASP B 1 128 ? 0.117 -1.03 -14.102 1 97.88 128 ASP B N 1
ATOM 3092 C CA . ASP B 1 128 ? -0.608 0.19 -14.445 1 97.88 128 ASP B CA 1
ATOM 3093 C C . ASP B 1 128 ? -1.437 0.688 -13.266 1 97.88 128 ASP B C 1
ATOM 3095 O O . ASP B 1 128 ? -2.48 1.314 -13.453 1 97.88 128 ASP B O 1
ATOM 3099 N N . LEU B 1 129 ? -1.055 0.372 -12.117 1 98.81 129 LEU B N 1
ATOM 3100 C CA . LEU B 1 129 ? -1.751 0.812 -10.914 1 98.81 129 LEU B CA 1
ATOM 3101 C C . LEU B 1 129 ? -1.9 2.33 -10.898 1 98.81 129 LEU B C 1
ATOM 3103 O O . LEU B 1 129 ? -0.959 3.055 -11.227 1 98.81 129 LEU B O 1
ATOM 3107 N N . THR B 1 130 ? -3.023 2.842 -10.492 1 98.75 130 THR B N 1
ATOM 3108 C CA . THR B 1 130 ? -3.299 4.25 -10.242 1 98.75 130 THR B CA 1
ATOM 3109 C C . THR B 1 130 ? -3.998 4.434 -8.891 1 98.75 130 THR B C 1
ATOM 3111 O O . THR B 1 130 ? -4.516 3.473 -8.32 1 98.75 130 THR B O 1
ATOM 3114 N N . TYR B 1 131 ? -4.008 5.691 -8.477 1 98.81 131 TYR B N 1
ATOM 3115 C CA . TYR B 1 131 ? -4.758 5.984 -7.258 1 98.81 131 TYR B CA 1
ATOM 3116 C C . TYR B 1 131 ? -6.234 5.645 -7.434 1 98.81 131 TYR B C 1
ATOM 3118 O O . TYR B 1 131 ? -6.887 5.184 -6.496 1 98.81 131 TYR B O 1
ATOM 3126 N N . LYS B 1 132 ? -6.801 5.895 -8.617 1 98.62 132 LYS B N 1
ATOM 3127 C CA . LYS B 1 132 ? -8.211 5.637 -8.875 1 98.62 132 LYS B CA 1
ATOM 3128 C C . LYS B 1 132 ? -8.555 4.168 -8.641 1 98.62 132 LYS B C 1
ATOM 3130 O O . LYS B 1 132 ? -9.625 3.85 -8.125 1 98.62 132 LYS B O 1
ATOM 3135 N N . LYS B 1 133 ? -7.652 3.318 -9.07 1 98.88 133 LYS B N 1
ATOM 3136 C CA . LYS B 1 133 ? -7.898 1.898 -8.836 1 98.88 133 LYS B CA 1
ATOM 3137 C C . LYS B 1 133 ? -7.961 1.587 -7.344 1 98.88 133 LYS B C 1
ATOM 3139 O O . LYS B 1 133 ? -8.836 0.845 -6.895 1 98.88 133 LYS B O 1
ATOM 3144 N N . LEU B 1 134 ? -7.02 2.17 -6.555 1 98.94 134 LEU B N 1
ATOM 3145 C CA . LEU B 1 134 ? -7.059 1.985 -5.109 1 98.94 134 LEU B CA 1
ATOM 3146 C C . LEU B 1 134 ? -8.344 2.562 -4.523 1 98.94 134 LEU B C 1
ATOM 3148 O O . LEU B 1 134 ? -8.961 1.946 -3.654 1 98.94 134 LEU B O 1
ATOM 3152 N N . LYS B 1 135 ? -8.688 3.742 -5.02 1 98.81 135 LYS B N 1
ATOM 3153 C CA . LYS B 1 135 ? -9.867 4.457 -4.539 1 98.81 135 LYS B CA 1
ATOM 3154 C C . LYS B 1 135 ? -11.125 3.607 -4.695 1 98.81 135 LYS B C 1
ATOM 3156 O O . LYS B 1 135 ? -11.844 3.357 -3.721 1 98.81 135 LYS B O 1
ATOM 3161 N N . TYR B 1 136 ? -11.352 3.1 -5.871 1 98.88 136 TYR B N 1
ATOM 3162 C CA . TYR B 1 136 ? -12.586 2.365 -6.121 1 98.88 136 TYR B CA 1
ATOM 3163 C C . TYR B 1 136 ? -12.531 0.977 -5.496 1 98.88 136 TYR B C 1
ATOM 3165 O O . TYR B 1 136 ? -13.555 0.45 -5.055 1 98.88 136 TYR B O 1
ATOM 3173 N N . GLY B 1 137 ? -11.305 0.369 -5.465 1 98.94 137 GLY B N 1
ATOM 3174 C CA . GLY B 1 137 ? -11.164 -0.853 -4.688 1 98.94 137 GLY B CA 1
ATOM 3175 C C . GLY B 1 137 ? -11.523 -0.674 -3.225 1 98.94 137 GLY B C 1
ATOM 3176 O O . GLY B 1 137 ? -12.258 -1.49 -2.656 1 98.94 137 GLY B O 1
ATOM 3177 N N . CYS B 1 138 ? -11.031 0.38 -2.654 1 98.94 138 CYS B N 1
ATOM 3178 C CA . CYS B 1 138 ? -11.305 0.694 -1.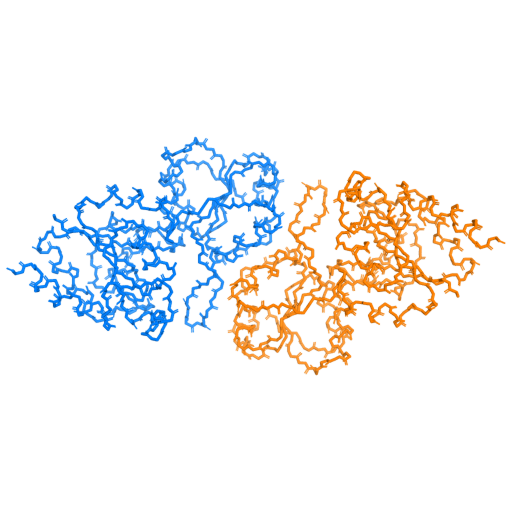256 1 98.94 138 CYS B CA 1
ATOM 3179 C C . CYS B 1 138 ? -12.789 0.914 -1.022 1 98.94 138 CYS B C 1
ATOM 3181 O O . CYS B 1 138 ? -13.375 0.33 -0.106 1 98.94 138 CYS B O 1
ATOM 3183 N N . LEU B 1 139 ? -13.414 1.755 -1.851 1 98.81 139 LEU B N 1
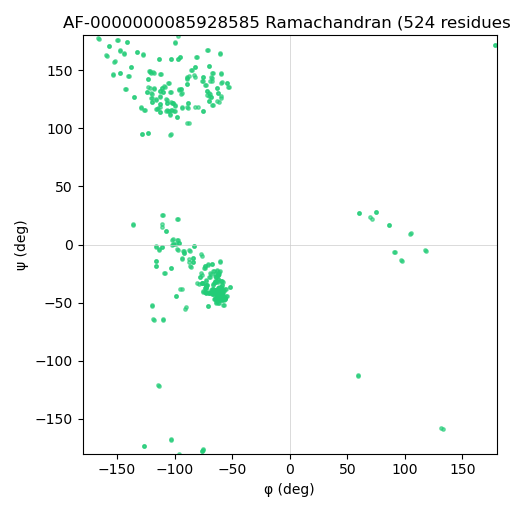ATOM 3184 C CA . LEU B 1 139 ? -14.836 2.035 -1.724 1 98.81 139 LEU B CA 1
ATOM 3185 C C . LEU B 1 139 ? -15.656 0.751 -1.807 1 98.81 139 LEU B C 1
ATOM 3187 O O . LEU B 1 139 ? -16.547 0.523 -0.987 1 98.81 139 LEU B O 1
ATOM 3191 N N . ALA B 1 140 ? -15.328 -0.11 -2.775 1 98.94 140 ALA B N 1
ATOM 3192 C CA . ALA B 1 140 ? -16.062 -1.35 -2.992 1 98.94 140 ALA B CA 1
ATOM 3193 C C . ALA B 1 140 ? -15.906 -2.299 -1.809 1 98.94 140 ALA B C 1
ATOM 3195 O O . ALA B 1 140 ? -16.891 -2.865 -1.322 1 98.94 140 ALA B O 1
ATOM 3196 N N . ILE B 1 141 ? -14.672 -2.488 -1.339 1 98.94 141 ILE B N 1
ATOM 3197 C CA . ILE B 1 141 ? -14.414 -3.391 -0.223 1 98.94 141 ILE B CA 1
ATOM 3198 C C . ILE B 1 141 ? -15.133 -2.893 1.024 1 98.94 141 ILE B C 1
ATOM 3200 O O . ILE B 1 141 ? -15.766 -3.676 1.738 1 98.94 141 ILE B O 1
ATOM 3204 N N . ARG B 1 142 ? -15.078 -1.61 1.296 1 98.56 142 ARG B N 1
ATOM 3205 C CA . ARG B 1 142 ? -15.766 -1.034 2.447 1 98.56 142 ARG B CA 1
ATOM 3206 C C . ARG B 1 142 ? -17.281 -1.189 2.316 1 98.56 142 ARG B C 1
ATOM 3208 O O . ARG B 1 142 ? -17.984 -1.261 3.322 1 98.56 142 ARG B O 1
ATOM 3215 N N . ASN B 1 143 ? -17.75 -1.243 1.096 1 98.31 143 ASN B N 1
ATOM 3216 C CA . ASN B 1 143 ? -19.172 -1.412 0.823 1 98.31 143 ASN B CA 1
ATOM 3217 C C . ASN B 1 143 ? -19.578 -2.881 0.875 1 98.31 143 ASN B C 1
ATOM 3219 O O . ASN B 1 143 ? -20.719 -3.223 0.559 1 98.31 143 ASN B O 1
ATOM 3223 N N . GLY B 1 144 ? -18.641 -3.807 1.124 1 98.5 144 GLY B N 1
ATOM 3224 C CA . GLY B 1 144 ? -19.016 -5.191 1.35 1 98.5 144 GLY B CA 1
ATOM 3225 C C . GLY B 1 144 ? -18.453 -6.145 0.317 1 98.5 144 GLY B C 1
ATOM 3226 O O . GLY B 1 144 ? -18.641 -7.359 0.412 1 98.5 144 GLY B O 1
ATOM 3227 N N . ALA B 1 145 ? -17.766 -5.664 -0.738 1 98.88 145 ALA B N 1
ATOM 3228 C CA . ALA B 1 145 ? -17.156 -6.547 -1.737 1 98.88 145 ALA B CA 1
ATOM 3229 C C . ALA B 1 145 ? -16.141 -7.488 -1.1 1 98.88 145 ALA B C 1
ATOM 3231 O O . ALA B 1 145 ? -15.43 -7.102 -0.171 1 98.88 145 ALA B O 1
ATOM 3232 N N . ARG B 1 146 ? -16.016 -8.688 -1.622 1 98.81 146 ARG B N 1
ATOM 3233 C CA . ARG B 1 146 ? -14.992 -9.633 -1.188 1 98.81 146 ARG B CA 1
ATOM 3234 C C . ARG B 1 146 ? -13.602 -9.195 -1.655 1 98.81 146 ARG B C 1
ATOM 3236 O O . ARG B 1 146 ? -13.438 -8.781 -2.803 1 98.81 146 ARG B O 1
ATOM 3243 N N . PHE B 1 147 ? -12.727 -9.211 -0.792 1 98.94 147 PHE B N 1
ATOM 3244 C CA . PHE B 1 147 ? -11.344 -8.805 -1.018 1 98.94 147 PHE B CA 1
ATOM 3245 C C . PHE B 1 147 ? -10.453 -10.016 -1.264 1 98.94 147 PHE B C 1
ATOM 3247 O O . PHE B 1 147 ? -10.203 -10.805 -0.351 1 98.94 147 PHE B O 1
ATOM 3254 N N . ILE B 1 148 ? -9.961 -10.18 -2.568 1 98.94 148 ILE B N 1
ATOM 3255 C CA . ILE B 1 148 ? -9.203 -11.352 -2.992 1 98.94 148 ILE B CA 1
ATOM 3256 C C . ILE B 1 148 ? -7.82 -10.93 -3.48 1 98.94 148 ILE B C 1
ATOM 3258 O O . ILE B 1 148 ? -7.699 -10 -4.285 1 98.94 148 ILE B O 1
ATOM 3262 N N . GLY B 1 149 ? -6.773 -11.461 -2.986 1 98.88 149 GLY B N 1
ATOM 3263 C CA . GLY B 1 149 ? -5.422 -11.289 -3.486 1 98.88 149 GLY B CA 1
ATOM 3264 C C . GLY B 1 149 ? -4.895 -12.5 -4.23 1 98.88 149 GLY B C 1
ATOM 3265 O O . GLY B 1 149 ? -5.09 -13.641 -3.793 1 98.88 149 GLY B O 1
ATOM 3266 N N . THR B 1 150 ? -4.207 -12.25 -5.324 1 98.81 150 THR B N 1
ATOM 3267 C CA . THR B 1 150 ? -3.699 -13.367 -6.113 1 98.81 150 THR B CA 1
ATOM 3268 C C . THR B 1 150 ? -2.527 -14.047 -5.402 1 98.81 150 THR B C 1
ATOM 3270 O O . THR B 1 150 ? -2.352 -15.258 -5.5 1 98.81 150 THR B O 1
ATOM 3273 N N . ASN B 1 151 ? -1.726 -13.336 -4.785 1 98.19 151 ASN B N 1
ATOM 3274 C CA . ASN B 1 151 ? -0.574 -13.812 -4.031 1 98.19 151 ASN B CA 1
ATOM 3275 C C . ASN B 1 151 ? -0.108 -12.789 -3.004 1 98.19 151 ASN B C 1
ATOM 3277 O O . ASN B 1 151 ? -0.458 -11.609 -3.098 1 98.19 151 ASN B O 1
ATOM 3281 N N . PRO B 1 152 ? 0.644 -13.156 -2.061 1 97.69 152 PRO B N 1
ATOM 3282 C CA . PRO B 1 152 ? 1.007 -12.242 -0.973 1 97.69 152 PRO B CA 1
ATOM 3283 C C . PRO B 1 152 ? 2.371 -11.586 -1.182 1 97.69 152 PRO B C 1
ATOM 3285 O O . PRO B 1 152 ? 2.836 -10.836 -0.323 1 97.69 152 PRO B O 1
ATOM 3288 N N . ASP B 1 153 ? 3.035 -11.812 -2.277 1 96.5 153 ASP B N 1
ATOM 3289 C CA . ASP B 1 153 ? 4.406 -11.352 -2.473 1 96.5 153 ASP B CA 1
ATOM 3290 C C . ASP B 1 153 ? 4.496 -9.828 -2.418 1 96.5 153 ASP B C 1
ATOM 3292 O O . ASP B 1 153 ? 3.918 -9.141 -3.26 1 96.5 153 ASP B O 1
ATOM 3296 N N . THR B 1 154 ? 5.305 -9.312 -1.534 1 97.81 154 THR B N 1
ATOM 3297 C CA . THR B 1 154 ? 5.398 -7.867 -1.396 1 97.81 154 THR B CA 1
ATOM 3298 C C . THR B 1 154 ? 6.406 -7.293 -2.385 1 97.81 154 THR B C 1
ATOM 3300 O O . THR B 1 154 ? 6.426 -6.082 -2.627 1 97.81 154 THR B O 1
ATOM 3303 N N . THR B 1 155 ? 7.277 -8.203 -2.875 1 96.25 155 THR B N 1
ATOM 3304 C CA . THR B 1 155 ? 8.297 -7.777 -3.824 1 96.25 155 THR B CA 1
ATOM 3305 C C . THR B 1 155 ? 8.555 -8.852 -4.871 1 96.25 155 THR B C 1
ATOM 3307 O O . THR B 1 155 ? 8.078 -9.984 -4.734 1 96.25 155 THR B O 1
ATOM 3310 N N . TYR B 1 156 ? 9.188 -8.492 -5.926 1 92.31 156 TYR B N 1
ATOM 3311 C CA . TYR B 1 156 ? 9.734 -9.422 -6.91 1 92.31 156 TYR B CA 1
ATOM 3312 C C . TYR B 1 156 ? 11.008 -8.875 -7.531 1 92.31 156 TYR B C 1
ATOM 3314 O O . TYR B 1 156 ? 11.188 -7.66 -7.641 1 92.31 156 TYR B O 1
ATOM 3322 N N . PRO B 1 157 ? 11.883 -9.711 -7.867 1 89.88 157 PRO B N 1
ATOM 3323 C CA . PRO B 1 157 ? 13.148 -9.281 -8.453 1 89.88 157 PRO B CA 1
ATOM 3324 C C . PRO B 1 157 ? 13.008 -8.852 -9.914 1 89.88 157 PRO B C 1
ATOM 3326 O O . PRO B 1 157 ? 12.188 -9.406 -10.648 1 89.88 157 PRO B O 1
ATOM 3329 N N . SER B 1 158 ? 13.758 -7.836 -10.344 1 89.44 158 SER B N 1
ATOM 3330 C CA . SER B 1 158 ? 13.883 -7.383 -11.727 1 89.44 158 SER B CA 1
ATOM 3331 C C . SER B 1 158 ? 15.32 -6.98 -12.047 1 89.44 158 SER B C 1
ATOM 3333 O O . SER B 1 158 ? 16.188 -7.027 -11.172 1 89.44 158 SER B O 1
ATOM 3335 N N . GLU B 1 159 ? 15.57 -6.68 -13.258 1 88.06 159 GLU B N 1
ATOM 3336 C CA . GLU B 1 159 ? 16.891 -6.211 -13.664 1 88.06 159 GLU B CA 1
ATOM 3337 C C . GLU B 1 159 ? 17.25 -4.895 -12.969 1 88.06 159 GLU B C 1
ATOM 3339 O O . GLU B 1 159 ? 18.422 -4.613 -12.719 1 88.06 159 GLU B O 1
ATOM 3344 N N . GLU B 1 160 ? 16.25 -4.141 -12.57 1 92.69 160 GLU B N 1
ATOM 3345 C CA . GLU B 1 160 ? 16.469 -2.84 -11.945 1 92.69 160 GLU B CA 1
ATOM 3346 C C . GLU B 1 160 ? 16.656 -2.973 -10.438 1 92.69 160 GLU B C 1
ATOM 3348 O O . GLU B 1 160 ? 17.094 -2.033 -9.773 1 92.69 160 GLU B O 1
ATOM 3353 N N . GLY B 1 161 ? 16.297 -4.121 -9.953 1 93 161 GLY B N 1
ATOM 3354 C CA . GLY B 1 161 ? 16.328 -4.348 -8.516 1 93 161 GLY B CA 1
ATOM 3355 C C . GLY B 1 161 ? 15.062 -4.996 -7.992 1 93 161 GLY B C 1
ATOM 3356 O O . GLY B 1 161 ? 14.359 -5.684 -8.734 1 93 161 GLY B O 1
ATOM 3357 N N . 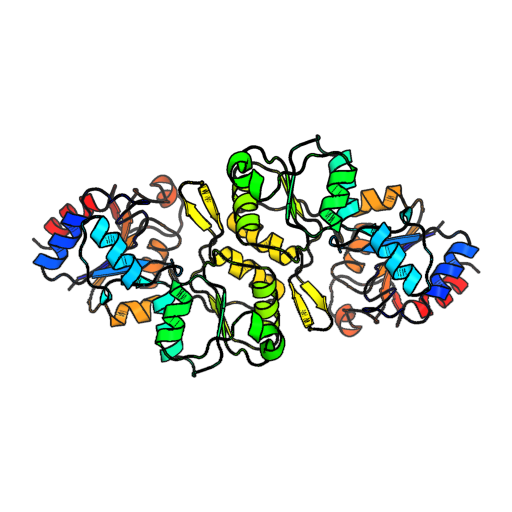ILE B 1 162 ? 14.812 -4.855 -6.766 1 95.12 162 ILE B N 1
ATOM 3358 C CA . ILE B 1 162 ? 13.641 -5.418 -6.094 1 95.12 162 ILE B CA 1
ATOM 3359 C C . ILE B 1 162 ? 12.477 -4.438 -6.188 1 95.12 162 ILE B C 1
ATOM 3361 O O . ILE B 1 162 ? 12.586 -3.287 -5.758 1 95.12 162 ILE B O 1
ATOM 3365 N N . LEU B 1 163 ? 11.406 -4.875 -6.762 1 97.56 163 LEU B N 1
ATOM 3366 C CA . LEU B 1 163 ? 10.281 -3.994 -7.039 1 97.56 163 LEU B CA 1
ATOM 3367 C C . LEU B 1 163 ? 9.062 -4.391 -6.207 1 97.56 163 LEU B C 1
ATOM 3369 O O . LEU B 1 163 ? 8.977 -5.52 -5.723 1 97.56 163 LEU B O 1
ATOM 3373 N N . PRO B 1 164 ? 8.086 -3.447 -6.016 1 98.56 164 PRO B N 1
ATOM 3374 C CA . PRO B 1 164 ? 6.852 -3.775 -5.297 1 98.56 164 PRO B CA 1
ATOM 3375 C C . PRO B 1 164 ? 6.027 -4.848 -6.004 1 98.56 164 PRO B C 1
ATOM 3377 O O . PRO B 1 164 ? 5.863 -4.805 -7.227 1 98.56 164 PRO B O 1
ATOM 3380 N N . GLY B 1 165 ? 5.57 -5.789 -5.238 1 98.19 165 GLY B N 1
ATOM 3381 C CA . GLY B 1 165 ? 4.746 -6.863 -5.777 1 98.19 165 GLY B CA 1
ATOM 3382 C C . GLY B 1 165 ? 3.27 -6.688 -5.477 1 98.19 165 GLY B C 1
ATOM 3383 O O . GLY B 1 165 ? 2.834 -5.605 -5.082 1 98.19 165 GLY B O 1
ATOM 3384 N N . ALA B 1 166 ? 2.49 -7.746 -5.715 1 98.62 166 ALA B N 1
ATOM 3385 C CA . ALA B 1 166 ? 1.05 -7.727 -5.469 1 98.62 166 ALA B CA 1
ATOM 3386 C C . ALA B 1 166 ? 0.745 -7.438 -4.004 1 98.62 166 ALA B C 1
ATOM 3388 O O . ALA B 1 166 ? -0.216 -6.73 -3.689 1 98.62 166 ALA B O 1
ATOM 3389 N N . GLY B 1 167 ? 1.541 -7.992 -3.137 1 98.62 167 GLY B N 1
ATOM 3390 C CA . GLY B 1 167 ? 1.362 -7.801 -1.707 1 98.62 167 GLY B CA 1
ATOM 3391 C C . GLY B 1 167 ? 1.455 -6.348 -1.283 1 98.62 167 GLY B C 1
ATOM 3392 O O . GLY B 1 167 ? 0.862 -5.949 -0.279 1 98.62 167 GLY B O 1
ATOM 3393 N N . SER B 1 168 ? 2.27 -5.582 -2.016 1 98.81 168 SER B N 1
ATOM 3394 C CA . SER B 1 168 ? 2.379 -4.156 -1.719 1 98.81 168 SER B CA 1
ATOM 3395 C C . SER B 1 168 ? 1.071 -3.428 -2.014 1 98.81 168 SER B C 1
ATOM 3397 O O . SER B 1 168 ? 0.648 -2.564 -1.242 1 98.81 168 SER B O 1
ATOM 3399 N N . ILE B 1 169 ? 0.431 -3.744 -3.115 1 98.94 169 ILE B N 1
ATOM 3400 C CA . ILE B 1 169 ? -0.854 -3.16 -3.48 1 98.94 169 ILE B CA 1
ATOM 3401 C C . ILE B 1 169 ? -1.929 -3.619 -2.496 1 98.94 169 ILE B C 1
ATOM 3403 O O . ILE B 1 169 ? -2.744 -2.816 -2.037 1 98.94 169 ILE B O 1
ATOM 3407 N N . ILE B 1 170 ? -1.878 -4.867 -2.119 1 98.94 170 ILE B N 1
ATOM 3408 C CA . ILE B 1 170 ? -2.797 -5.445 -1.146 1 98.94 170 ILE B CA 1
ATOM 3409 C C . ILE B 1 170 ? -2.66 -4.715 0.19 1 98.94 170 ILE B C 1
ATOM 3411 O O . ILE B 1 170 ? -3.658 -4.418 0.848 1 98.94 170 ILE B O 1
ATOM 3415 N N . ALA B 1 171 ? -1.404 -4.422 0.568 1 98.94 171 ALA B N 1
ATOM 3416 C CA . ALA B 1 171 ? -1.148 -3.744 1.837 1 98.94 171 ALA B CA 1
ATOM 3417 C C . ALA B 1 171 ? -1.85 -2.389 1.886 1 98.94 171 ALA B C 1
ATOM 3419 O O . ALA B 1 171 ? -2.416 -2.014 2.916 1 98.94 171 ALA B O 1
ATOM 3420 N N . ALA B 1 172 ? -1.792 -1.664 0.807 1 98.94 172 ALA B N 1
ATOM 3421 C CA . ALA B 1 172 ? -2.455 -0.364 0.74 1 98.94 172 ALA B CA 1
ATOM 3422 C C . ALA B 1 172 ? -3.957 -0.501 0.976 1 98.94 172 ALA B C 1
ATOM 3424 O O . ALA B 1 172 ? -4.547 0.278 1.728 1 98.94 172 ALA B O 1
ATOM 3425 N N . LEU B 1 173 ? -4.555 -1.504 0.372 1 98.94 173 LEU B N 1
ATOM 3426 C CA . LEU B 1 173 ? -5.992 -1.709 0.51 1 98.94 173 LEU B CA 1
ATOM 3427 C C . LEU B 1 173 ? -6.332 -2.256 1.893 1 98.94 173 LEU B C 1
ATOM 3429 O O . LEU B 1 173 ? -7.363 -1.903 2.467 1 98.94 173 LEU B O 1
ATOM 3433 N N . LYS B 1 174 ? -5.465 -3.15 2.428 1 98.88 174 LYS B N 1
ATOM 3434 C CA . LYS B 1 174 ? -5.695 -3.701 3.76 1 98.88 174 LYS B CA 1
ATOM 3435 C C . LYS B 1 174 ? -5.828 -2.592 4.797 1 98.88 174 LYS B C 1
ATOM 3437 O O . LYS B 1 174 ? -6.789 -2.566 5.57 1 98.88 174 LYS B O 1
ATOM 3442 N N . VAL B 1 175 ? -4.934 -1.631 4.762 1 98.62 175 VAL B N 1
ATOM 3443 C CA . VAL B 1 175 ? -4.91 -0.622 5.816 1 98.62 175 VAL B CA 1
ATOM 3444 C C . VAL B 1 175 ? -6.02 0.399 5.578 1 98.62 175 VAL B C 1
ATOM 3446 O O . VAL B 1 175 ? -6.531 1.001 6.527 1 98.62 175 VAL B O 1
ATOM 3449 N N . SER B 1 176 ? -6.426 0.617 4.312 1 98.44 176 SER B N 1
ATOM 3450 C CA . SER B 1 176 ? -7.449 1.612 4.023 1 98.44 176 SER B CA 1
ATOM 3451 C C . SER B 1 176 ? -8.852 1.035 4.207 1 98.44 176 SER B C 1
ATOM 3453 O O . SER B 1 176 ? -9.828 1.78 4.289 1 98.44 176 SER B O 1
ATOM 3455 N N . THR B 1 177 ? -8.984 -0.295 4.281 1 98.69 177 THR B N 1
ATOM 3456 C CA . THR B 1 177 ? -10.297 -0.913 4.398 1 98.69 177 THR B CA 1
ATOM 3457 C C . THR B 1 177 ? -10.43 -1.646 5.73 1 98.69 177 THR B C 1
ATOM 3459 O O . THR B 1 177 ? -11.539 -2.004 6.141 1 98.69 177 THR B O 1
ATOM 3462 N N . GLU B 1 178 ? -9.242 -1.926 6.336 1 97.81 178 GLU B N 1
ATOM 3463 C CA . GLU B 1 178 ? -9.164 -2.705 7.57 1 97.81 178 GLU B CA 1
ATOM 3464 C C . GLU B 1 178 ? -9.742 -4.105 7.375 1 97.81 178 GLU B C 1
ATOM 3466 O O . GLU B 1 178 ? -10.367 -4.656 8.281 1 97.81 178 GLU B O 1
ATOM 3471 N N . LYS B 1 179 ? -9.703 -4.613 6.164 1 98.62 179 LYS B N 1
ATOM 3472 C CA . LYS B 1 179 ? -10.156 -5.961 5.828 1 98.62 179 LYS B CA 1
ATOM 3473 C C . LYS B 1 179 ? -8.977 -6.844 5.414 1 98.62 179 LYS B C 1
ATOM 3475 O O . LYS B 1 179 ? -7.98 -6.348 4.887 1 98.62 179 LYS B O 1
ATOM 3480 N N . GLU B 1 180 ? -9.055 -8.094 5.727 1 98.69 180 GLU B N 1
ATOM 3481 C CA . GLU B 1 180 ? -8.07 -9.086 5.293 1 98.69 180 GLU B CA 1
ATOM 3482 C C . GLU B 1 180 ? -8.508 -9.781 4.008 1 98.69 180 GLU B C 1
ATOM 3484 O O . GLU B 1 180 ? -9.656 -10.219 3.898 1 98.69 180 GLU B O 1
ATOM 3489 N N . PRO B 1 181 ? -7.629 -9.914 3.066 1 98.69 181 PRO B N 1
ATOM 3490 C CA . PRO B 1 181 ? -8 -10.594 1.825 1 98.69 181 PRO B CA 1
ATOM 3491 C C . PRO B 1 181 ? -7.922 -12.117 1.939 1 98.69 181 PRO B C 1
ATOM 3493 O O . PRO B 1 181 ? -7.195 -12.633 2.791 1 98.69 181 PRO B O 1
ATOM 3496 N N . LEU B 1 182 ? -8.742 -12.742 1.113 1 98.62 182 LEU B N 1
ATOM 3497 C CA . LEU B 1 182 ? -8.461 -14.141 0.779 1 98.62 182 LEU B CA 1
ATOM 3498 C C . LEU B 1 182 ? -7.301 -14.242 -0.202 1 98.62 182 LEU B C 1
ATOM 3500 O O . LEU B 1 182 ? -7.391 -13.75 -1.331 1 98.62 182 LEU B O 1
ATOM 3504 N N . ILE B 1 183 ? -6.211 -14.812 0.17 1 98.75 183 ILE B N 1
ATOM 3505 C CA . ILE B 1 183 ? -5.047 -14.945 -0.695 1 98.75 183 ILE B CA 1
ATOM 3506 C C . ILE B 1 183 ? -5.055 -16.328 -1.361 1 98.75 183 ILE B C 1
ATOM 3508 O O . ILE B 1 183 ? -5.188 -17.344 -0.686 1 98.75 183 ILE B O 1
ATOM 3512 N N . ILE B 1 184 ? -4.809 -16.359 -2.662 1 98.62 184 ILE B N 1
ATOM 3513 C CA . ILE B 1 184 ? -4.996 -17.578 -3.436 1 98.62 184 ILE B CA 1
ATOM 3514 C C . ILE B 1 184 ? -3.654 -18.281 -3.629 1 98.62 184 ILE B C 1
ATOM 3516 O O . ILE B 1 184 ? -3.543 -19.5 -3.428 1 98.62 184 ILE B O 1
ATOM 3520 N N . GLY B 1 185 ? -2.621 -17.547 -3.965 1 98.38 185 GLY B N 1
ATOM 3521 C CA . GLY B 1 185 ? -1.355 -18.094 -4.418 1 98.38 185 GLY B CA 1
ATOM 3522 C C . GLY B 1 185 ? -0.523 -18.688 -3.293 1 98.38 185 GLY B C 1
ATOM 3523 O O . GLY B 1 185 ? -0.944 -18.672 -2.135 1 98.38 185 GLY B O 1
ATOM 3524 N N . LYS B 1 186 ? 0.733 -19.156 -3.639 1 97.44 186 LYS B N 1
ATOM 3525 C CA . LYS B 1 186 ? 1.667 -19.734 -2.676 1 97.44 186 LYS B CA 1
ATOM 3526 C C . LYS B 1 186 ? 2.02 -18.734 -1.584 1 97.44 186 LYS B C 1
ATOM 3528 O O . LYS B 1 186 ? 2.16 -17.531 -1.856 1 97.44 186 LYS B O 1
ATOM 3533 N N . PRO B 1 187 ? 2.08 -19.281 -0.375 1 96.94 187 PRO B N 1
ATOM 3534 C CA . PRO B 1 187 ? 2 -20.656 0.12 1 96.94 187 PRO B CA 1
ATOM 3535 C C . PRO B 1 187 ? 0.605 -21.016 0.621 1 96.94 187 PRO B C 1
ATOM 3537 O O . PRO B 1 187 ? 0.463 -21.906 1.476 1 96.94 187 PRO B O 1
ATOM 3540 N N . ASN B 1 188 ? -0.432 -20.312 0.177 1 95.38 188 ASN B N 1
ATOM 3541 C CA . ASN B 1 188 ? -1.765 -20.469 0.749 1 95.38 188 ASN B CA 1
ATOM 3542 C C . ASN B 1 188 ? -2.48 -21.688 0.16 1 95.38 188 ASN B C 1
ATOM 3544 O O . ASN B 1 188 ? -2.162 -22.125 -0.947 1 95.38 188 ASN B O 1
ATOM 3548 N N . GLU B 1 189 ? -3.463 -22.172 0.779 1 93.06 189 GLU B N 1
ATOM 3549 C CA . GLU B 1 189 ? -4.109 -23.453 0.509 1 93.06 189 GLU B CA 1
ATOM 3550 C C . GLU B 1 189 ? -4.926 -23.406 -0.778 1 93.06 189 GLU B C 1
ATOM 3552 O O . GLU B 1 189 ? -4.988 -24.391 -1.521 1 93.06 189 GLU B O 1
ATOM 3557 N N . PRO B 1 190 ? -5.539 -22.328 -1.12 1 96.06 190 PRO B N 1
ATOM 3558 C CA . PRO B 1 190 ? -6.438 -22.312 -2.277 1 96.06 190 PRO B CA 1
ATOM 3559 C C . PRO B 1 190 ? -5.738 -22.719 -3.572 1 96.06 190 PRO B C 1
ATOM 3561 O O . PRO B 1 190 ? -6.332 -23.406 -4.41 1 96.06 190 PRO B O 1
ATOM 3564 N N . VAL B 1 191 ? -4.516 -22.344 -3.68 1 97.38 191 VAL B N 1
ATOM 3565 C CA . VAL B 1 191 ? -3.834 -22.656 -4.934 1 97.38 191 VAL B CA 1
ATOM 3566 C C . VAL B 1 191 ? -3.609 -24.156 -5.043 1 97.38 191 VAL B C 1
ATOM 3568 O O . VAL B 1 191 ? -3.588 -24.703 -6.148 1 97.38 191 VAL B O 1
ATOM 3571 N N . PHE B 1 192 ? -3.486 -24.828 -3.943 1 96.06 192 PHE B N 1
ATOM 3572 C CA . PHE B 1 192 ? -3.264 -26.266 -3.961 1 96.06 192 PHE B CA 1
ATOM 3573 C C . PHE B 1 192 ? -4.48 -27 -4.516 1 96.06 192 PHE B C 1
ATOM 3575 O O . PHE B 1 192 ? -4.348 -28.016 -5.195 1 96.06 192 PHE B O 1
ATOM 3582 N N . GLU B 1 193 ? -5.629 -26.5 -4.262 1 95.75 193 GLU B N 1
ATOM 3583 C CA . GLU B 1 193 ? -6.836 -27.094 -4.832 1 95.75 193 GLU B CA 1
ATOM 3584 C C . GLU B 1 193 ? -6.785 -27.094 -6.355 1 95.75 193 GLU B C 1
ATOM 3586 O O . GLU B 1 193 ? -7.148 -28.078 -7 1 95.75 193 GLU B O 1
ATOM 3591 N N . VAL B 1 194 ? -6.34 -26.016 -6.863 1 95.44 194 VAL B N 1
ATOM 3592 C CA . VAL B 1 194 ? -6.266 -25.875 -8.312 1 95.44 194 VAL B CA 1
ATOM 3593 C C . VAL B 1 194 ? -5.168 -26.766 -8.867 1 95.44 194 VAL B C 1
ATOM 3595 O O . VAL B 1 194 ? -5.359 -27.438 -9.891 1 95.44 194 VAL B O 1
ATOM 3598 N N . VAL B 1 195 ? -4.055 -26.828 -8.188 1 96.44 195 VAL B N 1
ATOM 3599 C CA . VAL B 1 195 ? -2.926 -27.656 -8.602 1 96.44 195 VAL B CA 1
ATOM 3600 C C . VAL B 1 195 ? -3.33 -29.125 -8.602 1 96.44 195 VAL B C 1
ATOM 3602 O O . VAL B 1 195 ? -2.992 -29.875 -9.531 1 96.44 195 VAL B O 1
ATOM 3605 N N . ARG B 1 196 ? -4.082 -29.531 -7.613 1 94.81 196 ARG B N 1
ATOM 3606 C CA . ARG B 1 196 ? -4.48 -30.922 -7.445 1 94.81 196 ARG B CA 1
ATOM 3607 C C . ARG B 1 196 ? -5.367 -31.391 -8.602 1 94.81 196 ARG B C 1
ATOM 3609 O O . ARG B 1 196 ? -5.324 -32.562 -9 1 94.81 196 ARG B O 1
ATOM 3616 N N . GLU B 1 197 ? -6.098 -30.484 -9.102 1 93.62 197 GLU B N 1
ATOM 3617 C CA . GLU B 1 197 ? -6.953 -30.828 -10.234 1 93.62 197 GLU B CA 1
ATOM 3618 C C . GLU B 1 197 ? -6.129 -31.109 -11.484 1 93.62 197 GLU B C 1
ATOM 3620 O O . GLU B 1 197 ? -6.562 -31.859 -12.359 1 93.62 197 GLU B O 1
ATOM 3625 N N . LYS B 1 198 ? -4.953 -30.547 -11.523 1 93.62 198 LYS B N 1
ATOM 3626 C CA . LYS B 1 198 ? -4.121 -30.656 -12.719 1 93.62 198 LYS B CA 1
ATOM 3627 C C . LYS B 1 198 ? -3.014 -31.688 -12.523 1 93.62 198 LYS B C 1
ATOM 3629 O O . LYS B 1 198 ? -2.434 -32.188 -13.5 1 93.62 198 LYS B O 1
ATOM 3634 N N . LEU B 1 199 ? -2.734 -31.969 -11.266 1 94.94 199 LEU B N 1
ATOM 3635 C CA . LEU B 1 199 ? -1.629 -32.844 -10.93 1 94.94 199 LEU B CA 1
ATOM 3636 C C . LEU B 1 199 ? -2.117 -34.031 -10.086 1 94.94 199 LEU B C 1
ATOM 3638 O O . LEU B 1 199 ? -2.242 -33.906 -8.867 1 94.94 199 LEU B O 1
ATOM 3642 N N . ASN B 1 200 ? -2.361 -35.094 -10.766 1 88.44 200 ASN B N 1
ATOM 3643 C CA . ASN B 1 200 ? -2.746 -36.312 -10.086 1 88.44 200 ASN B CA 1
ATOM 3644 C C . ASN B 1 200 ? -1.527 -37.156 -9.695 1 88.44 200 ASN B C 1
ATOM 3646 O O . ASN B 1 200 ? -0.88 -37.75 -10.555 1 88.44 200 ASN B O 1
ATOM 3650 N N . ALA B 1 201 ? -1.119 -37.188 -8.445 1 94.31 201 ALA B N 1
ATOM 3651 C CA . ALA B 1 201 ? 0.034 -37.938 -7.93 1 94.31 201 ALA B CA 1
ATOM 3652 C C . ALA B 1 201 ? -0.146 -38.281 -6.453 1 94.31 201 ALA B C 1
ATOM 3654 O O . ALA B 1 201 ? -0.849 -37.562 -5.727 1 94.31 201 ALA B O 1
ATOM 3655 N N . ASP B 1 202 ? 0.32 -39.312 -6.059 1 94.25 202 ASP B N 1
ATOM 3656 C CA . ASP B 1 202 ? 0.23 -39.781 -4.676 1 94.25 202 ASP B CA 1
ATOM 3657 C C . ASP B 1 202 ? 1.205 -39 -3.781 1 94.25 202 ASP B C 1
ATOM 3659 O O . ASP B 1 202 ? 0.885 -38.688 -2.633 1 94.25 202 ASP B O 1
ATOM 3663 N N . GLU B 1 203 ? 2.324 -38.781 -4.285 1 95.81 203 GLU B N 1
ATOM 3664 C CA . GLU B 1 203 ? 3.367 -38.031 -3.607 1 95.81 203 GLU B CA 1
ATOM 3665 C C . GLU B 1 203 ? 3.758 -36.781 -4.414 1 95.81 203 GLU B C 1
ATOM 3667 O O . GLU B 1 203 ? 3.992 -36.875 -5.621 1 95.81 203 GLU B O 1
ATOM 3672 N N . ILE B 1 204 ? 3.771 -35.625 -3.734 1 97.38 204 ILE B N 1
ATOM 3673 C CA . ILE B 1 204 ? 4.059 -34.375 -4.426 1 97.38 204 ILE B CA 1
ATOM 3674 C C . ILE B 1 204 ? 5.414 -33.844 -3.979 1 97.38 204 ILE B C 1
ATOM 3676 O O . ILE B 1 204 ? 5.738 -33.875 -2.789 1 97.38 204 ILE B O 1
ATOM 3680 N N . TRP B 1 205 ? 6.23 -33.406 -4.945 1 98.19 205 TRP B N 1
ATOM 3681 C CA . TRP B 1 205 ? 7.445 -32.625 -4.711 1 98.19 205 TRP B CA 1
ATOM 3682 C C . TRP B 1 205 ? 7.27 -31.188 -5.168 1 98.19 205 TRP B C 1
ATOM 3684 O O . TRP B 1 205 ? 6.656 -30.938 -6.203 1 98.19 205 TRP B O 1
ATOM 3694 N N . VAL B 1 206 ? 7.738 -30.266 -4.355 1 98.5 206 VAL B N 1
ATOM 3695 C CA . VAL B 1 206 ? 7.77 -28.859 -4.738 1 98.5 206 VAL B CA 1
ATOM 3696 C C . VAL B 1 206 ? 9.219 -28.391 -4.883 1 98.5 206 VAL B C 1
ATOM 3698 O O . VAL B 1 206 ? 10.016 -28.547 -3.957 1 98.5 206 VAL B O 1
ATOM 3701 N N . VAL B 1 207 ? 9.523 -27.938 -6.039 1 98.38 207 VAL B N 1
ATOM 3702 C CA . VAL B 1 207 ? 10.852 -27.406 -6.32 1 98.38 207 VAL B CA 1
ATOM 3703 C C . VAL B 1 207 ? 10.781 -25.891 -6.453 1 98.38 207 VAL B C 1
ATOM 3705 O O . VAL B 1 207 ? 10.102 -25.359 -7.34 1 98.38 207 VAL B O 1
ATOM 3708 N N . GLY B 1 208 ? 11.398 -25.172 -5.59 1 97.75 208 GLY B N 1
ATOM 3709 C CA . GLY B 1 208 ? 11.367 -23.719 -5.602 1 97.75 208 GLY B CA 1
ATOM 3710 C C . GLY B 1 208 ? 12.641 -23.094 -5.047 1 97.75 208 GLY B C 1
ATOM 3711 O O . GLY B 1 208 ? 13.578 -23.797 -4.684 1 97.75 208 GLY B O 1
ATOM 3712 N N . ASP B 1 209 ? 12.742 -21.734 -5.102 1 95.25 209 ASP B N 1
ATOM 3713 C CA . ASP B 1 209 ? 13.945 -21.047 -4.656 1 95.25 209 ASP B CA 1
ATOM 3714 C C . ASP B 1 209 ? 13.648 -20.156 -3.447 1 95.25 209 ASP B C 1
ATOM 3716 O O . ASP B 1 209 ? 14.555 -19.547 -2.883 1 95.25 209 ASP B O 1
ATOM 3720 N N . ARG B 1 210 ? 12.398 -20.141 -3.062 1 94.12 210 ARG B N 1
ATOM 3721 C CA . ARG B 1 210 ? 12.047 -19.25 -1.964 1 94.12 210 ARG B CA 1
ATOM 3722 C C . ARG B 1 210 ? 11.531 -20.047 -0.763 1 94.12 210 ARG B C 1
ATOM 3724 O O . ARG B 1 210 ? 10.617 -20.859 -0.892 1 94.12 210 ARG B O 1
ATOM 3731 N N . LEU B 1 211 ? 12.039 -19.672 0.41 1 95.06 211 LEU B N 1
ATOM 3732 C CA . LEU B 1 211 ? 11.664 -20.328 1.654 1 95.06 211 LEU B CA 1
ATOM 3733 C C . LEU B 1 211 ? 10.25 -19.953 2.068 1 95.06 211 LEU B C 1
ATOM 3735 O O . LEU B 1 211 ? 9.445 -20.812 2.434 1 95.06 211 LEU B O 1
ATOM 3739 N N . ASP B 1 212 ? 9.875 -18.688 1.933 1 93.69 212 ASP B N 1
ATOM 3740 C CA . ASP B 1 212 ? 8.633 -18.172 2.492 1 93.69 212 ASP B CA 1
ATOM 3741 C C . ASP B 1 212 ? 7.457 -18.438 1.552 1 93.69 212 ASP B C 1
ATOM 3743 O O . ASP B 1 212 ? 6.297 -18.25 1.929 1 93.69 212 ASP B O 1
ATOM 3747 N N . THR B 1 213 ? 7.766 -18.859 0.322 1 94.81 213 THR B N 1
ATOM 3748 C CA . THR B 1 213 ? 6.691 -19.141 -0.624 1 94.81 213 THR B CA 1
ATOM 3749 C C . THR B 1 213 ? 6.719 -20.609 -1.045 1 94.81 213 THR B C 1
ATOM 3751 O O . THR B 1 213 ? 5.98 -21.438 -0.494 1 94.81 213 THR B O 1
ATOM 3754 N N . ASP B 1 214 ? 7.746 -21.031 -1.705 1 97 214 ASP B N 1
ATOM 3755 C CA . ASP B 1 214 ? 7.789 -22.375 -2.275 1 97 214 ASP B CA 1
ATOM 3756 C C . ASP B 1 214 ? 7.922 -23.438 -1.181 1 97 214 ASP B C 1
ATOM 3758 O O . ASP B 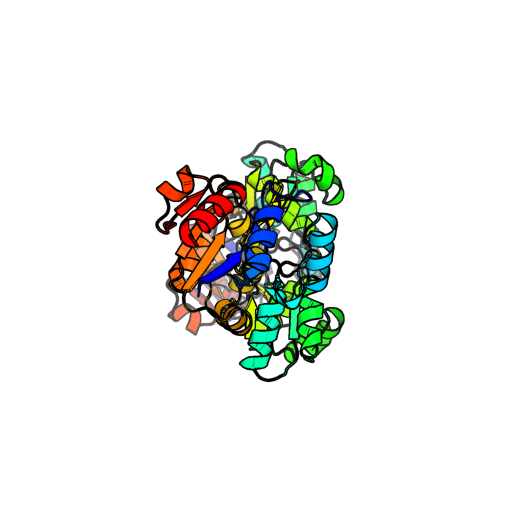1 214 ? 7.137 -24.391 -1.126 1 97 214 ASP B O 1
ATOM 3762 N N . ILE B 1 215 ? 8.93 -23.281 -0.303 1 97.44 215 ILE B N 1
ATOM 3763 C CA . ILE B 1 215 ? 9.203 -24.297 0.712 1 97.44 215 ILE B CA 1
ATOM 3764 C C . ILE B 1 215 ? 8.094 -24.297 1.759 1 97.44 215 ILE B C 1
ATOM 3766 O O . ILE B 1 215 ? 7.633 -25.359 2.186 1 97.44 215 ILE B O 1
ATOM 3770 N N . ALA B 1 216 ? 7.676 -23.094 2.127 1 97.31 216 ALA B N 1
ATOM 3771 C CA . ALA B 1 216 ? 6.531 -23.016 3.033 1 97.31 216 ALA B CA 1
ATOM 3772 C C . ALA B 1 216 ? 5.305 -23.688 2.436 1 97.31 216 ALA B C 1
ATOM 3774 O O . ALA B 1 216 ? 4.57 -24.391 3.139 1 97.31 216 ALA B O 1
ATOM 3775 N N . PHE B 1 217 ? 5.047 -23.469 1.172 1 97.62 217 PHE B N 1
ATOM 3776 C CA . PHE B 1 217 ? 3.936 -24.094 0.466 1 97.62 217 PHE B CA 1
ATOM 3777 C C . PHE B 1 217 ? 4.055 -25.609 0.504 1 97.62 217 PHE B C 1
ATOM 3779 O O . PHE B 1 217 ? 3.092 -26.312 0.841 1 97.62 217 PHE B O 1
ATOM 3786 N N . ALA B 1 218 ? 5.219 -26.141 0.206 1 97.94 218 ALA B N 1
ATOM 3787 C CA . ALA B 1 218 ? 5.473 -27.578 0.226 1 97.94 218 ALA B CA 1
ATOM 3788 C C . ALA B 1 218 ? 5.145 -28.172 1.592 1 97.94 218 ALA B C 1
ATOM 3790 O O . ALA B 1 218 ? 4.457 -29.188 1.682 1 97.94 218 ALA B O 1
ATOM 3791 N N . LYS B 1 219 ? 5.605 -27.5 2.648 1 97 219 LYS B N 1
ATOM 3792 C CA . LYS B 1 219 ? 5.371 -27.984 4.008 1 97 219 LYS B CA 1
ATOM 3793 C C . LYS B 1 219 ? 3.885 -27.969 4.352 1 97 219 LYS B C 1
ATOM 3795 O O . LYS B 1 219 ? 3.375 -28.875 4.996 1 97 219 LYS B O 1
ATOM 3800 N N . ARG B 1 220 ? 3.207 -26.984 3.928 1 95.88 220 ARG B N 1
ATOM 3801 C CA . ARG B 1 220 ? 1.789 -26.812 4.23 1 95.88 220 ARG B CA 1
ATOM 3802 C C . ARG B 1 220 ? 0.961 -27.922 3.592 1 95.88 220 ARG B C 1
ATOM 3804 O O . ARG B 1 220 ? -0.04 -28.359 4.16 1 95.88 220 ARG B O 1
ATOM 3811 N N . ILE B 1 221 ? 1.362 -28.406 2.441 1 95.38 221 ILE B N 1
ATOM 3812 C CA . ILE B 1 221 ? 0.542 -29.375 1.732 1 95.38 221 ILE B CA 1
ATOM 3813 C C . ILE B 1 221 ? 1.111 -30.781 1.939 1 95.38 221 ILE B C 1
ATOM 3815 O O . ILE B 1 221 ? 0.679 -31.734 1.29 1 95.38 221 ILE B O 1
ATOM 3819 N N . GLY B 1 222 ? 2.137 -30.859 2.762 1 95.38 222 GLY B N 1
ATOM 3820 C CA . GLY B 1 222 ? 2.715 -32.156 3.082 1 95.38 222 GLY B CA 1
ATOM 3821 C C . GLY B 1 222 ? 3.557 -32.719 1.956 1 95.38 222 GLY B C 1
ATOM 3822 O O . GLY B 1 222 ? 3.674 -33.938 1.819 1 95.38 222 GLY B O 1
ATOM 3823 N N . ALA B 1 223 ? 4.129 -31.891 1.154 1 97.31 223 ALA B N 1
ATOM 3824 C CA . ALA B 1 223 ? 4.949 -32.312 0.021 1 97.31 223 ALA B CA 1
ATOM 3825 C C . ALA B 1 223 ? 6.43 -32.344 0.393 1 97.31 223 ALA B C 1
ATOM 3827 O O . ALA B 1 223 ? 6.828 -31.781 1.414 1 97.31 223 ALA B O 1
ATOM 3828 N N . LYS B 1 224 ? 7.184 -33.062 -0.401 1 97.62 224 LYS B N 1
ATOM 3829 C CA . LYS B 1 224 ? 8.641 -32.938 -0.309 1 97.62 224 LYS B CA 1
ATOM 3830 C C . LYS B 1 224 ? 9.109 -31.578 -0.798 1 97.62 224 LYS B C 1
ATOM 3832 O O . LYS B 1 224 ? 8.758 -31.156 -1.899 1 97.62 224 LYS B O 1
ATOM 3837 N N . ALA B 1 225 ? 9.875 -30.891 0.032 1 98.31 225 ALA B N 1
ATOM 3838 C CA . ALA B 1 225 ? 10.336 -29.531 -0.269 1 98.31 225 ALA B CA 1
ATOM 3839 C C . ALA B 1 225 ? 11.766 -29.547 -0.788 1 98.31 225 ALA B C 1
ATOM 3841 O O . ALA B 1 225 ? 12.703 -29.844 -0.044 1 98.31 225 ALA B O 1
ATOM 3842 N N . ILE B 1 226 ? 11.953 -29.156 -2.031 1 98 226 ILE B N 1
ATOM 3843 C CA . ILE B 1 226 ? 13.273 -29.109 -2.652 1 98 226 ILE B CA 1
ATOM 3844 C C . ILE B 1 226 ? 13.617 -27.672 -3.006 1 98 226 ILE B C 1
ATOM 3846 O O . ILE B 1 226 ? 12.953 -27.047 -3.84 1 98 226 ILE B O 1
ATOM 3850 N N . MET B 1 227 ? 14.664 -27.141 -2.396 1 97.69 227 MET B N 1
ATOM 3851 C CA . MET B 1 227 ? 15.078 -25.766 -2.65 1 97.69 227 MET B CA 1
ATOM 3852 C C . MET B 1 227 ? 16.297 -25.734 -3.564 1 97.69 227 MET B C 1
ATOM 3854 O O . MET B 1 227 ? 17.25 -26.484 -3.375 1 97.69 227 MET B O 1
ATOM 3858 N N . VAL B 1 228 ? 16.219 -24.922 -4.582 1 96.94 228 VAL B N 1
ATOM 3859 C CA . VAL B 1 228 ? 17.391 -24.688 -5.426 1 96.94 228 VAL B CA 1
ATOM 3860 C C . VAL B 1 228 ? 18 -23.344 -5.082 1 96.94 228 VAL B C 1
ATOM 3862 O O . VAL B 1 228 ? 17.328 -22.453 -4.559 1 96.94 228 VAL B O 1
ATOM 3865 N N . LEU B 1 229 ? 19.266 -23.094 -5.406 1 94.38 229 LEU B N 1
ATOM 3866 C CA . LEU B 1 229 ? 20 -21.922 -4.938 1 94.38 229 LEU B CA 1
ATOM 3867 C C . LEU B 1 229 ? 20.203 -20.922 -6.066 1 94.38 229 LEU B C 1
ATOM 3869 O O . LEU B 1 229 ? 21 -19.984 -5.934 1 94.38 229 LEU B O 1
ATOM 3873 N N . THR B 1 230 ? 19.547 -21.094 -7.152 1 90.12 230 THR B N 1
ATOM 3874 C CA . THR B 1 230 ? 19.719 -20.25 -8.328 1 90.12 230 THR B CA 1
ATOM 3875 C C . THR B 1 230 ? 18.828 -19.016 -8.258 1 90.12 230 THR B C 1
ATOM 3877 O O . THR B 1 230 ? 18.922 -18.125 -9.102 1 90.12 230 THR B O 1
ATOM 3880 N N . GLY B 1 231 ? 17.969 -18.953 -7.246 1 89.5 231 GLY B N 1
ATOM 3881 C CA . GLY B 1 231 ? 17 -17.875 -7.176 1 89.5 231 GLY B CA 1
ATOM 3882 C C . GLY B 1 231 ? 17.234 -16.938 -6.008 1 89.5 231 GLY B C 1
ATOM 3883 O O . GLY B 1 231 ? 18.359 -16.438 -5.828 1 89.5 231 GLY B O 1
ATOM 3884 N N . VAL B 1 232 ? 16.359 -16.766 -5.164 1 82.62 232 VAL B N 1
ATOM 3885 C CA . VAL B 1 232 ? 16.297 -15.656 -4.215 1 82.62 232 VAL B CA 1
ATOM 3886 C C . VAL B 1 232 ? 17.031 -16.047 -2.93 1 82.62 232 VAL B C 1
ATOM 3888 O O . VAL B 1 232 ? 17.953 -15.359 -2.506 1 82.62 232 VAL B O 1
ATOM 3891 N N . ASN B 1 233 ? 16.719 -17.156 -2.27 1 86.25 233 ASN B N 1
ATOM 3892 C CA . ASN B 1 233 ? 17.266 -17.5 -0.964 1 86.25 233 ASN B CA 1
ATOM 3893 C C . ASN B 1 233 ? 18.547 -18.297 -1.095 1 86.25 233 ASN B C 1
ATOM 3895 O O . ASN B 1 233 ? 18.719 -19.078 -2.039 1 86.25 233 ASN B O 1
ATOM 3899 N N . THR B 1 234 ? 19.438 -18.047 -0.182 1 88.88 234 THR B N 1
ATOM 3900 C CA . THR B 1 234 ? 20.734 -18.703 -0.147 1 88.88 234 THR B CA 1
ATOM 3901 C C . THR B 1 234 ? 20.75 -19.844 0.855 1 88.88 234 THR B C 1
ATOM 3903 O O . THR B 1 234 ? 19.75 -20.062 1.563 1 88.88 234 THR B O 1
ATOM 3906 N N . LEU B 1 235 ? 21.844 -20.516 0.799 1 90 235 LEU B N 1
ATOM 3907 C CA . LEU B 1 235 ? 22.016 -21.594 1.777 1 90 235 LEU B CA 1
ATOM 3908 C C . LEU B 1 235 ? 21.984 -21.031 3.199 1 90 235 LEU B C 1
ATOM 3910 O O . LEU B 1 235 ? 21.438 -21.672 4.105 1 90 235 LEU B O 1
ATOM 3914 N N . GLU B 1 236 ? 22.578 -19.922 3.365 1 91.56 236 GLU B N 1
ATOM 3915 C CA . GLU B 1 236 ? 22.578 -19.266 4.668 1 91.56 236 GLU B CA 1
ATOM 3916 C C . GLU B 1 236 ? 21.156 -18.922 5.121 1 91.56 236 GLU B C 1
ATOM 3918 O O . GLU B 1 236 ? 20.828 -19.078 6.297 1 91.56 236 GLU B O 1
ATOM 3923 N N . ASP B 1 237 ? 20.328 -18.516 4.168 1 91.06 237 ASP B N 1
ATOM 3924 C CA . ASP B 1 237 ? 18.938 -18.219 4.473 1 91.06 237 ASP B CA 1
ATOM 3925 C C . ASP B 1 237 ? 18.219 -19.469 4.992 1 91.06 237 ASP B C 1
ATOM 3927 O O . ASP B 1 237 ? 17.438 -19.375 5.949 1 91.06 237 ASP B O 1
ATOM 3931 N N . ALA B 1 238 ? 18.438 -20.547 4.359 1 90.56 238 ALA B N 1
ATOM 3932 C CA . ALA B 1 238 ? 17.812 -21.812 4.73 1 90.56 238 ALA B CA 1
ATOM 3933 C C . ALA B 1 238 ? 18.188 -22.234 6.148 1 90.56 238 ALA B C 1
ATOM 3935 O O . ALA B 1 238 ? 17.359 -22.781 6.883 1 90.56 238 ALA B O 1
ATOM 3936 N N . GLY B 1 239 ? 19.422 -21.969 6.484 1 88.62 239 GLY B N 1
ATOM 3937 C CA . GLY B 1 239 ? 19.891 -22.281 7.824 1 88.62 239 GLY B CA 1
ATOM 3938 C C . GLY B 1 239 ? 19.203 -21.484 8.906 1 88.62 239 GLY B C 1
ATOM 3939 O O . GLY B 1 239 ? 18.969 -21.984 10.008 1 88.62 239 GLY B O 1
ATOM 3940 N N . LYS B 1 240 ? 18.812 -20.266 8.641 1 89 240 LYS B N 1
ATOM 3941 C CA . LYS B 1 240 ? 18.266 -19.344 9.625 1 89 240 LYS B CA 1
ATOM 3942 C C . LYS B 1 240 ? 16.734 -19.422 9.656 1 89 240 LYS B C 1
ATOM 3944 O O . LYS B 1 240 ? 16.109 -18.969 10.609 1 89 240 LYS B O 1
ATOM 3949 N N . SER B 1 241 ? 16.188 -20.078 8.695 1 91.38 241 SER B N 1
ATOM 3950 C CA . SER B 1 241 ? 14.734 -20.078 8.531 1 91.38 241 SER B CA 1
ATOM 3951 C C . SER B 1 241 ? 14.094 -21.156 9.398 1 91.38 241 SER B C 1
ATOM 3953 O O . SER B 1 241 ? 14.695 -22.203 9.648 1 91.38 241 SER B O 1
ATOM 3955 N N . ASP B 1 242 ? 12.867 -20.859 9.812 1 91.69 242 ASP B N 1
ATOM 3956 C CA . ASP B 1 242 ? 12.078 -21.844 10.539 1 91.69 242 ASP B CA 1
ATOM 3957 C C . ASP B 1 242 ? 11.516 -22.906 9.586 1 91.69 242 ASP B C 1
ATOM 3959 O O . ASP B 1 242 ? 11.195 -24.016 10 1 91.69 242 ASP B O 1
ATOM 3963 N N . VAL B 1 243 ? 11.352 -22.531 8.367 1 92.31 243 VAL B N 1
ATOM 3964 C CA . VAL B 1 243 ? 10.883 -23.453 7.332 1 92.31 243 VAL B CA 1
ATOM 3965 C C . VAL B 1 243 ? 12.078 -24.078 6.617 1 92.31 243 VAL B C 1
ATOM 3967 O O . VAL B 1 243 ? 12.859 -23.375 5.973 1 92.31 243 VAL B O 1
ATOM 3970 N N . LYS B 1 244 ? 12.164 -25.406 6.73 1 94.38 244 LYS B N 1
ATOM 3971 C CA . LYS B 1 244 ? 13.352 -26.078 6.223 1 94.38 244 LYS B CA 1
ATOM 3972 C C . LYS B 1 244 ? 13.016 -26.953 5.008 1 94.38 244 LYS B C 1
ATOM 3974 O O . LYS B 1 244 ? 12.047 -27.719 5.035 1 94.38 244 LYS B O 1
ATOM 3979 N N . PRO B 1 245 ? 13.844 -26.781 3.998 1 97.5 245 PRO B N 1
ATOM 3980 C CA . PRO B 1 245 ? 13.68 -27.719 2.891 1 97.5 245 PRO B CA 1
ATOM 3981 C C . PRO B 1 245 ? 14.133 -29.141 3.25 1 97.5 245 PRO B C 1
ATOM 3983 O O . PRO B 1 245 ? 14.914 -29.312 4.188 1 97.5 245 PRO B O 1
ATOM 3986 N N . ASP B 1 246 ? 13.57 -30.141 2.586 1 96.88 246 ASP B N 1
ATOM 3987 C CA . ASP B 1 246 ? 14.016 -31.531 2.744 1 96.88 246 ASP B CA 1
ATOM 3988 C C . ASP B 1 246 ? 15.32 -31.766 1.989 1 96.88 246 ASP B C 1
ATOM 3990 O O . ASP B 1 246 ? 16.109 -32.625 2.375 1 96.88 246 ASP B O 1
ATOM 3994 N N . LEU B 1 247 ? 15.492 -31.094 0.899 1 96.06 247 LEU B N 1
ATOM 3995 C CA . LEU B 1 247 ? 16.656 -31.203 0.019 1 96.06 247 LEU B CA 1
ATOM 3996 C C . LEU B 1 247 ? 17.031 -29.844 -0.553 1 96.06 247 LEU B C 1
ATOM 3998 O O . LEU B 1 247 ? 16.156 -29.062 -0.929 1 96.06 247 LEU B O 1
ATOM 4002 N N . VAL B 1 248 ? 18.328 -29.5 -0.532 1 97.12 248 VAL B N 1
ATOM 4003 C CA . VAL B 1 248 ? 18.828 -28.281 -1.162 1 97.12 248 VAL B CA 1
ATOM 4004 C C . VAL B 1 248 ? 19.781 -28.656 -2.301 1 97.12 248 VAL B C 1
ATOM 4006 O O . VAL B 1 248 ? 20.703 -29.438 -2.115 1 97.12 248 VAL B O 1
ATOM 4009 N N . LEU B 1 249 ? 19.516 -28.188 -3.465 1 96.44 249 LEU B N 1
ATOM 4010 C CA . LEU B 1 249 ? 20.344 -28.422 -4.645 1 96.44 249 LEU B CA 1
ATOM 4011 C C . LEU B 1 249 ? 20.891 -27.109 -5.188 1 96.44 249 LEU B C 1
ATOM 4013 O O . LEU B 1 249 ? 20.234 -26.062 -5.113 1 96.44 249 LEU B O 1
ATOM 4017 N N . PRO B 1 250 ? 22.109 -27.125 -5.766 1 95.06 250 PRO B N 1
ATOM 4018 C CA . PRO B 1 250 ? 22.656 -25.906 -6.359 1 95.06 250 PRO B CA 1
ATOM 4019 C C . PRO B 1 250 ? 21.766 -25.344 -7.461 1 95.06 250 PRO B C 1
ATOM 4021 O O . PRO B 1 250 ? 21.641 -24.125 -7.594 1 95.06 250 PRO B O 1
ATOM 4024 N N . SER B 1 251 ? 21.219 -26.219 -8.242 1 95.69 251 SER B N 1
ATOM 4025 C CA . SER B 1 251 ? 20.328 -25.844 -9.352 1 95.69 251 SER B CA 1
ATOM 4026 C C . SER B 1 251 ? 19.406 -27 -9.742 1 95.69 251 SER B C 1
ATOM 4028 O O . SER B 1 251 ? 19.547 -28.109 -9.227 1 95.69 251 SER B O 1
ATOM 4030 N N . ILE B 1 252 ? 18.438 -26.719 -10.602 1 96.25 252 ILE B N 1
ATOM 4031 C CA . ILE B 1 252 ? 17.484 -27.719 -11.086 1 96.25 252 ILE B CA 1
ATOM 4032 C C . ILE B 1 252 ? 18.234 -28.812 -11.844 1 96.25 252 ILE B C 1
ATOM 4034 O O . ILE B 1 252 ? 17.766 -29.953 -11.914 1 96.25 252 ILE B O 1
ATOM 4038 N N . GLY B 1 253 ? 19.422 -28.469 -12.414 1 94.75 253 GLY B N 1
ATOM 4039 C CA . GLY B 1 253 ? 20.219 -29.469 -13.109 1 94.75 253 GLY B CA 1
ATOM 4040 C C . GLY B 1 253 ? 20.547 -30.672 -12.258 1 94.75 253 GLY B C 1
ATOM 4041 O O . GLY B 1 253 ? 20.531 -31.812 -12.742 1 94.75 253 GLY B O 1
ATOM 4042 N N . GLU B 1 254 ? 20.812 -30.438 -11.008 1 95.38 254 GLU B N 1
ATOM 4043 C CA . GLU B 1 254 ? 21.172 -31.5 -10.078 1 95.38 254 GLU B CA 1
ATOM 4044 C C . GLU B 1 254 ? 19.953 -32.344 -9.711 1 95.38 254 GLU B C 1
ATOM 4046 O O . GLU B 1 254 ? 20.094 -33.469 -9.211 1 95.38 254 GLU B O 1
ATOM 4051 N N . LEU B 1 255 ? 18.781 -31.797 -9.938 1 95.19 255 LEU B N 1
ATOM 4052 C CA . LEU B 1 255 ? 17.562 -32.562 -9.695 1 95.19 255 LEU B CA 1
ATOM 4053 C C . LEU B 1 255 ? 17.5 -33.781 -10.602 1 95.19 255 LEU B C 1
ATOM 4055 O O . LEU B 1 255 ? 16.969 -34.844 -10.211 1 95.19 255 LEU B O 1
ATOM 4059 N N . LEU B 1 256 ? 18.062 -33.656 -11.828 1 94.31 256 LEU B N 1
ATOM 4060 C CA . LEU B 1 256 ? 18.062 -34.781 -12.781 1 94.31 256 LEU B CA 1
ATOM 4061 C C . LEU B 1 256 ? 18.766 -36 -12.195 1 94.31 256 LEU B C 1
ATOM 4063 O O . LEU B 1 256 ? 18.234 -37.094 -12.273 1 94.31 256 LEU B O 1
ATOM 4067 N N . GLU B 1 257 ? 19.906 -35.719 -11.641 1 91.06 257 GLU B N 1
ATOM 4068 C CA . GLU B 1 257 ? 20.656 -36.812 -11.031 1 91.06 257 GLU B CA 1
ATOM 4069 C C . GLU B 1 257 ? 19.859 -37.469 -9.898 1 91.06 257 GLU B C 1
ATOM 4071 O O . GLU B 1 257 ? 19.859 -38.688 -9.742 1 91.06 257 GLU B O 1
ATOM 4076 N N . TYR B 1 258 ? 19.25 -36.625 -9.164 1 91.06 258 TYR B N 1
ATOM 4077 C CA . TYR B 1 258 ? 18.438 -37.125 -8.047 1 91.06 258 TYR B CA 1
ATOM 4078 C C . TYR B 1 258 ? 17.266 -37.969 -8.547 1 91.06 258 TYR B C 1
ATOM 4080 O O . TYR B 1 258 ? 16.969 -39 -7.973 1 91.06 258 TYR B O 1
ATOM 4088 N N . LEU B 1 259 ? 16.609 -37.594 -9.594 1 93.12 259 LEU B N 1
ATOM 4089 C CA . LEU B 1 259 ? 15.469 -38.281 -10.18 1 93.12 259 LEU B CA 1
ATOM 4090 C C . LEU B 1 259 ? 15.906 -39.625 -10.766 1 93.12 259 LEU B C 1
ATOM 4092 O O . LEU B 1 259 ? 15.211 -40.625 -10.617 1 93.12 259 LEU B O 1
ATOM 4096 N N . GLU B 1 260 ? 17.078 -39.594 -11.391 1 91.5 260 GLU B N 1
ATOM 4097 C CA . GLU B 1 260 ? 17.609 -40.812 -11.992 1 91.5 260 GLU B CA 1
ATOM 4098 C C . GLU B 1 260 ? 17.875 -41.875 -10.922 1 91.5 260 GLU B C 1
ATOM 4100 O O . GLU B 1 260 ? 17.625 -43.062 -11.141 1 91.5 260 GLU B O 1
ATOM 4105 N N . THR B 1 261 ? 18.375 -41.344 -9.852 1 87.38 261 THR B N 1
ATOM 4106 C CA . THR B 1 261 ? 18.688 -42.25 -8.75 1 87.38 261 THR B CA 1
ATOM 4107 C C . THR B 1 261 ? 17.406 -42.75 -8.086 1 87.38 261 THR B C 1
ATOM 4109 O O . THR B 1 261 ? 17.328 -43.906 -7.676 1 87.38 261 THR B O 1
ATOM 4112 N N . PHE B 1 262 ? 16.422 -41.938 -8.023 1 83 262 PHE B N 1
ATOM 4113 C CA . PHE B 1 262 ? 15.148 -42.25 -7.367 1 83 262 PHE B CA 1
ATOM 4114 C C . PHE B 1 262 ? 14.336 -43.25 -8.188 1 83 262 PHE B C 1
ATOM 4116 O O . PHE B 1 262 ? 13.625 -44.094 -7.629 1 83 262 PHE B O 1
ATOM 4123 N N . PHE B 1 263 ? 14.336 -43.219 -9.492 1 82.81 263 PHE B N 1
ATOM 4124 C CA . PHE B 1 263 ? 13.508 -44.062 -10.352 1 82.81 263 PHE B CA 1
ATOM 4125 C C . PHE B 1 263 ? 14.297 -45.25 -10.867 1 82.81 263 PHE B C 1
ATOM 4127 O O . PHE B 1 263 ? 13.75 -46.125 -11.57 1 82.81 263 PHE B O 1
ATOM 4134 N N . GLU B 1 264 ? 15.555 -45.406 -10.508 1 73.69 264 GLU B N 1
ATOM 4135 C CA . GLU B 1 264 ? 16.266 -46.656 -10.695 1 73.69 264 GLU B CA 1
ATOM 4136 C C . GLU B 1 264 ? 15.883 -47.688 -9.625 1 73.69 264 GLU B C 1
ATOM 4138 O O . GLU B 1 264 ? 15.688 -48.875 -9.93 1 73.69 264 GLU B O 1
#

InterPro domains:
  IPR006357 HAD-superfamily hydrolase, subfamily IIA [PF13344] (4-103)
  IPR006357 HAD-superfamily hydrolase, subfamily IIA [PIRSF000915] (4-260)
  IPR006357 HAD-superfamily hydrolase, subfamily IIA [TIGR01460] (4-231)
  IPR023214 HAD superfamily [G3DSA:3.40.50.1000] (3-246)
  IPR023214 HAD superfamily [G3DSA:3.40.50.1000] (81-184)
  IPR036412 HAD-like superfamily [SSF56784] (3-256)